Protein AF-0000000065963442 (afdb_homodimer)

Structure (mmCIF, N/CA/C/O backbone):
data_AF-0000000065963442-model_v1
#
loop_
_entity.id
_entity.type
_entity.pdbx_description
1 polymer '4-hydroxy-3-methylbut-2-en-1-yl diphosphate synthase (flavodoxin)'
#
loop_
_atom_site.group_PDB
_atom_site.id
_atom_site.type_symbol
_atom_site.label_atom_id
_atom_site.label_alt_id
_atom_site.label_comp_id
_atom_site.label_asym_id
_atom_site.label_entity_id
_atom_site.label_seq_id
_atom_site.pdbx_PDB_ins_code
_atom_site.Cartn_x
_atom_site.Cartn_y
_atom_site.Cartn_z
_atom_site.occupancy
_atom_site.B_iso_or_equiv
_atom_site.auth_seq_id
_atom_site.auth_comp_id
_atom_site.auth_asym_id
_atom_site.auth_atom_id
_atom_site.pdbx_PDB_model_num
ATOM 1 N N . MET A 1 1 ? 14.234 -20.25 10.766 1 87.38 1 MET A N 1
ATOM 2 C CA . MET A 1 1 ? 14.727 -20.047 9.406 1 87.38 1 MET A CA 1
ATOM 3 C C . MET A 1 1 ? 14.188 -21.125 8.469 1 87.38 1 MET A C 1
ATOM 5 O O . MET A 1 1 ? 14.086 -22.281 8.844 1 87.38 1 MET A O 1
ATOM 9 N N . THR A 1 2 ? 13.711 -20.719 7.297 1 96.38 2 THR A N 1
ATOM 10 C CA . THR A 1 2 ? 13.133 -21.672 6.344 1 96.38 2 THR A CA 1
ATOM 11 C C . THR A 1 2 ? 14.227 -22.453 5.621 1 96.38 2 THR A C 1
ATOM 13 O O . THR A 1 2 ? 15.398 -22.062 5.656 1 96.38 2 THR A O 1
ATOM 16 N N . LYS A 1 3 ? 13.891 -23.516 5.055 1 98.06 3 LYS A N 1
ATOM 17 C CA . LYS A 1 3 ? 14.805 -24.328 4.254 1 98.06 3 LYS A CA 1
ATOM 18 C C . LYS A 1 3 ? 15.273 -23.562 3.018 1 98.06 3 LYS A C 1
ATOM 20 O O . LYS A 1 3 ? 14.477 -22.906 2.352 1 98.06 3 LYS A O 1
ATOM 25 N N . LYS A 1 4 ? 16.594 -23.625 2.785 1 97.88 4 LYS A N 1
ATOM 26 C CA . LYS A 1 4 ? 17.125 -23.031 1.562 1 97.88 4 LYS A CA 1
ATOM 27 C C . LYS A 1 4 ? 16.844 -23.922 0.354 1 97.88 4 LYS A C 1
ATOM 29 O O . LYS A 1 4 ? 17.125 -25.125 0.383 1 97.88 4 LYS A O 1
ATOM 34 N N . ILE A 1 5 ? 16.266 -23.391 -0.713 1 98.06 5 ILE A N 1
ATOM 35 C CA . ILE A 1 5 ? 15.914 -24.125 -1.921 1 98.06 5 ILE A CA 1
ATOM 36 C C . ILE A 1 5 ? 16.438 -23.391 -3.148 1 98.06 5 ILE A C 1
ATOM 38 O O . ILE A 1 5 ? 16.484 -22.156 -3.172 1 98.06 5 ILE A O 1
ATOM 42 N N . LYS A 1 6 ? 16.812 -24.188 -4.098 1 98.31 6 LYS A N 1
ATOM 43 C CA . LYS A 1 6 ? 17.359 -23.625 -5.328 1 98.31 6 LYS A CA 1
ATOM 44 C C . LYS A 1 6 ? 16.297 -23.547 -6.418 1 98.31 6 LYS A C 1
ATOM 46 O O . LYS A 1 6 ? 15.539 -24.5 -6.625 1 98.31 6 LYS A O 1
ATOM 51 N N . ILE A 1 7 ? 16.188 -22.422 -7.078 1 98.56 7 ILE A N 1
ATOM 52 C CA . ILE A 1 7 ? 15.359 -22.219 -8.258 1 98.56 7 ILE A CA 1
ATOM 53 C C . ILE A 1 7 ? 16.203 -21.703 -9.406 1 98.56 7 ILE A C 1
ATOM 55 O O . ILE A 1 7 ? 16.531 -20.516 -9.469 1 98.56 7 ILE A O 1
ATOM 59 N N . GLY A 1 8 ? 16.516 -22.547 -10.312 1 97.81 8 GLY A N 1
ATOM 60 C CA . GLY A 1 8 ? 17.469 -22.141 -11.344 1 97.81 8 GLY A CA 1
ATOM 61 C C . GLY A 1 8 ? 18.812 -21.734 -10.781 1 97.81 8 GLY A C 1
ATOM 62 O O . GLY A 1 8 ? 19.484 -22.531 -10.109 1 97.81 8 GLY A O 1
ATOM 63 N N . ASN A 1 9 ? 19.203 -20.531 -10.922 1 97 9 ASN A N 1
ATOM 64 C CA . ASN A 1 9 ? 20.484 -20.031 -10.445 1 97 9 ASN A CA 1
ATOM 65 C C . ASN A 1 9 ? 20.328 -19.188 -9.188 1 97 9 ASN A C 1
ATOM 67 O O . ASN A 1 9 ? 21.25 -18.469 -8.797 1 97 9 ASN A O 1
ATOM 71 N N . LEU A 1 10 ? 19.172 -19.25 -8.609 1 98.06 10 LEU A N 1
ATOM 72 C CA . LEU A 1 10 ? 18.891 -18.453 -7.414 1 98.06 10 LEU A CA 1
ATOM 73 C C . LEU A 1 10 ? 18.531 -19.359 -6.242 1 98.06 10 LEU A C 1
ATOM 75 O O . LEU A 1 10 ? 18.219 -20.547 -6.43 1 98.06 10 LEU A O 1
ATOM 79 N N . TYR A 1 11 ? 18.609 -18.797 -5.102 1 98.44 11 TYR A N 1
ATOM 80 C CA . TYR A 1 11 ? 18.172 -19.469 -3.885 1 98.44 11 TYR A CA 1
ATOM 81 C C . TYR A 1 11 ? 17.109 -18.656 -3.15 1 98.44 11 TYR A C 1
ATOM 83 O O . TYR A 1 11 ? 17.109 -17.422 -3.221 1 98.44 11 TYR A O 1
ATOM 91 N N . ILE A 1 12 ? 16.234 -19.297 -2.525 1 98.44 12 ILE A N 1
ATOM 92 C CA . ILE A 1 12 ? 15.281 -18.688 -1.604 1 98.44 12 ILE A CA 1
ATOM 93 C C . ILE A 1 12 ? 15.305 -19.438 -0.267 1 98.44 12 ILE A C 1
ATOM 95 O O . ILE A 1 12 ? 15.781 -20.562 -0.189 1 98.44 12 ILE A O 1
ATOM 99 N N . GLY A 1 13 ? 14.836 -18.797 0.777 1 97.94 13 GLY A N 1
ATOM 100 C CA . GLY A 1 13 ? 14.875 -19.422 2.088 1 97.94 13 GLY A CA 1
ATOM 101 C C . GLY A 1 13 ? 16.266 -19.484 2.684 1 97.94 13 GLY A C 1
ATOM 102 O O . GLY A 1 13 ? 17.25 -19.156 2.01 1 97.94 13 GLY A O 1
ATOM 103 N N . GLY A 1 14 ? 16.406 -19.766 3.93 1 96.75 14 GLY A N 1
ATOM 104 C CA . GLY A 1 14 ? 17.688 -19.922 4.582 1 96.75 14 GLY A CA 1
ATOM 105 C C . GLY A 1 14 ? 18.438 -18.594 4.738 1 96.75 14 GLY A C 1
ATOM 106 O O . GLY A 1 14 ? 19.656 -18.547 4.633 1 96.75 14 GLY A O 1
ATOM 107 N N . GLY A 1 15 ? 17.766 -17.578 4.75 1 95.19 15 GLY A N 1
ATOM 108 C CA . GLY A 1 15 ? 18.391 -16.281 4.953 1 95.19 15 GLY A CA 1
ATOM 109 C C . GLY A 1 15 ? 18.719 -15.562 3.654 1 95.19 15 GLY A C 1
ATOM 110 O O . GLY A 1 15 ? 19.25 -14.453 3.668 1 95.19 15 GLY A O 1
ATOM 111 N N . GLU A 1 16 ? 18.359 -16.156 2.59 1 97.62 16 GLU A N 1
ATOM 112 C CA . GLU A 1 16 ? 18.578 -15.547 1.282 1 97.62 16 GLU A CA 1
ATOM 113 C C . GLU A 1 16 ? 17.703 -14.312 1.099 1 97.62 16 GLU A C 1
ATOM 115 O O . GLU A 1 16 ? 16.703 -14.133 1.81 1 97.62 16 GLU A O 1
ATOM 120 N N . PRO A 1 17 ? 18.047 -13.414 0.163 1 97.31 17 PRO A N 1
ATOM 121 C CA . PRO A 1 17 ? 17.203 -12.258 -0.135 1 97.31 17 PRO A CA 1
ATOM 122 C C . PRO A 1 17 ? 15.797 -12.664 -0.588 1 97.31 17 PRO A C 1
ATOM 124 O O . PRO A 1 17 ? 15.633 -13.711 -1.223 1 97.31 17 PRO A O 1
ATOM 127 N N . ILE A 1 18 ? 14.875 -11.875 -0.234 1 98.5 18 ILE A N 1
ATOM 128 C CA . ILE A 1 18 ? 13.508 -12.109 -0.698 1 98.5 18 ILE A CA 1
ATOM 129 C C . ILE A 1 18 ? 13.422 -11.828 -2.197 1 98.5 18 ILE A C 1
ATOM 131 O O . ILE A 1 18 ? 13.711 -10.719 -2.646 1 98.5 18 ILE A O 1
ATOM 135 N N . ARG A 1 19 ? 12.992 -12.805 -2.994 1 98.62 19 ARG A N 1
ATOM 136 C CA . ARG A 1 19 ? 12.984 -12.695 -4.449 1 98.62 19 ARG A CA 1
ATOM 137 C C . ARG A 1 19 ? 11.625 -12.219 -4.953 1 98.62 19 ARG A C 1
ATOM 139 O O . ARG A 1 19 ? 10.586 -12.641 -4.441 1 98.62 19 ARG A O 1
ATOM 146 N N . ILE A 1 20 ? 11.664 -11.359 -5.934 1 98.69 20 ILE A N 1
ATOM 147 C CA . ILE A 1 20 ? 10.445 -10.867 -6.559 1 98.69 20 ILE A CA 1
ATOM 148 C C . ILE A 1 20 ? 10.031 -11.797 -7.699 1 98.69 20 ILE A C 1
ATOM 150 O O . ILE A 1 20 ? 10.812 -12.055 -8.609 1 98.69 20 ILE A O 1
ATOM 154 N N . GLN A 1 21 ? 8.836 -12.305 -7.574 1 98.75 21 GLN A N 1
ATOM 155 C CA . GLN A 1 21 ? 8.25 -13.109 -8.641 1 98.75 21 GLN A CA 1
ATOM 156 C C . GLN A 1 21 ? 7.066 -12.406 -9.281 1 98.75 21 GLN A C 1
ATOM 158 O O . GLN A 1 21 ? 6.371 -11.625 -8.625 1 98.75 21 GLN A O 1
ATOM 163 N N . SER A 1 22 ? 6.875 -12.586 -10.523 1 98.12 22 SER A N 1
ATOM 164 C CA . SER A 1 22 ? 5.668 -12.18 -11.234 1 98.12 22 SER A CA 1
ATOM 165 C C . SER A 1 22 ? 5.219 -13.258 -12.219 1 98.12 22 SER A C 1
ATOM 167 O O . SER A 1 22 ? 5.707 -14.391 -12.172 1 98.12 22 SER A O 1
ATOM 169 N N . MET A 1 23 ? 4.148 -13.008 -12.969 1 97.44 23 MET A N 1
ATOM 170 C CA . MET A 1 23 ? 3.586 -13.945 -13.938 1 97.44 23 MET A CA 1
ATOM 171 C C . MET A 1 23 ? 3.229 -13.234 -15.234 1 97.44 23 MET A C 1
ATOM 173 O O . MET A 1 23 ? 2.709 -12.117 -15.219 1 97.44 23 MET A O 1
ATOM 177 N N . THR A 1 24 ? 3.549 -13.844 -16.281 1 97 24 THR A N 1
ATOM 178 C CA . THR A 1 24 ? 3.172 -13.281 -17.578 1 97 24 THR A CA 1
ATOM 179 C C . THR A 1 24 ? 1.666 -13.391 -17.797 1 97 24 THR A C 1
ATOM 181 O O . THR A 1 24 ? 1.014 -14.266 -17.219 1 97 24 THR A O 1
ATOM 184 N N . ASN A 1 25 ? 1.189 -12.477 -18.578 1 93.44 25 ASN A N 1
ATOM 185 C CA . ASN A 1 25 ? -0.204 -12.594 -19 1 93.44 25 ASN A CA 1
ATOM 186 C C . ASN A 1 25 ? -0.32 -12.82 -20.5 1 93.44 25 ASN A C 1
ATOM 188 O O . ASN A 1 25 ? -1.405 -12.695 -21.062 1 93.44 25 ASN A O 1
ATOM 192 N N . THR A 1 26 ? 0.795 -13.039 -21.156 1 94.5 26 THR A N 1
ATOM 193 C CA . THR A 1 26 ? 0.818 -13.469 -22.547 1 94.5 26 THR A CA 1
ATOM 194 C C . THR A 1 26 ? 0.506 -14.961 -22.656 1 94.5 26 THR A C 1
ATOM 196 O O . THR A 1 26 ? 0.618 -15.695 -21.672 1 94.5 26 THR A O 1
ATOM 199 N N . LYS A 1 27 ? 0.092 -15.32 -23.828 1 94.56 27 LYS A N 1
ATOM 200 C CA . LYS A 1 27 ? 0.002 -16.75 -24.094 1 94.56 27 LYS A CA 1
ATOM 201 C C . LYS A 1 27 ? 1.39 -17.375 -24.188 1 94.56 27 LYS A C 1
ATOM 203 O O . LYS A 1 27 ? 2.178 -17.031 -25.062 1 94.56 27 LYS A O 1
ATOM 208 N N . THR A 1 28 ? 1.68 -18.344 -23.359 1 96.88 28 THR A N 1
ATOM 209 C CA . THR A 1 28 ? 3.021 -18.906 -23.25 1 96.88 28 THR A CA 1
ATOM 210 C C . THR A 1 28 ? 3.488 -19.469 -24.578 1 96.88 28 THR A C 1
ATOM 212 O O . THR A 1 28 ? 4.672 -19.406 -24.922 1 96.88 28 THR A O 1
ATOM 215 N N . LYS A 1 29 ? 2.547 -19.969 -25.359 1 97.25 29 LYS A N 1
ATOM 216 C CA . LYS A 1 29 ? 2.906 -20.547 -26.656 1 97.25 29 LYS A CA 1
ATOM 217 C C . LYS A 1 29 ? 3.361 -19.484 -27.641 1 97.25 29 LYS A C 1
ATOM 219 O O . LYS A 1 29 ? 3.965 -19.797 -28.656 1 97.25 29 LYS A O 1
ATOM 224 N N . ASP A 1 30 ? 2.994 -18.234 -27.375 1 97.62 30 ASP A N 1
ATOM 225 C CA . ASP A 1 30 ? 3.553 -17.109 -28.141 1 97.62 30 ASP A CA 1
ATOM 226 C C . ASP A 1 30 ? 4.918 -16.703 -27.578 1 97.62 30 ASP A C 1
ATOM 228 O O . ASP A 1 30 ? 5.02 -15.773 -26.797 1 97.62 30 ASP A O 1
ATOM 232 N N . ILE A 1 31 ? 5.926 -17.359 -28.062 1 98.56 31 ILE A N 1
ATOM 233 C CA . ILE A 1 31 ? 7.277 -17.297 -27.5 1 98.56 31 ILE A CA 1
ATOM 234 C C . ILE A 1 31 ? 7.801 -15.867 -27.578 1 98.56 31 ILE A C 1
ATOM 236 O O . ILE A 1 31 ? 8.32 -15.344 -26.594 1 98.56 31 ILE A O 1
ATOM 240 N N . GLU A 1 32 ? 7.633 -15.203 -28.656 1 98.5 32 GLU A N 1
ATOM 241 C CA . GLU A 1 32 ? 8.188 -13.867 -28.859 1 98.5 32 GLU A CA 1
ATOM 242 C C . GLU A 1 32 ? 7.562 -12.859 -27.906 1 98.5 32 GLU A C 1
ATOM 244 O O . GLU A 1 32 ? 8.281 -12.109 -27.234 1 98.5 32 GLU A O 1
ATOM 249 N N . LYS A 1 33 ? 6.277 -12.875 -27.828 1 98.19 33 LYS A N 1
ATOM 250 C CA . LYS A 1 33 ? 5.574 -11.945 -26.969 1 98.19 33 LYS A CA 1
ATOM 251 C C . LYS A 1 33 ? 5.891 -12.211 -25.5 1 98.19 33 LYS A C 1
ATOM 253 O O . LYS A 1 33 ? 6.016 -11.281 -24.703 1 98.19 33 LYS A O 1
ATOM 258 N N . THR A 1 34 ? 5.973 -13.414 -25.203 1 98.5 34 THR A N 1
ATOM 259 C CA . THR A 1 34 ? 6.25 -13.805 -23.812 1 98.5 34 THR A CA 1
ATOM 260 C C . THR A 1 34 ? 7.672 -13.414 -23.422 1 98.5 34 THR A C 1
ATOM 262 O O . THR A 1 34 ? 7.891 -12.844 -22.359 1 98.5 34 THR A O 1
ATOM 265 N N . VAL A 1 35 ? 8.609 -13.648 -24.297 1 98.88 35 VAL A N 1
ATOM 266 C CA . VAL A 1 35 ? 10 -13.281 -24.047 1 98.88 35 VAL A CA 1
ATOM 267 C C . VAL A 1 35 ? 10.109 -11.766 -23.859 1 98.88 35 VAL A C 1
ATOM 269 O O . VAL A 1 35 ? 10.758 -11.289 -22.938 1 98.88 35 VAL A O 1
ATOM 272 N N . GLU A 1 36 ? 9.461 -11.062 -24.75 1 98.69 36 GLU A N 1
ATOM 273 C CA . GLU A 1 36 ? 9.5 -9.609 -24.688 1 98.69 36 GLU A CA 1
ATOM 274 C C . GLU A 1 36 ? 8.969 -9.109 -23.344 1 98.69 36 GLU A C 1
ATOM 276 O O . GLU A 1 36 ? 9.57 -8.227 -22.719 1 98.69 36 GLU A O 1
ATOM 281 N N . GLN A 1 37 ? 7.895 -9.625 -22.891 1 98.44 37 GLN A N 1
ATOM 282 C CA . GLN A 1 37 ? 7.32 -9.211 -21.625 1 98.44 37 GLN A CA 1
ATOM 283 C C . GLN A 1 37 ? 8.25 -9.57 -20.469 1 98.44 37 GLN A C 1
ATOM 285 O O . GLN A 1 37 ? 8.453 -8.758 -19.547 1 98.44 37 GLN A O 1
ATOM 290 N N . ILE A 1 38 ? 8.797 -10.766 -20.516 1 98.81 38 ILE A N 1
ATOM 291 C CA . ILE A 1 38 ? 9.672 -11.219 -19.438 1 98.81 38 ILE A CA 1
ATOM 292 C C . ILE A 1 38 ? 10.891 -10.297 -19.359 1 98.81 38 ILE A C 1
ATOM 294 O O . ILE A 1 38 ? 11.289 -9.898 -18.266 1 98.81 38 ILE A O 1
ATOM 298 N N . LEU A 1 39 ? 11.43 -9.953 -20.484 1 98.75 39 LEU A N 1
ATOM 299 C CA . LEU A 1 39 ? 12.602 -9.078 -20.484 1 98.75 39 LEU A CA 1
ATOM 300 C C . LEU A 1 39 ? 12.258 -7.711 -19.891 1 98.75 39 LEU A C 1
ATOM 302 O O . LEU A 1 39 ? 13.078 -7.117 -19.188 1 98.75 39 LEU A O 1
ATOM 306 N N . ARG A 1 40 ? 11.094 -7.203 -20.156 1 97.88 40 ARG A N 1
ATOM 307 C CA . ARG A 1 40 ? 10.641 -5.957 -19.547 1 97.88 40 ARG A CA 1
ATOM 308 C C . ARG A 1 40 ? 10.531 -6.102 -18.031 1 97.88 40 ARG A C 1
ATOM 310 O O . ARG A 1 40 ? 10.961 -5.215 -17.281 1 97.88 40 ARG A O 1
ATOM 317 N N . LEU A 1 41 ? 10 -7.203 -17.609 1 98.25 41 LEU A N 1
ATOM 318 C CA . LEU A 1 41 ? 9.836 -7.441 -16.188 1 98.25 41 LEU A CA 1
ATOM 319 C C . LEU A 1 41 ? 11.195 -7.586 -15.5 1 98.25 41 LEU A C 1
ATOM 321 O O . LEU A 1 41 ? 11.391 -7.094 -14.383 1 98.25 41 LEU A O 1
ATOM 325 N N . GLU A 1 42 ? 12.141 -8.242 -16.172 1 97.75 42 GLU A N 1
ATOM 326 C CA . GLU A 1 42 ? 13.5 -8.352 -15.672 1 97.75 42 GLU A CA 1
ATOM 327 C C . GLU A 1 42 ? 14.117 -6.977 -15.445 1 97.75 42 GLU A C 1
ATOM 329 O O . GLU A 1 42 ? 14.758 -6.738 -14.414 1 97.75 42 GLU A O 1
ATOM 334 N N . SER A 1 43 ? 13.906 -6.184 -16.406 1 96.06 43 SER A N 1
ATOM 335 C CA . SER A 1 43 ? 14.516 -4.855 -16.359 1 96.06 43 SER A CA 1
ATOM 336 C C . SER A 1 43 ? 13.969 -4.039 -15.188 1 96.06 43 SER A C 1
ATOM 338 O O . SER A 1 43 ? 14.617 -3.102 -14.719 1 96.06 43 SER A O 1
ATOM 340 N N . LEU A 1 44 ? 12.82 -4.445 -14.711 1 95.06 44 LEU A N 1
ATOM 341 C CA . LEU A 1 44 ? 12.188 -3.729 -13.609 1 95.06 44 LEU A CA 1
ATOM 342 C C . LEU A 1 44 ? 12.523 -4.383 -12.273 1 95.06 44 LEU A C 1
ATOM 344 O O . LEU A 1 44 ? 12.117 -3.889 -11.219 1 95.06 44 LEU A O 1
ATOM 348 N N . GLY A 1 45 ? 13.195 -5.516 -12.305 1 96.06 45 GLY A N 1
ATOM 349 C CA . GLY A 1 45 ? 13.672 -6.102 -11.062 1 96.06 45 GLY A CA 1
ATOM 350 C C . GLY A 1 45 ? 13.031 -7.441 -10.758 1 96.06 45 GLY A C 1
ATOM 351 O O . GLY A 1 45 ? 13.234 -7.996 -9.672 1 96.06 45 GLY A O 1
ATOM 352 N N . CYS A 1 46 ? 12.266 -7.984 -11.703 1 98.06 46 CYS A N 1
ATOM 353 C CA . CYS A 1 46 ? 11.742 -9.336 -11.531 1 98.06 46 CYS A CA 1
ATOM 354 C C . CYS A 1 46 ? 12.867 -10.359 -11.5 1 98.06 46 CYS A C 1
ATOM 356 O O . CYS A 1 46 ? 13.758 -10.336 -12.359 1 98.06 46 CYS A O 1
ATOM 358 N N . GLU A 1 47 ? 12.789 -11.289 -10.57 1 98.5 47 GLU A N 1
ATOM 359 C CA . GLU A 1 47 ? 13.906 -12.219 -10.391 1 98.5 47 GLU A CA 1
ATOM 360 C C . GLU A 1 47 ? 13.492 -13.648 -10.742 1 98.5 47 GLU A C 1
ATOM 362 O O . GLU A 1 47 ? 14.344 -14.492 -11.023 1 98.5 47 GLU A O 1
ATOM 367 N N . ILE A 1 48 ? 12.219 -13.992 -10.609 1 98.81 48 ILE A N 1
ATOM 368 C CA . ILE A 1 48 ? 11.633 -15.281 -10.969 1 98.81 48 ILE A CA 1
ATOM 369 C C . ILE A 1 48 ? 10.352 -15.062 -11.773 1 98.81 48 ILE A C 1
ATOM 371 O O . ILE A 1 48 ? 9.523 -14.227 -11.406 1 98.81 48 ILE A O 1
ATOM 375 N N . ILE A 1 49 ? 10.195 -15.773 -12.859 1 98.81 49 ILE A N 1
ATOM 376 C CA . ILE A 1 49 ? 9.031 -15.539 -13.711 1 98.81 49 ILE A CA 1
ATOM 377 C C . ILE A 1 49 ? 8.172 -16.797 -13.773 1 98.81 49 ILE A C 1
ATOM 379 O O . ILE A 1 49 ? 8.695 -17.906 -13.867 1 98.81 49 ILE A O 1
ATOM 383 N N . ARG A 1 50 ? 6.871 -16.625 -13.633 1 98.5 50 ARG A N 1
ATOM 384 C CA . ARG A 1 50 ? 5.914 -17.719 -13.781 1 98.5 50 ARG A CA 1
ATOM 385 C C . ARG A 1 50 ? 5.145 -17.594 -15.094 1 98.5 50 ARG A C 1
ATOM 387 O O . ARG A 1 50 ? 4.766 -16.5 -15.5 1 98.5 50 ARG A O 1
ATOM 394 N N . VAL A 1 51 ? 4.945 -18.719 -15.734 1 97.81 51 VAL A N 1
ATOM 395 C CA . VAL A 1 51 ? 4.156 -18.75 -16.953 1 97.81 51 VAL A CA 1
ATOM 396 C C . VAL A 1 51 ? 3.066 -19.828 -16.828 1 97.81 51 VAL A C 1
ATOM 398 O O . VAL A 1 51 ? 3.27 -20.859 -16.188 1 97.81 51 VAL A O 1
ATOM 401 N N . ALA A 1 52 ? 1.956 -19.578 -17.453 1 94.69 52 ALA A N 1
ATOM 402 C CA . ALA A 1 52 ? 0.887 -20.562 -17.5 1 94.69 52 ALA A CA 1
ATOM 403 C C . ALA A 1 52 ? 1.184 -21.641 -18.531 1 94.69 52 ALA A C 1
ATOM 405 O O . ALA A 1 52 ? 1.689 -21.344 -19.625 1 94.69 52 ALA A O 1
ATOM 406 N N . VAL A 1 53 ? 0.857 -22.844 -18.188 1 96.31 53 VAL A N 1
ATOM 407 C CA . VAL A 1 53 ? 1.045 -23.969 -19.109 1 96.31 53 VAL A CA 1
ATOM 408 C C . VAL A 1 53 ? -0.264 -24.734 -19.266 1 96.31 53 VAL A C 1
ATOM 410 O O . VAL A 1 53 ? -0.396 -25.844 -18.766 1 96.31 53 VAL A O 1
ATOM 413 N N . PRO A 1 54 ? -1.147 -24.188 -20.047 1 92.38 54 PRO A N 1
ATOM 414 C CA . PRO A 1 54 ? -2.465 -24.812 -20.172 1 92.38 54 PRO A CA 1
ATOM 415 C C . PRO A 1 54 ? -2.479 -25.953 -21.188 1 92.38 54 PRO A C 1
ATOM 417 O O . PRO A 1 54 ? -3.439 -26.734 -21.234 1 92.38 54 PRO A O 1
ATOM 420 N N . ASP A 1 55 ? -1.396 -26.078 -22.047 1 94.69 55 ASP A N 1
ATOM 421 C CA . ASP A 1 55 ? -1.366 -27.094 -23.078 1 94.69 55 ASP A CA 1
ATOM 422 C C . ASP A 1 55 ? 0.069 -27.5 -23.422 1 94.69 55 ASP A C 1
ATOM 424 O O . ASP A 1 55 ? 1.02 -26.953 -22.859 1 94.69 55 ASP A O 1
ATOM 428 N N . MET A 1 56 ? 0.137 -28.516 -24.312 1 97.88 56 MET A N 1
ATOM 429 C CA . MET A 1 56 ? 1.433 -29.109 -24.656 1 97.88 56 MET A CA 1
ATOM 430 C C . MET A 1 56 ? 2.312 -28.094 -25.375 1 97.88 56 MET A C 1
ATOM 432 O O . MET A 1 56 ? 3.527 -28.062 -25.172 1 97.88 56 MET A O 1
ATOM 436 N N . GLU A 1 57 ? 1.766 -27.25 -26.172 1 97.94 57 GLU A N 1
ATOM 437 C CA . GLU A 1 57 ? 2.525 -26.219 -26.875 1 97.94 57 GLU A CA 1
ATOM 438 C C . GLU A 1 57 ? 3.182 -25.25 -25.906 1 97.94 57 GLU A C 1
ATOM 440 O O . GLU A 1 57 ? 4.328 -24.844 -26.094 1 97.94 57 GLU A O 1
ATOM 445 N N . SER A 1 58 ? 2.453 -24.891 -24.906 1 97.69 58 SER A N 1
ATOM 446 C CA . SER A 1 58 ? 2.986 -24.016 -23.875 1 97.69 58 SER A CA 1
ATOM 447 C C . SER A 1 58 ? 4.141 -24.688 -23.125 1 97.69 58 SER A C 1
ATOM 449 O O . SER A 1 58 ? 5.145 -24.047 -22.812 1 97.69 58 SER A O 1
ATOM 451 N N . ALA A 1 59 ? 3.967 -25.938 -22.812 1 98.38 59 ALA A N 1
ATOM 452 C CA . ALA A 1 59 ? 5.016 -26.672 -22.125 1 98.38 59 ALA A CA 1
ATOM 453 C C . ALA A 1 59 ? 6.297 -26.719 -22.953 1 98.38 59 ALA A C 1
ATOM 455 O O . ALA A 1 59 ? 7.391 -26.5 -22.422 1 98.38 59 ALA A O 1
ATOM 456 N N . LYS A 1 60 ? 6.133 -26.984 -24.188 1 98.5 60 LYS A N 1
ATOM 457 C CA . LYS A 1 60 ? 7.273 -27.078 -25.094 1 98.5 60 LYS A CA 1
ATOM 458 C C . LYS A 1 60 ? 7.93 -25.719 -25.297 1 98.5 60 LYS A C 1
ATOM 460 O O 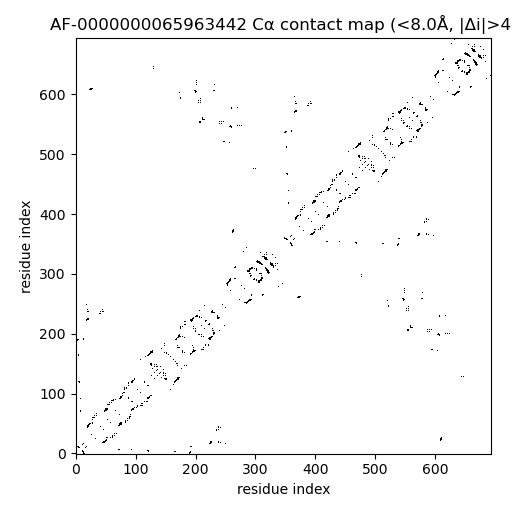. LYS A 1 60 ? 9.141 -25.625 -25.516 1 98.5 60 LYS A O 1
ATOM 465 N N . ALA A 1 61 ? 7.156 -24.672 -25.219 1 98.56 61 ALA A N 1
ATOM 466 C CA . ALA A 1 61 ? 7.641 -23.312 -25.438 1 98.56 61 ALA A CA 1
ATOM 467 C C . ALA A 1 61 ? 8.648 -22.906 -24.359 1 98.56 61 ALA A C 1
ATOM 469 O O . ALA A 1 61 ? 9.453 -21.984 -24.578 1 98.56 61 ALA A O 1
ATOM 470 N N . ILE A 1 62 ? 8.656 -23.547 -23.25 1 98.75 62 ILE A N 1
ATOM 471 C CA . ILE A 1 62 ? 9.492 -23.188 -22.109 1 98.75 62 ILE A CA 1
ATOM 472 C C . ILE A 1 62 ? 10.961 -23.234 -22.516 1 98.75 62 ILE A C 1
ATOM 474 O O . ILE A 1 62 ? 11.742 -22.344 -22.141 1 98.75 62 ILE A O 1
ATOM 478 N N . GLU A 1 63 ? 11.344 -24.266 -23.266 1 98.69 63 GLU A N 1
ATOM 479 C CA . GLU A 1 63 ? 12.734 -24.406 -23.688 1 98.69 63 GLU A CA 1
ATOM 480 C C . GLU A 1 63 ? 13.195 -23.172 -24.469 1 98.69 63 GLU A C 1
ATOM 482 O O . GLU A 1 63 ? 14.258 -22.609 -24.172 1 98.69 63 GLU A O 1
ATOM 487 N N . LYS A 1 64 ? 12.352 -22.781 -25.375 1 98.69 64 LYS A N 1
ATOM 488 C CA . LYS A 1 64 ? 12.695 -21.641 -26.234 1 98.69 64 LYS A CA 1
ATOM 489 C C . LYS A 1 64 ? 12.672 -20.344 -25.438 1 98.69 64 LYS A C 1
ATOM 491 O O . LYS A 1 64 ? 13.5 -19.453 -25.672 1 98.69 64 LYS A O 1
ATOM 496 N N . ILE A 1 65 ? 11.75 -20.156 -24.562 1 98.81 65 ILE A N 1
ATOM 497 C CA . ILE A 1 65 ? 11.656 -18.953 -23.734 1 98.81 65 ILE A CA 1
ATOM 498 C C . ILE A 1 65 ? 12.883 -18.875 -22.828 1 98.81 65 ILE A C 1
ATOM 500 O O . ILE A 1 65 ? 13.539 -17.828 -22.766 1 98.81 65 ILE A O 1
ATOM 504 N N . LYS A 1 66 ? 13.164 -19.969 -22.172 1 98.5 66 LYS A N 1
ATOM 505 C CA . LYS A 1 66 ? 14.273 -20.016 -21.219 1 98.5 66 LYS A CA 1
ATOM 506 C C . LYS A 1 66 ? 15.586 -19.625 -21.891 1 98.5 66 LYS A C 1
ATOM 508 O O . LYS A 1 66 ? 16.438 -18.984 -21.281 1 98.5 66 LYS A O 1
ATOM 513 N N . ALA A 1 67 ? 15.773 -19.938 -23.125 1 98.38 67 ALA A N 1
ATOM 514 C CA . ALA A 1 67 ? 17 -19.656 -23.875 1 98.38 67 ALA A CA 1
ATOM 515 C C . ALA A 1 67 ? 17.172 -18.156 -24.109 1 98.38 67 ALA A C 1
ATOM 517 O O . ALA A 1 67 ? 18.266 -17.688 -24.422 1 98.38 67 ALA A O 1
ATOM 518 N N . LYS A 1 68 ? 16.109 -17.422 -23.922 1 98.69 68 LYS A N 1
ATOM 519 C CA . LYS A 1 68 ? 16.141 -16.016 -24.328 1 98.69 68 LYS A CA 1
ATOM 520 C C . LYS A 1 68 ? 15.977 -15.094 -23.125 1 98.69 68 LYS A C 1
ATOM 522 O O . LYS A 1 68 ? 15.922 -13.867 -23.266 1 98.69 68 LYS A O 1
ATOM 527 N N . ILE A 1 69 ? 15.852 -15.648 -21.953 1 98.62 69 ILE A N 1
ATOM 528 C CA . ILE A 1 69 ? 15.664 -14.836 -20.75 1 98.62 69 ILE A CA 1
ATOM 529 C C . ILE A 1 69 ? 16.797 -15.109 -19.766 1 98.62 69 ILE A C 1
ATOM 531 O O . ILE A 1 69 ? 17.641 -15.961 -20 1 98.62 69 ILE A O 1
ATOM 535 N N . HIS A 1 70 ? 16.844 -14.406 -18.578 1 98.56 70 HIS A N 1
ATOM 536 C CA . HIS A 1 70 ? 18 -14.469 -17.703 1 98.56 70 HIS A CA 1
ATOM 537 C C . HIS A 1 70 ? 17.625 -14.953 -16.297 1 98.56 70 HIS A C 1
ATOM 539 O O . HIS A 1 70 ? 18.5 -15.203 -15.469 1 98.56 70 HIS A O 1
ATOM 545 N N . ILE A 1 71 ? 16.297 -15.086 -16.078 1 98.69 71 ILE A N 1
ATOM 546 C CA . ILE A 1 71 ? 15.859 -15.445 -14.734 1 98.69 71 ILE A CA 1
ATOM 547 C C . ILE A 1 71 ? 15.164 -16.812 -14.766 1 98.69 71 ILE A C 1
ATOM 549 O O . ILE A 1 71 ? 14.727 -17.266 -15.828 1 98.69 71 ILE A O 1
ATOM 553 N N . PRO A 1 72 ? 15.039 -17.5 -13.633 1 98.81 72 PRO A N 1
ATOM 554 C CA . PRO A 1 72 ? 14.375 -18.797 -13.586 1 98.81 72 PRO A CA 1
ATOM 555 C C . PRO A 1 72 ? 12.906 -18.734 -13.977 1 98.81 72 PRO A C 1
ATOM 557 O O . PRO A 1 72 ? 12.242 -17.719 -13.727 1 98.81 72 PRO A O 1
ATOM 560 N N . ILE A 1 73 ? 12.445 -19.859 -14.508 1 98.81 73 ILE A N 1
ATOM 561 C CA . ILE A 1 73 ? 11.078 -19.922 -15.016 1 98.81 73 ILE A CA 1
ATOM 562 C C . ILE A 1 73 ? 10.281 -20.969 -14.242 1 98.81 73 ILE A C 1
ATOM 564 O O . ILE A 1 73 ? 10.766 -22.078 -14.023 1 98.81 73 ILE A O 1
ATOM 568 N N . VAL A 1 74 ? 9.148 -20.562 -13.711 1 98.81 74 VAL A N 1
ATOM 569 C CA . VAL A 1 74 ? 8.211 -21.422 -13.008 1 98.81 74 VAL A CA 1
ATOM 570 C C . VAL A 1 74 ? 7.059 -21.812 -13.938 1 98.81 74 VAL A C 1
ATOM 572 O O . VAL A 1 74 ? 6.43 -20.938 -14.547 1 98.81 74 VAL A O 1
ATOM 575 N N . ALA A 1 75 ? 6.77 -23.078 -14.078 1 98.5 75 ALA A N 1
ATOM 576 C CA . ALA A 1 75 ? 5.637 -23.547 -14.875 1 98.5 75 ALA A CA 1
ATOM 577 C C . ALA A 1 75 ? 4.398 -23.734 -14 1 98.5 75 ALA A C 1
ATOM 579 O O . ALA A 1 75 ? 4.418 -24.516 -13.047 1 98.5 75 ALA A O 1
ATOM 580 N N . ASP A 1 76 ? 3.383 -23.094 -14.32 1 96.75 76 ASP A N 1
ATOM 581 C CA . ASP A 1 76 ? 2.117 -23.188 -13.602 1 96.75 76 ASP A CA 1
ATOM 582 C C . ASP A 1 76 ? 1.182 -24.203 -14.258 1 96.75 76 ASP A C 1
ATOM 584 O O . ASP A 1 76 ? 0.645 -23.938 -15.336 1 96.75 76 ASP A O 1
ATOM 588 N N . ILE A 1 77 ? 0.946 -25.266 -13.57 1 94.75 77 ILE A N 1
ATOM 589 C CA . ILE A 1 77 ? 0.153 -26.375 -14.102 1 94.75 77 ILE A CA 1
ATOM 590 C C . ILE A 1 77 ? -1.102 -26.562 -13.25 1 94.75 77 ILE A C 1
ATOM 592 O O . ILE A 1 77 ? -1.021 -26.641 -12.023 1 94.75 77 ILE A O 1
ATOM 596 N N . HIS A 1 78 ? -2.232 -26.766 -13.844 1 86.44 78 HIS A N 1
ATOM 597 C CA . HIS A 1 78 ? -3.463 -26.828 -13.062 1 86.44 78 HIS A CA 1
ATOM 598 C C . HIS A 1 78 ? -3.998 -28.25 -12.984 1 86.44 78 HIS A C 1
ATOM 600 O O . HIS A 1 78 ? -4.414 -28.719 -11.922 1 86.44 78 HIS A O 1
ATOM 606 N N . PHE A 1 79 ? -3.941 -29.031 -14.156 1 85.62 79 PHE A N 1
ATOM 607 C CA . PHE A 1 79 ? -4.73 -30.25 -14.109 1 85.62 79 PHE A CA 1
ATOM 608 C C . PHE A 1 79 ? -3.938 -31.422 -14.656 1 85.62 79 PHE A C 1
ATOM 610 O O . PHE A 1 79 ? -4.086 -32.562 -14.188 1 85.62 79 PHE A O 1
ATOM 617 N N . ASP A 1 80 ? -3.08 -31.297 -15.617 1 92.25 80 ASP A N 1
ATOM 618 C CA . ASP A 1 80 ? -2.502 -32.406 -16.391 1 92.25 80 ASP A CA 1
ATOM 619 C C . ASP A 1 80 ? -1.049 -32.625 -15.984 1 92.25 80 ASP A C 1
ATOM 621 O O . ASP A 1 80 ? -0.169 -31.828 -16.297 1 92.25 80 ASP A O 1
ATOM 625 N N . TYR A 1 81 ? -0.841 -33.844 -15.391 1 96.5 81 TYR A N 1
ATOM 626 C CA . TYR A 1 81 ? 0.506 -34.188 -14.945 1 96.5 81 TYR A CA 1
ATOM 627 C C . TYR A 1 81 ? 1.469 -34.25 -16.125 1 96.5 81 TYR A C 1
ATOM 629 O O . TYR A 1 81 ? 2.672 -34.031 -15.961 1 96.5 81 TYR A O 1
ATOM 637 N N . LYS A 1 82 ? 0.949 -34.594 -17.312 1 97.81 82 LYS A N 1
ATOM 638 C CA . LYS A 1 82 ? 1.804 -34.688 -18.5 1 97.81 82 LYS A CA 1
ATOM 639 C C . LYS A 1 82 ? 2.422 -33.344 -18.844 1 97.81 82 LYS A C 1
ATOM 641 O O . LYS A 1 82 ? 3.551 -33.281 -19.328 1 97.81 82 LYS A O 1
ATOM 646 N N . LEU A 1 83 ? 1.657 -32.344 -18.609 1 97.81 83 LEU A N 1
ATOM 647 C CA . LEU A 1 83 ? 2.162 -31 -18.875 1 97.81 83 LEU A CA 1
ATOM 648 C C . LEU A 1 83 ? 3.279 -30.641 -17.891 1 97.81 83 LEU A C 1
ATOM 650 O O . LEU A 1 83 ? 4.238 -29.969 -18.266 1 97.81 83 LEU A O 1
ATOM 654 N N . ALA A 1 84 ? 3.139 -31.078 -16.641 1 98.12 84 ALA A N 1
ATOM 655 C CA . ALA A 1 84 ? 4.184 -30.859 -15.648 1 98.12 84 ALA A CA 1
ATOM 656 C C . ALA A 1 84 ? 5.48 -31.547 -16.047 1 98.12 84 ALA A C 1
ATOM 658 O O . ALA A 1 84 ? 6.559 -30.953 -16 1 98.12 84 ALA A O 1
ATOM 659 N N . LEU A 1 85 ? 5.328 -32.812 -16.484 1 98.56 85 LEU A N 1
ATOM 660 C CA . LEU A 1 85 ? 6.492 -33.562 -16.906 1 98.56 85 LEU A CA 1
ATOM 661 C C . LEU A 1 85 ? 7.168 -32.906 -18.109 1 98.56 85 LEU A C 1
ATOM 663 O O . LEU A 1 85 ? 8.391 -32.719 -18.125 1 98.56 85 LEU A O 1
ATOM 667 N N . GLU A 1 86 ? 6.32 -32.562 -19.078 1 98.5 86 GLU A N 1
ATOM 668 C CA . GLU A 1 86 ? 6.863 -31.906 -20.281 1 98.5 86 GLU A CA 1
ATOM 669 C C . GLU A 1 86 ? 7.57 -30.609 -19.938 1 98.5 86 GLU A C 1
ATOM 671 O O . GLU A 1 86 ? 8.609 -30.281 -20.516 1 98.5 86 GLU A O 1
ATOM 676 N N . ALA A 1 87 ? 7 -29.828 -19.016 1 98.62 87 ALA A N 1
ATOM 677 C CA . ALA A 1 87 ? 7.617 -28.578 -18.578 1 98.62 87 ALA A CA 1
ATOM 678 C C . ALA A 1 87 ? 8.984 -28.828 -17.953 1 98.62 87 ALA A C 1
ATOM 680 O O . ALA A 1 87 ? 9.945 -28.094 -18.234 1 98.62 87 ALA A O 1
ATOM 681 N N . ILE A 1 88 ? 9.109 -29.859 -17.109 1 98.62 88 ILE A N 1
ATOM 682 C CA . ILE A 1 88 ? 10.375 -30.219 -16.484 1 98.62 88 ILE A CA 1
ATOM 683 C C . ILE A 1 88 ? 11.398 -30.578 -17.562 1 98.62 88 ILE A C 1
ATOM 685 O O . ILE A 1 88 ? 12.523 -30.062 -17.547 1 98.62 88 ILE A O 1
ATOM 689 N N . TYR A 1 89 ? 10.938 -31.375 -18.531 1 98.62 89 TYR A N 1
ATOM 690 C CA . TYR A 1 89 ? 11.836 -31.828 -19.594 1 98.62 89 TYR A CA 1
ATOM 691 C C . TYR A 1 89 ? 12.305 -30.656 -20.438 1 98.62 89 TYR A C 1
ATOM 693 O O . TYR A 1 89 ? 13.398 -30.688 -21.016 1 98.62 89 TYR A O 1
ATOM 701 N N . ASN A 1 90 ? 11.516 -29.641 -20.469 1 98.56 90 ASN A N 1
ATOM 702 C CA . ASN A 1 90 ? 11.836 -28.484 -21.312 1 98.56 90 ASN A CA 1
ATOM 703 C C . ASN A 1 90 ? 12.516 -27.375 -20.516 1 98.56 90 ASN A C 1
ATOM 705 O O . ASN A 1 90 ? 12.672 -26.266 -21.016 1 98.56 90 ASN A O 1
ATOM 709 N N . GLY A 1 91 ? 12.828 -27.641 -19.281 1 98.44 91 GLY A N 1
ATOM 710 C CA . GLY A 1 91 ? 13.789 -26.781 -18.609 1 98.44 91 GLY A CA 1
ATOM 711 C C . GLY A 1 91 ? 13.156 -25.891 -17.547 1 98.44 91 GLY A C 1
ATOM 712 O O . GLY A 1 91 ? 13.789 -24.953 -17.062 1 98.44 91 GLY A O 1
ATOM 713 N N . ALA A 1 92 ? 11.922 -26.109 -17.156 1 98.75 92 ALA A N 1
ATOM 714 C CA . ALA A 1 92 ? 11.344 -25.359 -16.047 1 98.75 92 ALA A CA 1
ATOM 715 C C . ALA A 1 92 ? 12.211 -25.469 -14.797 1 98.75 92 ALA A C 1
ATOM 717 O O . ALA A 1 92 ? 12.742 -26.531 -14.492 1 98.75 92 ALA A O 1
ATOM 718 N N . ASP A 1 93 ? 12.336 -24.359 -14.07 1 98.81 93 ASP A N 1
ATOM 719 C CA . ASP A 1 93 ? 13.188 -24.328 -12.891 1 98.81 93 ASP A CA 1
ATOM 720 C C . ASP A 1 93 ? 12.391 -24.641 -11.625 1 98.81 93 ASP A C 1
ATOM 722 O O . ASP A 1 93 ? 12.969 -24.938 -10.578 1 98.81 93 ASP A O 1
ATOM 726 N N . LYS A 1 94 ? 11.141 -24.594 -11.688 1 98.81 94 LYS A N 1
ATOM 727 C CA . LYS A 1 94 ? 10.188 -24.844 -10.617 1 98.81 94 LYS A CA 1
ATOM 728 C C . LYS A 1 94 ? 8.797 -25.141 -11.172 1 98.81 94 LYS A C 1
ATOM 730 O O . LYS A 1 94 ? 8.43 -24.625 -12.234 1 98.81 94 LYS A O 1
ATOM 735 N N . ILE A 1 95 ? 8.078 -25.953 -10.508 1 98.38 95 ILE A N 1
ATOM 736 C CA . ILE A 1 95 ? 6.711 -26.266 -10.914 1 98.38 95 ILE A CA 1
ATOM 737 C C . ILE A 1 95 ? 5.734 -25.812 -9.836 1 98.38 95 ILE A C 1
ATOM 739 O O . ILE A 1 95 ? 6.004 -25.969 -8.641 1 98.38 95 ILE A O 1
ATOM 743 N N . ARG A 1 96 ? 4.699 -25.172 -10.234 1 98.12 96 ARG A N 1
ATOM 744 C CA . ARG A 1 96 ? 3.572 -24.906 -9.352 1 98.12 96 ARG A CA 1
ATOM 745 C C . ARG A 1 96 ? 2.379 -25.797 -9.695 1 98.12 96 ARG A C 1
ATOM 747 O O . ARG A 1 96 ? 1.903 -25.781 -10.828 1 98.12 96 ARG A O 1
ATOM 754 N N . ILE A 1 97 ? 1.909 -26.562 -8.758 1 96.12 97 ILE A N 1
ATOM 755 C CA . ILE A 1 97 ? 0.745 -27.422 -8.953 1 96.12 97 ILE A CA 1
ATOM 756 C C . ILE A 1 97 ? -0.089 -27.453 -7.676 1 96.12 97 ILE A C 1
ATOM 758 O O . ILE A 1 97 ? 0.399 -27.094 -6.598 1 96.12 97 ILE A O 1
ATOM 762 N N . ASN A 1 98 ? -1.31 -27.844 -7.844 1 91.75 98 ASN A N 1
ATOM 763 C CA . ASN A 1 98 ? -2.133 -28.344 -6.754 1 91.75 98 ASN A CA 1
ATOM 764 C C . ASN A 1 98 ? -2.332 -29.859 -6.859 1 91.75 98 ASN A C 1
ATOM 766 O O . ASN A 1 98 ? -3.145 -30.328 -7.66 1 91.75 98 ASN A O 1
ATOM 770 N N . PRO A 1 99 ? -1.62 -30.562 -6.098 1 92.06 99 PRO A N 1
ATOM 771 C CA . PRO A 1 99 ? -1.643 -32.031 -6.215 1 92.06 99 PRO A CA 1
ATOM 772 C C . PRO A 1 99 ? -3.061 -32.594 -6.23 1 92.06 99 PRO A C 1
ATOM 774 O O . PRO A 1 99 ? -3.324 -33.562 -6.914 1 92.06 99 PRO A O 1
ATOM 777 N N . GLY A 1 100 ? -3.943 -31.953 -5.562 1 86.38 100 GLY A N 1
ATOM 778 C CA . GLY A 1 100 ? -5.32 -32.406 -5.512 1 86.38 100 GLY A CA 1
ATOM 779 C C . GLY A 1 100 ? -6.023 -32.344 -6.855 1 86.38 100 GLY A C 1
ATOM 780 O O . GLY A 1 100 ? -7.039 -33 -7.066 1 86.38 100 GLY A O 1
ATOM 781 N N . ASN A 1 101 ? -5.477 -31.609 -7.773 1 86.88 101 ASN A N 1
ATOM 782 C CA . ASN A 1 101 ? -6.137 -31.375 -9.055 1 86.88 101 ASN A CA 1
ATOM 783 C C . ASN A 1 101 ? -5.48 -32.188 -10.172 1 86.88 101 ASN A C 1
ATOM 785 O O . ASN A 1 101 ? -5.945 -32.156 -11.312 1 86.88 101 ASN A O 1
ATOM 789 N N . ILE A 1 102 ? -4.445 -32.938 -9.906 1 91.44 102 ILE A N 1
ATOM 790 C CA . ILE A 1 102 ? -3.602 -33.562 -10.93 1 91.44 102 ILE A CA 1
ATOM 791 C C . ILE A 1 102 ? -4.188 -34.906 -11.352 1 91.44 102 ILE A C 1
ATOM 793 O O . ILE A 1 102 ? -3.871 -35.406 -12.43 1 91.44 102 ILE A O 1
ATOM 797 N N . GLY A 1 103 ? -5.035 -35.531 -10.586 1 87.56 103 GLY A N 1
ATOM 798 C CA . GLY A 1 103 ? -5.688 -36.781 -11.008 1 87.56 103 GLY A CA 1
ATOM 799 C C . GLY A 1 103 ? -5.285 -37.969 -10.172 1 87.56 103 GLY A C 1
ATOM 800 O O . GLY A 1 103 ? -5.281 -39.094 -10.672 1 87.56 103 GLY A O 1
ATOM 801 N N . GLY A 1 104 ? -4.73 -37.75 -8.992 1 90.75 104 GLY A N 1
ATOM 802 C CA . GLY A 1 104 ? -4.453 -38.844 -8.078 1 90.75 104 GLY A CA 1
ATOM 803 C C . GLY A 1 104 ? -2.99 -38.938 -7.68 1 90.75 104 GLY A C 1
ATOM 804 O O . GLY A 1 104 ? -2.127 -38.344 -8.328 1 90.75 104 GLY A O 1
ATOM 805 N N . PRO A 1 105 ? -2.715 -39.656 -6.633 1 94.69 105 PRO A N 1
ATOM 806 C CA . PRO A 1 105 ? -1.372 -39.719 -6.051 1 94.69 105 PRO A CA 1
ATOM 807 C C . PRO A 1 105 ? -0.343 -40.344 -7.008 1 94.69 105 PRO A C 1
ATOM 809 O O . PRO A 1 105 ? 0.829 -39.938 -6.98 1 94.69 105 PRO A O 1
ATOM 812 N N . GLU A 1 106 ? -0.817 -41.25 -7.871 1 96.38 106 GLU A N 1
ATOM 813 C CA . GLU A 1 106 ? 0.117 -41.906 -8.789 1 96.38 106 GLU A CA 1
ATOM 814 C C . GLU A 1 106 ? 0.688 -40.906 -9.789 1 96.38 106 GLU A C 1
ATOM 816 O O . GLU A 1 106 ? 1.874 -40.938 -10.117 1 96.38 106 GLU A O 1
ATOM 821 N N . LYS A 1 107 ? -0.132 -40.125 -10.258 1 97.12 107 LYS A N 1
ATOM 822 C CA . LYS A 1 107 ? 0.299 -39.094 -11.203 1 97.12 107 LYS A CA 1
ATOM 823 C C . LYS A 1 107 ? 1.174 -38.031 -10.516 1 97.12 107 LYS A C 1
ATOM 825 O O . LYS A 1 107 ? 2.148 -37.562 -11.102 1 97.12 107 LYS A O 1
ATOM 830 N N . VAL A 1 108 ? 0.858 -37.719 -9.266 1 97.5 108 VAL A N 1
ATOM 831 C CA . VAL A 1 108 ? 1.667 -36.812 -8.484 1 97.5 108 VAL A CA 1
ATOM 832 C C . VAL A 1 108 ? 3.059 -37.406 -8.266 1 97.5 108 VAL A C 1
ATOM 834 O O . VAL A 1 108 ? 4.062 -36.688 -8.359 1 97.5 108 VAL A O 1
ATOM 837 N N . LYS A 1 109 ? 3.084 -38.656 -7.996 1 98.12 109 LYS A N 1
ATOM 838 C CA . LYS A 1 109 ? 4.363 -39.344 -7.773 1 98.12 109 LYS A CA 1
ATOM 839 C C . LYS A 1 109 ? 5.258 -39.219 -9.008 1 98.12 109 LYS A C 1
ATOM 841 O O . LYS A 1 109 ? 6.477 -39.062 -8.883 1 98.12 109 LYS A O 1
ATOM 846 N N . LYS A 1 110 ? 4.668 -39.344 -10.195 1 98.19 110 LYS A N 1
ATOM 847 C CA . LYS A 1 110 ? 5.445 -39.219 -11.422 1 98.19 110 LYS A CA 1
ATOM 848 C C . LYS A 1 110 ? 6.113 -37.844 -11.508 1 98.19 110 LYS A C 1
ATOM 850 O O . LYS A 1 110 ? 7.273 -37.75 -11.906 1 98.19 110 LYS A O 1
ATOM 855 N N . ILE A 1 111 ? 5.375 -36.844 -11.141 1 98.25 111 ILE A N 1
ATOM 856 C CA . ILE A 1 111 ? 5.918 -35.5 -11.148 1 98.25 111 ILE A CA 1
ATOM 857 C C . ILE A 1 111 ? 7.043 -35.406 -10.125 1 98.25 111 ILE A C 1
ATOM 859 O O . ILE A 1 111 ? 8.109 -34.844 -10.422 1 98.25 111 ILE A O 1
ATOM 863 N N . VAL A 1 112 ? 6.836 -35.938 -8.922 1 98.38 112 VAL A N 1
ATOM 864 C CA . VAL A 1 112 ? 7.789 -35.875 -7.82 1 98.38 112 VAL A CA 1
ATOM 865 C C . VAL A 1 112 ? 9.086 -36.562 -8.219 1 98.38 112 VAL A C 1
ATOM 867 O O . VAL A 1 112 ? 10.18 -36.062 -7.973 1 98.38 112 VAL A O 1
ATOM 870 N N . ASP A 1 113 ? 8.93 -37.719 -8.844 1 98.5 113 ASP A N 1
ATOM 871 C CA . ASP A 1 113 ? 10.094 -38.469 -9.258 1 98.5 113 ASP A CA 1
ATOM 872 C C . ASP A 1 113 ? 10.961 -37.688 -10.234 1 98.5 113 ASP A C 1
ATOM 874 O O . ASP A 1 113 ? 12.188 -37.625 -10.094 1 98.5 113 ASP A O 1
ATOM 878 N N . GLU A 1 114 ? 10.336 -37.094 -11.188 1 98.31 114 GLU A N 1
ATOM 879 C CA . GLU A 1 114 ? 11.086 -36.281 -12.164 1 98.31 114 GLU A CA 1
ATOM 880 C C . GLU A 1 114 ? 11.641 -35.031 -11.547 1 98.31 114 GLU A C 1
ATOM 882 O O . GLU A 1 114 ? 12.75 -34.594 -11.875 1 98.31 114 GLU A O 1
ATOM 887 N N . ALA A 1 115 ? 10.859 -34.375 -10.68 1 98.56 115 ALA A N 1
ATOM 888 C CA . ALA A 1 115 ? 11.344 -33.219 -9.977 1 98.56 115 ALA A CA 1
ATOM 889 C C . ALA A 1 115 ? 12.586 -33.531 -9.156 1 98.56 115 ALA A C 1
ATOM 891 O O . ALA A 1 115 ? 13.523 -32.719 -9.102 1 98.56 115 ALA A O 1
ATOM 892 N N . LYS A 1 116 ? 12.586 -34.688 -8.508 1 97.94 116 LYS A N 1
ATOM 893 C CA . LYS A 1 116 ? 13.758 -35.156 -7.762 1 97.94 116 LYS A CA 1
ATOM 894 C C . LYS A 1 116 ? 14.953 -35.344 -8.688 1 97.94 116 LYS A C 1
ATOM 896 O O . LYS A 1 116 ? 16.062 -34.906 -8.383 1 97.94 116 LYS A O 1
ATOM 901 N N . ARG A 1 117 ? 14.656 -36 -9.734 1 98.12 117 ARG A N 1
ATOM 902 C CA . ARG A 1 117 ? 15.711 -36.344 -10.688 1 98.12 117 ARG A CA 1
ATOM 903 C C . ARG A 1 117 ? 16.391 -35.062 -11.211 1 98.12 117 ARG A C 1
ATOM 905 O O . ARG A 1 117 ? 17.609 -35.031 -11.359 1 98.12 117 ARG A O 1
ATOM 912 N N . TYR A 1 118 ? 15.648 -34.031 -11.461 1 98 118 TYR A N 1
ATOM 913 C CA . TYR A 1 118 ? 16.172 -32.812 -12.078 1 98 118 TYR A CA 1
ATOM 914 C C . TYR A 1 118 ? 16.516 -31.766 -11.016 1 98 118 TYR A C 1
ATOM 916 O O . TYR A 1 118 ? 17.078 -30.719 -11.328 1 98 118 TYR A O 1
ATOM 924 N N . GLY A 1 119 ? 16.141 -32.062 -9.742 1 97.44 119 GLY A N 1
ATOM 925 C CA . GLY A 1 119 ? 16.422 -31.156 -8.648 1 97.44 119 GLY A CA 1
ATOM 926 C C . GLY A 1 119 ? 15.562 -29.906 -8.672 1 97.44 119 GLY A C 1
ATOM 927 O O . GLY A 1 119 ? 16.047 -28.812 -8.352 1 97.44 119 GLY A O 1
ATOM 928 N N . ILE A 1 120 ? 14.328 -30 -9.133 1 97.38 120 ILE A N 1
ATOM 929 C CA . ILE A 1 120 ? 13.438 -28.859 -9.297 1 97.38 120 ILE A CA 1
ATOM 930 C C . ILE A 1 120 ? 12.438 -28.812 -8.148 1 97.38 120 ILE A C 1
ATOM 932 O O . ILE A 1 120 ? 11.891 -29.844 -7.754 1 97.38 120 ILE A O 1
ATOM 936 N N . PRO A 1 121 ? 12.211 -27.609 -7.531 1 98.75 121 PRO A N 1
ATOM 937 C CA . PRO A 1 121 ? 11.227 -27.516 -6.449 1 98.75 121 PRO A CA 1
ATOM 938 C C . PRO A 1 121 ? 9.789 -27.484 -6.957 1 98.75 121 PRO A C 1
ATOM 940 O O . PRO A 1 121 ? 9.555 -27.188 -8.133 1 98.75 121 PRO A O 1
ATOM 943 N N . ILE A 1 122 ? 8.891 -27.844 -6.105 1 98.81 122 ILE A N 1
ATOM 944 C CA . ILE A 1 122 ? 7.461 -27.797 -6.367 1 98.81 122 ILE A CA 1
ATOM 945 C C . ILE A 1 122 ? 6.793 -26.828 -5.391 1 98.81 122 ILE A C 1
ATOM 947 O O . ILE A 1 122 ? 7.012 -26.906 -4.18 1 98.81 122 ILE A O 1
ATOM 951 N N . ARG A 1 123 ? 6.07 -25.875 -5.93 1 98.81 123 ARG A N 1
ATOM 952 C CA . ARG A 1 123 ? 5.23 -25.031 -5.082 1 98.81 123 ARG A CA 1
ATOM 953 C C . ARG A 1 123 ? 3.809 -25.594 -5.004 1 98.81 123 ARG A C 1
ATOM 955 O O . ARG A 1 123 ? 3.188 -25.875 -6.031 1 98.81 123 ARG A O 1
ATOM 962 N N . VAL A 1 124 ? 3.398 -25.719 -3.84 1 98 124 VAL A N 1
ATOM 963 C CA . VAL A 1 124 ? 1.994 -26.016 -3.586 1 98 124 VAL A CA 1
ATOM 964 C C . VAL A 1 124 ? 1.338 -24.844 -2.859 1 98 124 VAL A C 1
ATOM 966 O O . VAL A 1 124 ? 2.023 -23.938 -2.391 1 98 124 VAL A O 1
ATOM 969 N N . GLY A 1 125 ? 0.066 -24.891 -2.854 1 93.75 125 GLY A N 1
ATOM 970 C CA . GLY A 1 125 ? -0.601 -23.781 -2.176 1 93.75 125 GLY A CA 1
ATOM 971 C C . GLY A 1 125 ? -2.111 -23.922 -2.162 1 93.75 125 GLY A C 1
ATOM 972 O O . GLY A 1 125 ? -2.658 -24.891 -2.699 1 93.75 125 GLY A O 1
ATOM 973 N N . ALA A 1 126 ? -2.723 -23.031 -1.424 1 94.5 126 ALA A N 1
ATOM 974 C CA . ALA A 1 126 ? -4.176 -22.969 -1.309 1 94.5 126 ALA A CA 1
ATOM 975 C C . ALA A 1 126 ? -4.656 -21.516 -1.379 1 94.5 126 ALA A C 1
ATOM 977 O O . ALA A 1 126 ? -4.027 -20.609 -0.817 1 94.5 126 ALA A O 1
ATOM 978 N N . ASN A 1 127 ? -5.648 -21.328 -2.131 1 91.12 127 ASN A N 1
ATOM 979 C CA . ASN A 1 127 ? -6.332 -20.031 -2.199 1 91.12 127 ASN A CA 1
ATOM 980 C C . ASN A 1 127 ? -7.715 -20.094 -1.564 1 91.12 127 ASN A C 1
ATOM 982 O O . ASN A 1 127 ? -8.422 -21.094 -1.707 1 91.12 127 ASN A O 1
ATOM 986 N N . SER A 1 128 ? -8.086 -19.047 -0.931 1 90.5 128 SER A N 1
ATOM 987 C CA . SER A 1 128 ? -9.359 -19 -0.224 1 90.5 128 SER A CA 1
ATOM 988 C C . SER A 1 128 ? -10.523 -19.297 -1.162 1 90.5 128 SER A C 1
ATOM 990 O O . SER A 1 128 ? -11.516 -19.906 -0.757 1 90.5 128 SER A O 1
ATOM 992 N N . GLY A 1 129 ? -10.414 -18.984 -2.389 1 83.75 129 GLY A N 1
ATOM 993 C CA . GLY A 1 129 ? -11.516 -19.125 -3.32 1 83.75 129 GLY A CA 1
ATOM 994 C C . GLY A 1 129 ? -11.586 -20.5 -3.967 1 83.75 129 GLY A C 1
ATOM 995 O O . GLY A 1 129 ? -12.531 -20.797 -4.699 1 83.75 129 GLY A O 1
ATOM 996 N N . SER A 1 130 ? -10.633 -21.375 -3.725 1 86.44 130 SER A N 1
ATOM 997 C CA . SER A 1 130 ? -10.578 -22.672 -4.398 1 86.44 130 SER A CA 1
ATOM 998 C C . SER A 1 130 ? -10.18 -23.781 -3.432 1 86.44 130 SER A C 1
ATOM 1000 O O . SER A 1 130 ? -9.352 -24.625 -3.762 1 86.44 130 SER A O 1
ATOM 1002 N N . LEU A 1 131 ? -10.805 -23.812 -2.32 1 90.5 131 LEU A N 1
ATOM 1003 C CA . LEU A 1 131 ? -10.508 -24.844 -1.337 1 90.5 131 LEU A CA 1
ATOM 1004 C C . LEU A 1 131 ? -11.219 -26.156 -1.694 1 90.5 131 LEU A C 1
ATOM 1006 O O . LEU A 1 131 ? -12.328 -26.125 -2.229 1 90.5 131 LEU A O 1
ATOM 1010 N N . PRO A 1 132 ? -10.57 -27.234 -1.403 1 90.38 132 PRO A N 1
ATOM 1011 C CA . PRO A 1 132 ? -11.227 -28.531 -1.618 1 90.38 132 PRO A CA 1
ATOM 1012 C C . PRO A 1 132 ? -12.539 -28.656 -0.853 1 90.38 132 PRO A C 1
ATOM 1014 O O . PRO A 1 132 ? -12.68 -28.109 0.241 1 90.38 132 PRO A O 1
ATOM 1017 N N . LYS A 1 133 ? -13.414 -29.438 -1.347 1 89 133 LYS A N 1
ATOM 1018 C CA . LYS A 1 133 ? -14.75 -29.609 -0.786 1 89 133 LYS A CA 1
ATOM 1019 C C . LYS A 1 133 ? -14.68 -30.125 0.647 1 89 133 LYS A C 1
ATOM 1021 O O . LYS A 1 133 ? -15.414 -29.656 1.521 1 89 133 LYS A O 1
ATOM 1026 N N . GLU A 1 134 ? -13.844 -31.031 0.827 1 92.94 134 GLU A N 1
ATOM 1027 C CA . GLU A 1 134 ? -13.742 -31.641 2.145 1 92.94 134 GLU A CA 1
ATOM 1028 C C . GLU A 1 134 ? -13.32 -30.625 3.201 1 92.94 134 GLU A C 1
ATOM 1030 O O . GLU A 1 134 ? -13.781 -30.688 4.344 1 92.94 134 GLU A O 1
ATOM 1035 N N . ILE A 1 135 ? -12.461 -29.766 2.846 1 94.25 135 ILE A N 1
ATOM 1036 C CA . ILE A 1 135 ? -11.984 -28.734 3.762 1 94.25 135 ILE A CA 1
ATOM 1037 C C . ILE A 1 135 ? -13.109 -27.734 4.055 1 94.25 135 ILE A C 1
ATOM 1039 O O . ILE A 1 135 ? -13.312 -27.344 5.207 1 94.25 135 ILE A O 1
ATOM 1043 N N . LEU A 1 136 ? -13.844 -27.359 3.039 1 90.5 136 LEU A N 1
ATOM 1044 C CA . LEU A 1 136 ? -14.938 -26.406 3.199 1 90.5 136 LEU A CA 1
ATOM 1045 C C . LEU A 1 136 ? -16.062 -27 4.039 1 90.5 136 LEU A C 1
ATOM 1047 O O . LEU A 1 136 ? -16.719 -26.266 4.793 1 90.5 136 LEU A O 1
ATOM 1051 N N . GLU A 1 137 ? -16.297 -28.266 3.861 1 93.75 137 GLU A N 1
ATOM 1052 C CA . GLU A 1 137 ? -17.297 -28.938 4.68 1 93.75 137 GLU A CA 1
ATOM 1053 C C . GLU A 1 137 ? -16.891 -28.938 6.152 1 93.75 137 GLU A C 1
ATOM 1055 O O . GLU A 1 137 ? -17.734 -28.75 7.035 1 93.75 137 GLU A O 1
ATOM 1060 N N . LYS A 1 138 ? -15.664 -29.109 6.309 1 95.62 138 LYS A N 1
ATOM 1061 C CA . LYS A 1 138 ? -15.133 -29.172 7.668 1 95.62 138 LYS A CA 1
ATOM 1062 C C . LYS A 1 138 ? -15.18 -27.812 8.344 1 95.62 138 LYS A C 1
ATOM 1064 O O . LYS A 1 138 ? -15.602 -27.688 9.492 1 95.62 138 LYS A O 1
ATOM 1069 N N . TYR A 1 139 ? -14.789 -26.75 7.66 1 95.56 139 TYR A N 1
ATOM 1070 C CA . TYR A 1 139 ? -14.609 -25.438 8.281 1 95.56 139 TYR A CA 1
ATOM 1071 C C . TYR A 1 139 ? -15.781 -24.516 7.961 1 95.56 139 TYR A C 1
ATOM 1073 O O . TYR A 1 139 ? -15.922 -23.453 8.562 1 95.56 139 TYR A O 1
ATOM 1081 N N . LYS A 1 140 ? -16.609 -24.812 6.977 1 90.94 140 LYS A N 1
ATOM 1082 C CA . LYS A 1 140 ? -17.828 -24.125 6.582 1 90.94 140 LYS A CA 1
ATOM 1083 C C . LYS A 1 140 ? -17.516 -22.828 5.832 1 90.94 140 LYS A C 1
ATOM 1085 O O . LYS A 1 140 ? -18.375 -22.281 5.148 1 90.94 140 LYS A O 1
ATOM 1090 N N . SER A 1 141 ? -16.281 -22.328 6.016 1 90.5 141 SER A N 1
ATOM 1091 C CA . SER A 1 141 ? -15.82 -21.125 5.32 1 90.5 141 SER A CA 1
ATOM 1092 C C . SER A 1 141 ? -14.312 -21.156 5.133 1 90.5 141 SER A C 1
ATOM 1094 O O . SER A 1 141 ? -13.609 -21.953 5.762 1 90.5 141 SER A O 1
ATOM 1096 N N . PRO A 1 142 ? -13.852 -20.359 4.207 1 92.81 142 PRO A N 1
ATOM 1097 C CA . PRO A 1 142 ? -12.406 -20.344 3.977 1 92.81 142 PRO A CA 1
ATOM 1098 C C . PRO A 1 142 ? -11.648 -19.562 5.051 1 92.81 142 PRO A C 1
ATOM 1100 O O . PRO A 1 142 ? -11.016 -18.547 4.754 1 92.81 142 PRO A O 1
ATOM 1103 N N . THR A 1 143 ? -11.656 -20.094 6.25 1 96.5 143 THR A N 1
ATOM 1104 C CA . THR A 1 143 ? -10.922 -19.484 7.359 1 96.5 143 THR A CA 1
ATOM 1105 C C . THR A 1 143 ? -9.414 -19.672 7.164 1 96.5 143 THR A C 1
ATOM 1107 O O . THR A 1 143 ? -8.984 -20.484 6.355 1 96.5 143 THR A O 1
ATOM 1110 N N . PRO A 1 144 ? -8.617 -18.859 7.879 1 98.12 144 PRO A N 1
ATOM 1111 C CA . PRO A 1 144 ? -7.16 -19.047 7.812 1 98.12 144 PRO A CA 1
ATOM 1112 C C . PRO A 1 144 ? -6.738 -20.5 8.086 1 98.12 144 PRO A C 1
ATOM 1114 O O . PRO A 1 144 ? -5.883 -21.031 7.383 1 98.12 144 PRO A O 1
ATOM 1117 N N . GLU A 1 145 ? -7.387 -21.109 9.031 1 98.25 145 GLU A N 1
ATOM 1118 C CA . GLU A 1 145 ? -7.074 -22.484 9.383 1 98.25 145 GLU A CA 1
ATOM 1119 C C . GLU A 1 145 ? -7.395 -23.438 8.227 1 98.25 145 GLU A C 1
ATOM 1121 O O . GLU A 1 145 ? -6.641 -24.375 7.953 1 98.25 145 GLU A O 1
ATOM 1126 N N . ALA A 1 146 ? -8.547 -23.203 7.578 1 97.88 146 ALA A N 1
ATOM 1127 C CA . ALA A 1 146 ? -8.953 -24.016 6.438 1 97.88 146 ALA A CA 1
ATOM 1128 C C . ALA A 1 146 ? -7.941 -23.922 5.301 1 97.88 146 ALA A C 1
ATOM 1130 O O . ALA A 1 146 ? -7.551 -24.938 4.723 1 97.88 146 ALA A O 1
ATOM 1131 N N . ILE A 1 147 ? -7.504 -22.75 5.059 1 97.88 147 ILE A N 1
ATOM 1132 C CA . ILE A 1 147 ? -6.57 -22.484 3.969 1 97.88 147 ILE A CA 1
ATOM 1133 C C . ILE A 1 147 ? -5.242 -23.188 4.25 1 97.88 147 ILE A C 1
ATOM 1135 O O . ILE A 1 147 ? -4.699 -23.875 3.377 1 97.88 147 ILE A O 1
ATOM 1139 N N . VAL A 1 148 ? -4.742 -23.062 5.473 1 98.62 148 VAL A N 1
ATOM 1140 C CA . VAL A 1 148 ? -3.457 -23.625 5.863 1 98.62 148 VAL A CA 1
ATOM 1141 C C . VAL A 1 148 ? -3.527 -25.156 5.812 1 98.62 148 VAL A C 1
ATOM 1143 O O . VAL A 1 148 ? -2.611 -25.812 5.309 1 98.62 148 VAL A O 1
ATOM 1146 N N . GLU A 1 149 ? -4.621 -25.703 6.301 1 98.25 149 GLU A N 1
ATOM 1147 C CA . GLU A 1 149 ? -4.758 -27.156 6.281 1 98.25 149 GLU A CA 1
ATOM 1148 C C . GLU A 1 149 ? -4.77 -27.703 4.852 1 98.25 149 GLU A C 1
ATOM 1150 O O . GLU A 1 149 ? -4.164 -28.734 4.562 1 98.25 149 GLU A O 1
ATOM 1155 N N . ALA A 1 150 ? -5.453 -27.016 3.99 1 97.69 150 ALA A N 1
ATOM 1156 C CA . ALA A 1 150 ? -5.5 -27.422 2.588 1 97.69 150 ALA A CA 1
ATOM 1157 C C . ALA A 1 150 ? -4.102 -27.484 1.986 1 97.69 150 ALA A C 1
ATOM 1159 O O . ALA A 1 150 ? -3.76 -28.438 1.281 1 97.69 150 ALA A O 1
ATOM 1160 N N . ALA A 1 151 ? -3.324 -26.516 2.264 1 98.12 151 ALA A N 1
ATOM 1161 C CA . ALA A 1 151 ? -1.962 -26.453 1.738 1 98.12 151 ALA A CA 1
ATOM 1162 C C . ALA A 1 151 ? -1.091 -27.547 2.35 1 98.12 151 ALA A C 1
ATOM 1164 O O . ALA A 1 151 ? -0.338 -28.219 1.64 1 98.12 151 ALA A O 1
ATOM 1165 N N . LEU A 1 152 ? -1.193 -27.734 3.648 1 98.25 152 LEU A N 1
ATOM 1166 C CA . LEU A 1 152 ? -0.349 -28.703 4.344 1 98.25 152 LEU A CA 1
ATOM 1167 C C . LEU A 1 152 ? -0.71 -30.125 3.943 1 98.25 152 LEU A C 1
ATOM 1169 O O . LEU A 1 152 ? 0.149 -31.016 3.938 1 98.25 152 LEU A O 1
ATOM 1173 N N . ASN A 1 153 ? -2.002 -30.359 3.605 1 97.5 153 ASN A N 1
ATOM 1174 C CA . ASN A 1 153 ? -2.377 -31.656 3.062 1 97.5 153 ASN A CA 1
ATOM 1175 C C . ASN A 1 153 ? -1.608 -31.969 1.784 1 97.5 153 ASN A C 1
ATOM 1177 O O . ASN A 1 153 ? -1.212 -33.125 1.562 1 97.5 153 ASN A O 1
ATOM 1181 N N . GLN A 1 154 ? -1.452 -30.969 0.981 1 97.38 154 GLN A N 1
ATOM 1182 C CA . GLN A 1 154 ? -0.686 -31.141 -0.248 1 97.38 154 GLN A CA 1
ATOM 1183 C C . GLN A 1 154 ? 0.785 -31.406 0.054 1 97.38 154 GLN A C 1
ATOM 1185 O O . GLN A 1 154 ? 1.416 -32.25 -0.605 1 97.38 154 GLN A O 1
ATOM 1190 N N . VAL A 1 155 ? 1.322 -30.719 1.044 1 98.25 155 VAL A N 1
ATOM 1191 C CA . VAL A 1 155 ? 2.705 -30.906 1.471 1 98.25 155 VAL A CA 1
ATOM 1192 C C . VAL A 1 155 ? 2.904 -32.344 1.939 1 98.25 155 VAL A C 1
ATOM 1194 O O . VAL A 1 155 ? 3.877 -33 1.556 1 98.25 155 VAL A O 1
ATOM 1197 N N . ARG A 1 156 ? 1.995 -32.844 2.74 1 97.75 156 ARG A N 1
ATOM 1198 C CA . ARG A 1 156 ? 2.088 -34.188 3.287 1 97.75 156 ARG A CA 1
ATOM 1199 C C . ARG A 1 156 ? 2.1 -35.219 2.174 1 97.75 156 ARG A C 1
ATOM 1201 O O . ARG A 1 156 ? 2.803 -36.25 2.268 1 97.75 156 ARG A O 1
ATOM 1208 N N . LEU A 1 157 ? 1.328 -34.969 1.179 1 97.56 157 LEU A N 1
ATOM 1209 C CA . LEU A 1 157 ? 1.32 -35.906 0.041 1 97.56 157 LEU A CA 1
ATOM 1210 C C . LEU A 1 157 ? 2.693 -35.938 -0.62 1 97.56 157 LEU A C 1
ATOM 1212 O O . LEU A 1 157 ? 3.199 -37.031 -0.92 1 97.56 157 LEU A O 1
ATOM 1216 N N . LEU A 1 158 ? 3.309 -34.812 -0.832 1 98.25 158 LEU A N 1
ATOM 1217 C CA . LEU A 1 158 ? 4.641 -34.781 -1.428 1 98.25 158 LEU A CA 1
ATOM 1218 C C . LEU A 1 158 ? 5.66 -35.438 -0.517 1 98.25 158 LEU A C 1
ATOM 1220 O O . LEU A 1 158 ? 6.516 -36.188 -0.986 1 98.25 158 LEU A O 1
ATOM 1224 N N . GLU A 1 159 ? 5.539 -35.156 0.776 1 98.12 159 GLU A N 1
ATOM 1225 C CA . GLU A 1 159 ? 6.441 -35.75 1.757 1 98.12 159 GLU A CA 1
ATOM 1226 C C . GLU A 1 159 ? 6.316 -37.281 1.771 1 98.12 159 GLU A C 1
ATOM 1228 O O . GLU A 1 159 ? 7.297 -37.969 2.016 1 98.12 159 GLU A O 1
ATOM 1233 N N . SER A 1 160 ? 5.121 -37.75 1.52 1 97.88 160 SER A N 1
ATOM 1234 C CA . SER A 1 160 ? 4.895 -39.188 1.509 1 97.88 160 SER A CA 1
ATOM 1235 C C . SER A 1 160 ? 5.664 -39.875 0.377 1 97.88 160 SER A C 1
ATOM 1237 O O . SER A 1 160 ? 5.875 -41.062 0.401 1 97.88 160 SER A O 1
ATOM 1239 N N . PHE A 1 161 ? 6.074 -39.156 -0.586 1 98.06 161 PHE A N 1
ATOM 1240 C CA . PHE A 1 161 ? 6.906 -39.656 -1.673 1 98.06 161 PHE A CA 1
ATOM 1241 C C . PHE A 1 161 ? 8.367 -39.281 -1.448 1 98.06 161 PHE A C 1
ATOM 1243 O O . PHE A 1 161 ? 9.148 -39.219 -2.398 1 98.06 161 PHE A O 1
ATOM 1250 N N . ASP A 1 162 ? 8.695 -38.844 -0.232 1 97.69 162 ASP A N 1
ATOM 1251 C CA . ASP A 1 162 ? 10.047 -38.5 0.193 1 97.69 162 ASP A CA 1
ATOM 1252 C C . ASP A 1 162 ? 10.555 -37.281 -0.557 1 97.69 162 ASP A C 1
ATOM 1254 O O . ASP A 1 162 ? 11.688 -37.25 -1.036 1 97.69 162 ASP A O 1
ATOM 1258 N N . PHE A 1 163 ? 9.734 -36.375 -0.781 1 98.31 163 PHE A N 1
ATOM 1259 C CA . PHE A 1 163 ? 10.062 -35.125 -1.447 1 98.31 163 PHE A CA 1
ATOM 1260 C C . PHE A 1 163 ? 10.023 -33.969 -0.463 1 98.31 163 PHE A C 1
ATOM 1262 O O . PHE A 1 163 ? 9.047 -33.781 0.268 1 98.31 163 PHE A O 1
ATOM 1269 N N . ASP A 1 164 ? 11.133 -33.094 -0.425 1 97.88 164 ASP A N 1
ATOM 1270 C CA . ASP A 1 164 ? 11.172 -32 0.551 1 97.88 164 ASP A CA 1
ATOM 1271 C C . ASP A 1 164 ? 11.633 -30.688 -0.095 1 97.88 164 ASP A C 1
ATOM 1273 O O . ASP A 1 164 ? 11.992 -29.734 0.603 1 97.88 164 ASP A O 1
ATOM 1277 N N . ASN A 1 165 ? 11.719 -30.703 -1.408 1 98.5 165 ASN A N 1
ATOM 1278 C CA . ASN A 1 165 ? 12.008 -29.484 -2.15 1 98.5 165 ASN A CA 1
ATOM 1279 C C . ASN A 1 165 ? 10.742 -28.703 -2.479 1 98.5 165 ASN A C 1
ATOM 1281 O O . ASN A 1 165 ? 10.359 -28.594 -3.646 1 98.5 165 ASN A O 1
ATOM 1285 N N . ILE A 1 166 ? 10.125 -28.109 -1.412 1 98.81 166 ILE A N 1
ATOM 1286 C CA . ILE A 1 166 ? 8.75 -27.625 -1.494 1 98.81 166 ILE A CA 1
ATOM 1287 C C . ILE A 1 166 ? 8.711 -26.141 -1.146 1 98.81 166 ILE A C 1
ATOM 1289 O O . ILE A 1 166 ? 9.414 -25.688 -0.236 1 98.81 166 ILE A O 1
ATOM 1293 N N . VAL A 1 167 ? 7.992 -25.344 -1.869 1 98.88 167 VAL A N 1
ATOM 1294 C CA . VAL A 1 167 ? 7.586 -23.969 -1.551 1 98.88 167 VAL A CA 1
ATOM 1295 C C . VAL A 1 167 ? 6.082 -23.922 -1.304 1 98.88 167 VAL A C 1
ATOM 1297 O O . VAL A 1 167 ? 5.312 -24.625 -1.974 1 98.88 167 VAL A O 1
ATOM 1300 N N . ILE A 1 168 ? 5.629 -23.141 -0.341 1 98.81 168 ILE A N 1
ATOM 1301 C CA . ILE A 1 168 ? 4.211 -23.141 0.002 1 98.81 168 ILE A CA 1
ATOM 1302 C C . ILE A 1 168 ? 3.65 -21.734 -0.116 1 98.81 168 ILE A C 1
ATOM 1304 O O . ILE A 1 168 ? 4.32 -20.766 0.24 1 98.81 168 ILE A O 1
ATOM 1308 N N . SER A 1 169 ? 2.484 -21.609 -0.62 1 98.62 169 SER A N 1
ATOM 1309 C CA . SER A 1 169 ? 1.743 -20.359 -0.577 1 98.62 169 SER A CA 1
ATOM 1310 C C . SER A 1 169 ? 0.314 -20.578 -0.089 1 98.62 169 SER A C 1
ATOM 1312 O O . SER A 1 169 ? -0.304 -21.594 -0.399 1 98.62 169 SER A O 1
ATOM 1314 N N . VAL A 1 170 ? -0.269 -19.656 0.71 1 98.38 170 VAL A N 1
ATOM 1315 C CA . VAL A 1 170 ? -1.66 -19.625 1.148 1 98.38 170 VAL A CA 1
ATOM 1316 C C . VAL A 1 170 ? -2.234 -18.219 0.941 1 98.38 170 VAL A C 1
ATOM 1318 O O . VAL A 1 170 ? -1.899 -17.297 1.677 1 98.38 170 VAL A O 1
ATOM 1321 N N . LYS A 1 171 ? -3.133 -18.094 0.023 1 95.88 171 LYS A N 1
ATOM 1322 C CA . LYS A 1 171 ? -3.523 -16.734 -0.385 1 95.88 171 LYS A CA 1
ATOM 1323 C C . LYS A 1 171 ? -5.02 -16.516 -0.187 1 95.88 171 LYS A C 1
ATOM 1325 O O . LYS A 1 171 ? -5.809 -17.469 -0.267 1 95.88 171 LYS A O 1
ATOM 1330 N N . SER A 1 172 ? -5.324 -15.328 0.109 1 94.69 172 SER A N 1
ATOM 1331 C CA . SER A 1 172 ? -6.684 -14.812 0.205 1 94.69 172 SER A CA 1
ATOM 1332 C C . SER A 1 172 ? -6.773 -13.398 -0.361 1 94.69 172 SER A C 1
ATOM 1334 O O . SER A 1 172 ? -5.766 -12.695 -0.456 1 94.69 172 SER A O 1
ATOM 1336 N N . SER A 1 173 ? -7.984 -13.031 -0.802 1 92.56 173 SER A N 1
ATOM 1337 C CA . SER A 1 173 ? -8.195 -11.664 -1.256 1 92.56 173 SER A CA 1
ATOM 1338 C C . SER A 1 173 ? -8.336 -10.703 -0.077 1 92.56 173 SER A C 1
ATOM 1340 O O . SER A 1 173 ? -8.258 -9.484 -0.247 1 92.56 173 SER A O 1
ATOM 1342 N N . ASP A 1 174 ? -8.516 -11.25 1.082 1 94.44 174 ASP A N 1
ATOM 1343 C CA . ASP A 1 174 ? -8.703 -10.477 2.305 1 94.44 174 ASP A CA 1
ATOM 1344 C C . ASP A 1 174 ? -7.387 -10.312 3.062 1 94.44 174 ASP A C 1
ATOM 1346 O O . ASP A 1 174 ? -6.668 -11.289 3.287 1 94.44 174 ASP A O 1
ATOM 1350 N N . ILE A 1 175 ? -7.129 -9.125 3.527 1 97.81 175 ILE A N 1
ATOM 1351 C CA . ILE A 1 175 ? -5.863 -8.789 4.168 1 97.81 175 ILE A CA 1
ATOM 1352 C C . ILE A 1 175 ? -5.691 -9.609 5.441 1 97.81 175 ILE A C 1
ATOM 1354 O O . ILE A 1 175 ? -4.676 -10.281 5.621 1 97.81 175 ILE A O 1
ATOM 1358 N N . LEU A 1 176 ? -6.664 -9.602 6.301 1 97.81 176 LEU A N 1
ATOM 1359 C CA . LEU A 1 176 ? -6.566 -10.234 7.609 1 97.81 176 LEU A CA 1
ATOM 1360 C C . LEU A 1 176 ? -6.445 -11.75 7.473 1 97.81 176 LEU A C 1
ATOM 1362 O O . LEU A 1 176 ? -5.633 -12.375 8.156 1 97.81 176 LEU A O 1
ATOM 1366 N N . THR A 1 177 ? -7.219 -12.305 6.57 1 97.5 177 THR A N 1
ATOM 1367 C CA . THR A 1 177 ? -7.156 -13.742 6.32 1 97.5 177 THR A CA 1
ATOM 1368 C C . THR A 1 177 ? -5.781 -14.141 5.793 1 97.5 177 THR A C 1
ATOM 1370 O O . THR A 1 177 ? -5.227 -15.164 6.199 1 97.5 177 THR A O 1
ATOM 1373 N N . THR A 1 178 ? -5.242 -13.32 4.934 1 98.44 178 THR A N 1
ATOM 1374 C CA . THR A 1 178 ? -3.916 -13.586 4.387 1 98.44 178 THR A CA 1
ATOM 1375 C C . THR A 1 178 ? -2.863 -13.57 5.488 1 98.44 178 THR A C 1
ATOM 1377 O O . THR A 1 178 ? -2.092 -14.516 5.633 1 98.44 178 THR A O 1
ATOM 1380 N N . ILE A 1 179 ? -2.883 -12.508 6.266 1 98.69 179 ILE A N 1
ATOM 1381 C CA . ILE A 1 179 ? -1.896 -12.344 7.324 1 98.69 179 ILE A CA 1
ATOM 1382 C C . ILE A 1 179 ? -1.973 -13.523 8.297 1 98.69 179 ILE A C 1
ATOM 1384 O O . ILE A 1 179 ? -0.964 -14.18 8.562 1 98.69 179 ILE A O 1
ATOM 1388 N N . LYS A 1 180 ? -3.137 -13.844 8.727 1 98.69 180 LYS A N 1
ATOM 1389 C CA . LYS A 1 180 ? -3.32 -14.906 9.711 1 98.69 180 LYS A CA 1
ATOM 1390 C C . LYS A 1 180 ? -2.938 -16.266 9.125 1 98.69 180 LYS A C 1
ATOM 1392 O O . LYS A 1 180 ? -2.365 -17.109 9.828 1 98.69 180 LYS A O 1
ATOM 1397 N N . SER A 1 181 ? -3.271 -16.484 7.875 1 98.81 181 SER A N 1
ATOM 1398 C CA . SER A 1 181 ? -2.924 -17.75 7.223 1 98.81 181 SER A CA 1
ATOM 1399 C C . SER A 1 181 ? -1.415 -17.953 7.207 1 98.81 181 SER A C 1
ATOM 1401 O O . SER A 1 181 ? -0.931 -19.031 7.582 1 98.81 181 SER A O 1
ATOM 1403 N N . TYR A 1 182 ? -0.694 -16.969 6.836 1 98.81 182 TYR A N 1
ATOM 1404 C CA . TYR A 1 182 ? 0.755 -17.109 6.746 1 98.81 182 TYR A CA 1
ATOM 1405 C C . TYR A 1 182 ? 1.381 -17.203 8.133 1 98.81 182 TYR A C 1
ATOM 1407 O O . TYR A 1 182 ? 2.385 -17.906 8.32 1 98.81 182 TYR A O 1
ATOM 1415 N N . GLU A 1 183 ? 0.83 -16.5 9.102 1 98.69 183 GLU A N 1
ATOM 1416 C CA . GLU A 1 183 ? 1.323 -16.625 10.477 1 98.69 183 GLU A CA 1
ATOM 1417 C C . GLU A 1 183 ? 1.174 -18.047 11 1 98.69 183 GLU A C 1
ATOM 1419 O O . GLU A 1 183 ? 2.1 -18.578 11.609 1 98.69 183 GLU A O 1
ATOM 1424 N N . ILE A 1 184 ? -0.012 -18.609 10.75 1 98.75 184 ILE A N 1
ATOM 1425 C CA . ILE A 1 184 ? -0.251 -20 11.156 1 98.75 184 ILE A CA 1
ATOM 1426 C C . ILE A 1 184 ? 0.707 -20.922 10.422 1 98.75 184 ILE A C 1
ATOM 1428 O O . ILE A 1 184 ? 1.359 -21.766 11.031 1 98.75 184 ILE A O 1
ATOM 1432 N N . LEU A 1 185 ? 0.837 -20.734 9.125 1 98.69 185 LEU A N 1
ATOM 1433 C CA . LEU A 1 185 ? 1.659 -21.594 8.289 1 98.69 185 LEU A CA 1
ATOM 1434 C C . LEU A 1 185 ? 3.123 -21.531 8.711 1 98.69 185 LEU A C 1
ATOM 1436 O O . LEU A 1 185 ? 3.793 -22.562 8.797 1 98.69 185 LEU A O 1
ATOM 1440 N N . SER A 1 186 ? 3.59 -20.328 8.984 1 98.5 186 SER A N 1
ATOM 1441 C CA . SER A 1 186 ? 4.996 -20.125 9.312 1 98.5 186 SER A CA 1
ATOM 1442 C C . SER A 1 186 ? 5.375 -20.844 10.602 1 98.5 186 SER A C 1
ATOM 1444 O O . SER A 1 186 ? 6.535 -21.203 10.797 1 98.5 186 SER A O 1
ATOM 1446 N N . ARG A 1 187 ? 4.402 -21.125 11.438 1 97.88 187 ARG A N 1
ATOM 1447 C CA . ARG A 1 187 ? 4.648 -21.812 12.703 1 97.88 187 ARG A CA 1
ATOM 1448 C C . ARG A 1 187 ? 4.602 -23.328 12.516 1 97.88 187 ARG A C 1
ATOM 1450 O O . ARG A 1 187 ? 5.059 -24.078 13.383 1 97.88 187 ARG A O 1
ATOM 1457 N N . ARG A 1 188 ? 4.172 -23.75 11.336 1 97.88 188 ARG A N 1
ATOM 1458 C CA . ARG A 1 188 ? 3.889 -25.188 11.188 1 97.88 188 ARG A CA 1
ATOM 1459 C C . ARG A 1 188 ? 4.832 -25.828 10.172 1 97.88 188 ARG A C 1
ATOM 1461 O O . ARG A 1 188 ? 4.77 -27.031 9.938 1 97.88 188 ARG A O 1
ATOM 1468 N N . THR A 1 189 ? 5.629 -25.062 9.547 1 97.69 189 THR A N 1
ATOM 1469 C CA . THR A 1 189 ? 6.492 -25.625 8.508 1 97.69 189 THR A CA 1
ATOM 1470 C C . THR A 1 189 ? 7.828 -24.875 8.461 1 97.69 189 THR A C 1
ATOM 1472 O O . THR A 1 189 ? 7.953 -23.781 8.992 1 97.69 189 THR A O 1
ATOM 1475 N N . SER A 1 190 ? 8.773 -25.5 7.855 1 97.75 190 SER A N 1
ATOM 1476 C CA . SER A 1 190 ? 10.078 -24.875 7.645 1 97.75 190 SER A CA 1
ATOM 1477 C C . SER A 1 190 ? 10.344 -24.641 6.164 1 97.75 190 SER A C 1
ATOM 1479 O O . SER A 1 190 ? 11.438 -24.203 5.785 1 97.75 190 SER A O 1
ATOM 1481 N N . TYR A 1 191 ? 9.391 -24.922 5.348 1 98.81 191 TYR A N 1
ATOM 1482 C CA . TYR A 1 191 ? 9.555 -24.688 3.92 1 98.81 191 TYR A CA 1
ATOM 1483 C C . TYR A 1 191 ? 9.469 -23.203 3.598 1 98.81 191 TYR A C 1
ATOM 1485 O O . TYR A 1 191 ? 8.797 -22.453 4.301 1 98.81 191 TYR A O 1
ATOM 1493 N N . PRO A 1 192 ? 10.141 -22.75 2.521 1 98.81 192 PRO A N 1
ATOM 1494 C CA . PRO A 1 192 ? 10.023 -21.359 2.107 1 98.81 192 PRO A CA 1
ATOM 1495 C C . PRO A 1 192 ? 8.594 -20.969 1.718 1 98.81 192 PRO A C 1
ATOM 1497 O O . PRO A 1 192 ? 7.855 -21.797 1.186 1 98.81 192 PRO A O 1
ATOM 1500 N N . LEU A 1 193 ? 8.312 -19.734 1.967 1 98.88 193 LEU A N 1
ATOM 1501 C CA . LEU A 1 193 ? 6.957 -19.25 1.732 1 98.88 193 LEU A CA 1
ATOM 1502 C C . LEU A 1 193 ? 6.93 -18.25 0.587 1 98.88 193 LEU A C 1
ATOM 1504 O O . LEU A 1 193 ? 7.75 -17.328 0.547 1 98.88 193 LEU A O 1
ATOM 1508 N N . HIS A 1 194 ? 6.09 -18.453 -0.415 1 98.81 194 HIS A N 1
ATOM 1509 C CA . HIS A 1 194 ? 5.738 -17.5 -1.461 1 98.81 194 HIS A CA 1
ATOM 1510 C C . HIS A 1 194 ? 4.555 -16.641 -1.044 1 98.81 194 HIS A C 1
ATOM 1512 O O . HIS A 1 194 ? 3.408 -17.094 -1.067 1 98.81 194 HIS A O 1
ATOM 1518 N N . VAL A 1 195 ? 4.832 -15.375 -0.733 1 98.69 195 VAL A N 1
ATOM 1519 C CA . VAL A 1 195 ? 3.852 -14.523 -0.067 1 98.69 195 VAL A CA 1
ATOM 1520 C C . VAL A 1 195 ? 3.156 -13.633 -1.095 1 98.69 195 VAL A C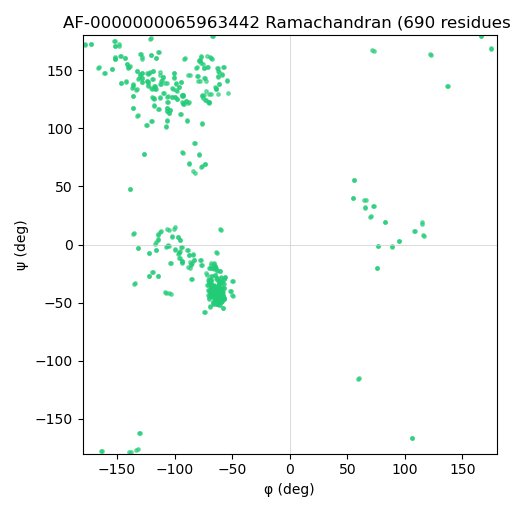 1
ATOM 1522 O O . VAL A 1 195 ? 3.803 -13.094 -1.996 1 98.69 195 VAL A O 1
ATOM 1525 N N . GLY A 1 196 ? 1.881 -13.477 -0.951 1 97.56 196 GLY A N 1
ATOM 1526 C CA . GLY A 1 196 ? 1.075 -12.594 -1.778 1 97.56 196 GLY A CA 1
ATOM 1527 C C . GLY A 1 196 ? -0.41 -12.695 -1.49 1 97.56 196 GLY A C 1
ATOM 1528 O O . GLY A 1 196 ? -0.844 -13.578 -0.747 1 97.56 196 GLY A O 1
ATOM 1529 N N . LEU A 1 197 ? -1.14 -11.781 -2.01 1 95.69 197 LEU A N 1
ATOM 1530 C CA . LEU A 1 197 ? -2.598 -11.828 -2.039 1 95.69 197 LEU A CA 1
ATOM 1531 C C . LEU A 1 197 ? -3.102 -12.289 -3.402 1 95.69 197 LEU A C 1
ATOM 1533 O O . LEU A 1 197 ? -2.445 -12.062 -4.422 1 95.69 197 LEU A O 1
ATOM 1537 N N . THR A 1 198 ? -4.207 -12.969 -3.33 1 91.31 198 THR A N 1
ATOM 1538 C CA . THR A 1 198 ? -4.859 -13.289 -4.594 1 91.31 198 THR A CA 1
ATOM 1539 C C . THR A 1 198 ? -6.023 -12.344 -4.859 1 91.31 198 THR A C 1
ATOM 1541 O O . THR A 1 198 ? -6.633 -11.828 -3.92 1 91.31 198 THR A O 1
ATOM 1544 N N . GLU A 1 199 ? -6.207 -12.016 -6.051 1 89.5 199 GLU A N 1
ATOM 1545 C CA . GLU A 1 199 ? -7.34 -11.195 -6.477 1 89.5 199 GLU A CA 1
ATOM 1546 C C . GLU A 1 199 ? -7.387 -9.875 -5.715 1 89.5 199 GLU A C 1
ATOM 1548 O O . GLU A 1 199 ? -8.422 -9.508 -5.16 1 89.5 199 GLU A O 1
ATOM 1553 N N . ALA A 1 200 ? -6.324 -9.125 -5.746 1 89.25 200 ALA A N 1
ATOM 1554 C CA . ALA A 1 200 ? -6.141 -7.938 -4.918 1 89.25 200 ALA A CA 1
ATOM 1555 C C . ALA A 1 200 ? -6.941 -6.762 -5.465 1 89.25 200 ALA A C 1
ATOM 1557 O O . ALA A 1 200 ? -7.176 -5.781 -4.754 1 89.25 200 ALA A O 1
ATOM 1558 N N . GLY A 1 201 ? -7.34 -6.879 -6.742 1 91.19 201 GLY A N 1
ATOM 1559 C CA . GLY A 1 201 ? -8.18 -5.82 -7.277 1 91.19 201 GLY A CA 1
ATOM 1560 C C . GLY A 1 201 ? -7.449 -4.906 -8.242 1 91.19 201 GLY A C 1
ATOM 1561 O O . GLY A 1 201 ? -6.383 -5.254 -8.75 1 91.19 201 GLY A O 1
ATOM 1562 N N . THR A 1 202 ? -8.07 -3.766 -8.539 1 93.19 202 THR A N 1
ATOM 1563 C CA . THR A 1 202 ? -7.496 -2.77 -9.438 1 93.19 202 THR A CA 1
ATOM 1564 C C . THR A 1 202 ? -6.262 -2.129 -8.812 1 93.19 202 THR A C 1
ATOM 1566 O O . THR A 1 202 ? -5.852 -2.498 -7.711 1 93.19 202 THR A O 1
ATOM 1569 N N . PHE A 1 203 ? -5.684 -1.272 -9.508 1 94.69 203 PHE A N 1
ATOM 1570 C CA . PHE A 1 203 ? -4.32 -0.85 -9.211 1 94.69 203 PHE A CA 1
ATOM 1571 C C . PHE A 1 203 ? -4.227 -0.295 -7.793 1 94.69 203 PHE A C 1
ATOM 1573 O O . PHE A 1 203 ? -3.445 -0.791 -6.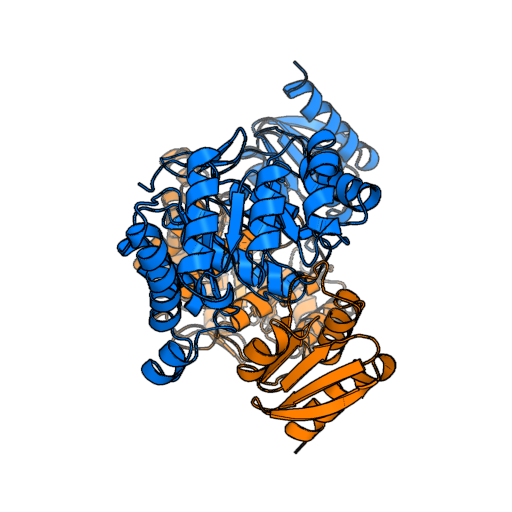977 1 94.69 203 PHE A O 1
ATOM 1580 N N . ILE A 1 204 ? -5.031 0.696 -7.402 1 95.44 204 ILE A N 1
ATOM 1581 C CA . ILE A 1 204 ? -4.887 1.342 -6.102 1 95.44 204 ILE A CA 1
ATOM 1582 C C . ILE A 1 204 ? -5.301 0.372 -4.996 1 95.44 204 ILE A C 1
ATOM 1584 O O . ILE A 1 204 ? -4.559 0.171 -4.031 1 95.44 204 ILE A O 1
ATOM 1588 N N . ALA A 1 205 ? -6.418 -0.277 -5.195 1 95.38 205 ALA A N 1
ATOM 1589 C CA . ALA A 1 205 ? -6.898 -1.222 -4.188 1 95.38 205 ALA A CA 1
ATOM 1590 C C . ALA A 1 205 ? -5.914 -2.373 -4.004 1 95.38 205 ALA A C 1
ATOM 1592 O O . ALA A 1 205 ? -5.59 -2.744 -2.873 1 95.38 205 ALA A O 1
ATOM 1593 N N . GLY A 1 206 ? -5.473 -2.885 -5.113 1 96.75 206 GLY A N 1
ATOM 1594 C CA . GLY A 1 206 ? -4.523 -3.984 -5.059 1 96.75 206 GLY A CA 1
ATOM 1595 C C . GLY A 1 206 ? -3.199 -3.598 -4.426 1 96.75 206 GLY A C 1
ATOM 1596 O O . GLY A 1 206 ? -2.621 -4.371 -3.662 1 96.75 206 GLY A O 1
ATOM 1597 N N . CYS A 1 207 ? -2.703 -2.445 -4.812 1 97.5 207 CYS A N 1
ATOM 1598 C CA . CYS A 1 207 ? -1.459 -1.931 -4.254 1 97.5 207 CYS A CA 1
ATOM 1599 C C . CYS A 1 207 ? -1.562 -1.788 -2.74 1 97.5 207 CYS A C 1
ATOM 1601 O O . CYS A 1 207 ? -0.671 -2.225 -2.008 1 97.5 207 CYS A O 1
ATOM 1603 N N . VAL A 1 208 ? -2.658 -1.258 -2.314 1 98.38 208 VAL A N 1
ATOM 1604 C CA . VAL A 1 208 ? -2.875 -1.008 -0.894 1 98.38 208 VAL A CA 1
ATOM 1605 C C . VAL A 1 208 ? -2.963 -2.336 -0.144 1 98.38 208 VAL A C 1
ATOM 1607 O O . VAL A 1 208 ? -2.219 -2.566 0.811 1 98.38 208 VAL A O 1
ATOM 1610 N N . LYS A 1 209 ? -3.799 -3.229 -0.614 1 98.12 209 LYS A N 1
ATOM 1611 C CA . LYS A 1 209 ? -4.008 -4.504 0.065 1 98.12 209 LYS A CA 1
ATOM 1612 C C . LYS A 1 209 ? -2.719 -5.316 0.121 1 98.12 209 LYS A C 1
ATOM 1614 O O . LYS A 1 209 ? -2.369 -5.867 1.168 1 98.12 209 LYS A O 1
ATOM 1619 N N . SER A 1 210 ? -2.07 -5.352 -1.003 1 98.62 210 SER A N 1
ATOM 1620 C CA . SER A 1 210 ? -0.831 -6.117 -1.087 1 98.62 210 SER A CA 1
ATOM 1621 C C . SER A 1 210 ? 0.243 -5.535 -0.175 1 98.62 210 SER A C 1
ATOM 1623 O O . SER A 1 210 ? 0.94 -6.277 0.523 1 98.62 210 SER A O 1
ATOM 1625 N N . SER A 1 211 ? 0.353 -4.203 -0.193 1 98.75 211 SER A N 1
ATOM 1626 C CA . SER A 1 211 ? 1.363 -3.543 0.628 1 98.75 211 SER A CA 1
ATOM 1627 C C . SER A 1 211 ? 1.134 -3.814 2.111 1 98.75 211 SER A C 1
ATOM 1629 O O . SER A 1 211 ? 2.078 -4.102 2.85 1 98.75 211 SER A O 1
ATOM 1631 N N . ILE A 1 212 ? -0.12 -3.754 2.527 1 98.81 212 ILE A N 1
ATOM 1632 C CA . ILE A 1 212 ? -0.431 -3.961 3.938 1 98.81 212 ILE A CA 1
ATOM 1633 C C . ILE A 1 212 ? -0.13 -5.406 4.324 1 98.81 212 ILE A C 1
ATOM 1635 O O . ILE A 1 212 ? 0.583 -5.66 5.301 1 98.81 212 ILE A O 1
ATOM 1639 N N . ALA A 1 213 ? -0.613 -6.367 3.551 1 98.81 213 ALA A N 1
ATOM 1640 C CA . ALA A 1 213 ? -0.491 -7.777 3.908 1 98.81 213 ALA A CA 1
ATOM 1641 C C . ALA A 1 213 ? 0.961 -8.242 3.826 1 98.81 213 ALA A C 1
ATOM 1643 O O . ALA A 1 213 ? 1.503 -8.781 4.793 1 98.81 213 ALA A O 1
ATOM 1644 N N . ILE A 1 214 ? 1.582 -8 2.678 1 98.88 214 ILE A N 1
ATOM 1645 C CA . ILE A 1 214 ? 2.959 -8.43 2.467 1 98.88 214 ILE A CA 1
ATOM 1646 C C . ILE A 1 214 ? 3.887 -7.684 3.42 1 98.88 214 ILE A C 1
ATOM 1648 O O . ILE A 1 214 ? 4.766 -8.289 4.043 1 98.88 214 ILE A O 1
ATOM 1652 N N . GLY A 1 215 ? 3.652 -6.355 3.508 1 98.75 215 GLY A N 1
ATOM 1653 C CA . GLY A 1 215 ? 4.465 -5.562 4.418 1 98.75 215 GLY A CA 1
ATOM 1654 C C . GLY A 1 215 ? 4.414 -6.055 5.852 1 98.75 215 GLY A C 1
ATOM 1655 O O . GLY A 1 215 ? 5.449 -6.195 6.5 1 98.75 215 GLY A O 1
ATOM 1656 N N . HIS A 1 216 ? 3.211 -6.316 6.316 1 98.69 216 HIS A N 1
ATOM 1657 C CA . HIS A 1 216 ? 3.029 -6.805 7.676 1 98.69 216 HIS A CA 1
ATOM 1658 C C . HIS A 1 216 ? 3.76 -8.125 7.891 1 98.69 216 HIS A C 1
ATOM 1660 O O . HIS A 1 216 ? 4.438 -8.312 8.906 1 98.69 216 HIS A O 1
ATOM 1666 N N . LEU A 1 217 ? 3.66 -9.031 6.98 1 98.75 217 LEU A N 1
ATOM 1667 C CA . LEU A 1 217 ? 4.285 -10.344 7.086 1 98.75 217 LEU A CA 1
ATOM 1668 C C . LEU A 1 217 ? 5.805 -10.227 7.059 1 98.75 217 LEU A C 1
ATOM 1670 O O . LEU A 1 217 ? 6.496 -10.844 7.875 1 98.75 217 LEU A O 1
ATOM 1674 N N . LEU A 1 218 ? 6.301 -9.398 6.18 1 98.62 218 LEU A N 1
ATOM 1675 C CA . LEU A 1 218 ? 7.746 -9.242 6.066 1 98.62 218 LEU A CA 1
ATOM 1676 C C . LEU A 1 218 ? 8.32 -8.602 7.32 1 98.62 218 LEU A C 1
ATOM 1678 O O . LEU A 1 218 ? 9.445 -8.922 7.734 1 98.62 218 LEU A O 1
ATOM 1682 N N . LEU A 1 219 ? 7.578 -7.684 7.902 1 98 219 LEU A N 1
ATOM 1683 C CA . LEU A 1 219 ? 8 -7.062 9.156 1 98 219 LEU A CA 1
ATOM 1684 C C . LEU A 1 219 ? 8.141 -8.102 10.258 1 98 219 LEU A C 1
ATOM 1686 O O . LEU A 1 219 ? 8.914 -7.918 11.195 1 98 219 LEU A O 1
ATOM 1690 N N . GLN A 1 220 ? 7.449 -9.258 10.102 1 97.38 220 GLN A N 1
ATOM 1691 C CA . GLN A 1 220 ? 7.516 -10.352 11.062 1 97.38 220 GLN A CA 1
ATOM 1692 C C . GLN A 1 220 ? 8.57 -11.375 10.656 1 97.38 220 GLN A C 1
ATOM 1694 O O . GLN A 1 220 ? 8.742 -12.398 11.328 1 97.38 220 GLN A O 1
ATOM 1699 N N . GLY A 1 221 ? 9.172 -11.133 9.555 1 97.38 221 GLY A N 1
ATOM 1700 C CA . GLY A 1 221 ? 10.172 -12.07 9.07 1 97.38 221 GLY A CA 1
ATOM 1701 C C . GLY A 1 221 ? 9.578 -13.242 8.32 1 97.38 221 GLY A C 1
ATOM 1702 O O . GLY A 1 221 ? 10.234 -14.281 8.156 1 97.38 221 GLY A O 1
ATOM 1703 N N . ILE A 1 222 ? 8.336 -13.094 7.852 1 98.44 222 ILE A N 1
ATOM 1704 C CA . ILE A 1 222 ? 7.648 -14.18 7.156 1 98.44 222 ILE A CA 1
ATOM 1705 C C . ILE A 1 222 ? 7.637 -13.898 5.652 1 98.44 222 ILE A C 1
ATOM 1707 O O . ILE A 1 222 ? 7.031 -12.922 5.203 1 98.44 222 ILE A O 1
ATOM 1711 N N . GLY A 1 223 ? 8.281 -14.719 4.867 1 98.44 223 GLY A N 1
ATOM 1712 C CA . GLY A 1 223 ? 8.281 -14.602 3.418 1 98.44 223 GLY A CA 1
ATOM 1713 C C . GLY A 1 223 ? 9.656 -14.828 2.803 1 98.44 223 GLY A C 1
ATOM 1714 O O . GLY A 1 223 ? 10.656 -14.32 3.316 1 98.44 223 GLY A O 1
ATOM 1715 N N . ASP A 1 224 ? 9.703 -15.57 1.733 1 98.69 224 ASP A N 1
ATOM 1716 C CA . ASP A 1 224 ? 10.953 -15.891 1.063 1 98.69 224 ASP A CA 1
ATOM 1717 C C . ASP A 1 224 ? 10.93 -15.445 -0.396 1 98.69 224 ASP A C 1
ATOM 1719 O O . ASP A 1 224 ? 11.984 -15.188 -0.991 1 98.69 224 ASP A O 1
ATOM 1723 N N . THR A 1 225 ? 9.781 -15.391 -0.958 1 98.69 225 THR A N 1
ATOM 1724 C CA . THR A 1 225 ? 9.477 -14.766 -2.238 1 98.69 225 THR A CA 1
ATOM 1725 C C . THR A 1 225 ? 8.133 -14.047 -2.182 1 98.69 225 THR A C 1
ATOM 1727 O O . THR A 1 225 ? 7.277 -14.383 -1.358 1 98.69 225 THR A O 1
ATOM 1730 N N . ILE A 1 226 ? 8.008 -13.008 -3.014 1 98.81 226 ILE A N 1
ATOM 1731 C CA . ILE A 1 226 ? 6.734 -12.289 -3.002 1 98.81 226 ILE A CA 1
ATOM 1732 C C . ILE A 1 226 ? 6.25 -12.086 -4.434 1 98.81 226 ILE A C 1
ATOM 1734 O O . ILE A 1 226 ? 7.055 -11.945 -5.355 1 98.81 226 ILE A O 1
ATOM 1738 N N . ARG A 1 227 ? 5.016 -12.062 -4.586 1 98.44 227 ARG A N 1
ATOM 1739 C CA . ARG A 1 227 ? 4.363 -11.594 -5.805 1 98.44 227 ARG A CA 1
ATOM 1740 C C . ARG A 1 227 ? 3.17 -10.703 -5.477 1 98.44 227 ARG A C 1
ATOM 1742 O O . ARG A 1 227 ? 2.309 -11.078 -4.676 1 98.44 227 ARG A O 1
ATOM 1749 N N . VAL A 1 228 ? 3.148 -9.547 -6.066 1 98.12 228 VAL A N 1
ATOM 1750 C CA . VAL A 1 228 ? 1.99 -8.664 -6.043 1 98.12 228 VAL A CA 1
ATOM 1751 C C . VAL A 1 228 ? 1.087 -8.961 -7.234 1 98.12 228 VAL A C 1
ATOM 1753 O O . VAL A 1 228 ? 1.546 -8.984 -8.383 1 98.12 228 VAL A O 1
ATOM 1756 N N . SER A 1 229 ? -0.153 -9.266 -6.961 1 95 229 SER A N 1
ATOM 1757 C CA . SER A 1 229 ? -1.114 -9.562 -8.016 1 95 229 SER A CA 1
ATOM 1758 C C . SER A 1 229 ? -2.084 -8.406 -8.227 1 95 229 SER A C 1
ATOM 1760 O O . SER A 1 229 ? -2.904 -8.109 -7.359 1 95 229 SER A O 1
ATOM 1762 N N . LEU A 1 230 ? -2.016 -7.789 -9.336 1 94.88 230 LEU A N 1
ATOM 1763 C CA . LEU A 1 230 ? -2.859 -6.645 -9.664 1 94.88 230 LEU A CA 1
ATOM 1764 C C . LEU A 1 230 ? -3.639 -6.895 -10.953 1 94.88 230 LEU A C 1
ATOM 1766 O O . LEU A 1 230 ? -3.115 -7.492 -11.891 1 94.88 230 LEU A O 1
ATOM 1770 N N . THR A 1 231 ? -4.91 -6.457 -10.961 1 93.19 231 THR A N 1
ATOM 1771 C CA . THR A 1 231 ? -5.617 -6.363 -12.234 1 93.19 231 THR A CA 1
ATOM 1772 C C . THR A 1 231 ? -5.105 -5.18 -13.055 1 93.19 231 THR A C 1
ATOM 1774 O O . THR A 1 231 ? -5.809 -4.184 -13.219 1 93.19 231 THR A O 1
ATOM 1777 N N . ASP A 1 232 ? -3.908 -5.309 -13.516 1 94.12 232 ASP A N 1
ATOM 1778 C CA . ASP A 1 232 ? -3.145 -4.32 -14.266 1 94.12 232 ASP A CA 1
ATOM 1779 C C . ASP A 1 232 ? -1.946 -4.965 -14.961 1 94.12 232 ASP A C 1
ATOM 1781 O O . ASP A 1 232 ? -1.775 -6.184 -14.914 1 94.12 232 ASP A O 1
ATOM 1785 N N . ASP A 1 233 ? -1.158 -4.188 -15.633 1 93.31 233 ASP A N 1
ATOM 1786 C CA . ASP A 1 233 ? 0.038 -4.691 -16.297 1 93.31 233 ASP A CA 1
ATOM 1787 C C . ASP A 1 233 ? 1.013 -5.297 -15.297 1 93.31 233 ASP A C 1
ATOM 1789 O O . ASP A 1 233 ? 1.268 -4.715 -14.234 1 93.31 233 ASP A O 1
ATOM 1793 N N . PRO A 1 234 ? 1.61 -6.469 -15.672 1 96.19 234 PRO A N 1
ATOM 1794 C CA . PRO A 1 234 ? 2.557 -7.133 -14.773 1 96.19 234 PRO A CA 1
ATOM 1795 C C . PRO A 1 234 ? 3.717 -6.23 -14.359 1 96.19 234 PRO A C 1
ATOM 1797 O O . PRO A 1 234 ? 4.293 -6.41 -13.289 1 96.19 234 PRO A O 1
ATOM 1800 N N . GLU A 1 235 ? 4.098 -5.266 -15.172 1 96.25 235 GLU A N 1
ATOM 1801 C CA . GLU A 1 235 ? 5.168 -4.324 -14.844 1 96.25 235 GLU A CA 1
ATOM 1802 C C . GLU A 1 235 ? 4.867 -3.582 -13.547 1 96.25 235 GLU A C 1
ATOM 1804 O O . GLU A 1 235 ? 5.77 -3.338 -12.742 1 96.25 235 GLU A O 1
ATOM 1809 N N . LYS A 1 236 ? 3.598 -3.277 -13.375 1 96.19 236 LYS A N 1
ATOM 1810 C CA . LYS A 1 236 ? 3.199 -2.564 -12.164 1 96.19 236 LYS A CA 1
ATOM 1811 C C . LYS A 1 236 ? 3.312 -3.461 -10.938 1 96.19 236 LYS A C 1
ATOM 1813 O O . LYS A 1 236 ? 3.609 -2.982 -9.836 1 96.19 236 LYS A O 1
ATOM 1818 N N . GLU A 1 237 ? 3.076 -4.77 -11.148 1 97.5 237 GLU A N 1
ATOM 1819 C CA . GLU A 1 237 ? 3.244 -5.727 -10.055 1 97.5 237 GLU A CA 1
ATOM 1820 C C . GLU A 1 237 ? 4.68 -5.719 -9.531 1 97.5 237 GLU A C 1
ATOM 1822 O O . GLU A 1 237 ? 4.902 -5.652 -8.32 1 97.5 237 GLU A O 1
ATOM 1827 N N . VAL A 1 238 ? 5.594 -5.734 -10.445 1 97.88 238 VAL A N 1
ATOM 1828 C CA . VAL A 1 238 ? 7.008 -5.789 -10.094 1 97.88 238 VAL A CA 1
ATOM 1829 C C . VAL A 1 238 ? 7.422 -4.484 -9.414 1 97.88 238 VAL A C 1
ATOM 1831 O O . VAL A 1 238 ? 8.156 -4.496 -8.422 1 97.88 238 VAL A O 1
ATOM 1834 N N . THR A 1 239 ? 6.914 -3.387 -9.922 1 96.44 239 THR A N 1
ATOM 1835 C CA . THR A 1 239 ? 7.25 -2.078 -9.375 1 96.44 239 THR A CA 1
ATOM 1836 C C . THR A 1 239 ? 6.77 -1.961 -7.93 1 96.44 239 THR A C 1
ATOM 1838 O O . THR A 1 239 ? 7.512 -1.504 -7.059 1 96.44 239 THR A O 1
ATOM 1841 N N . VAL A 1 240 ? 5.555 -2.391 -7.672 1 98 240 VAL A N 1
ATOM 1842 C CA . VAL A 1 240 ? 5 -2.336 -6.32 1 98 240 VAL A CA 1
ATOM 1843 C C . VAL A 1 240 ? 5.793 -3.262 -5.398 1 98 240 VAL A C 1
ATOM 1845 O O . VAL A 1 240 ? 6.129 -2.889 -4.273 1 98 240 VAL A O 1
ATOM 1848 N N . ALA A 1 241 ? 6.098 -4.453 -5.883 1 98.56 241 ALA A N 1
ATOM 1849 C CA . ALA A 1 241 ? 6.875 -5.402 -5.094 1 98.56 241 ALA A CA 1
ATOM 1850 C C . ALA A 1 241 ? 8.234 -4.824 -4.715 1 98.56 241 ALA A C 1
ATOM 1852 O O . ALA A 1 241 ? 8.68 -4.957 -3.572 1 98.56 241 ALA A O 1
ATOM 1853 N N . LYS A 1 242 ? 8.852 -4.227 -5.656 1 97.06 242 LYS A N 1
ATOM 1854 C CA . LYS A 1 242 ? 10.156 -3.613 -5.434 1 97.06 242 LYS A CA 1
ATOM 1855 C C . LYS A 1 242 ? 10.078 -2.514 -4.379 1 97.06 242 LYS A C 1
ATOM 1857 O O . LYS A 1 242 ? 10.938 -2.416 -3.504 1 97.06 242 LYS A O 1
ATOM 1862 N N . GLU A 1 243 ? 9.055 -1.709 -4.465 1 96.88 243 GLU A N 1
ATOM 1863 C CA . GLU A 1 243 ? 8.867 -0.624 -3.506 1 96.88 243 GLU A CA 1
ATOM 1864 C C . GLU A 1 243 ? 8.609 -1.164 -2.102 1 96.88 243 GLU A C 1
ATOM 1866 O O . GLU A 1 243 ? 9.031 -0.562 -1.112 1 96.88 243 GLU A O 1
ATOM 1871 N N . ILE A 1 244 ? 7.871 -2.26 -2.033 1 98.56 244 ILE A N 1
ATOM 1872 C CA . ILE A 1 244 ? 7.625 -2.885 -0.738 1 98.56 244 ILE A CA 1
ATOM 1873 C C . ILE A 1 244 ? 8.953 -3.289 -0.1 1 98.56 244 ILE A C 1
ATOM 1875 O O . ILE A 1 244 ? 9.227 -2.945 1.054 1 98.56 244 ILE A O 1
ATOM 1879 N N . LEU A 1 245 ? 9.789 -3.967 -0.864 1 98.25 245 LEU A N 1
ATOM 1880 C CA . LEU A 1 245 ? 11.062 -4.453 -0.336 1 98.25 245 LEU A CA 1
ATOM 1881 C C . LEU A 1 245 ? 12 -3.291 -0.014 1 98.25 245 LEU A C 1
ATOM 1883 O O . LEU A 1 245 ? 12.656 -3.291 1.026 1 98.25 245 LEU A O 1
ATOM 1887 N N . LYS A 1 246 ? 12.039 -2.297 -0.885 1 95.81 246 LYS A N 1
ATOM 1888 C CA . LYS A 1 246 ? 12.875 -1.12 -0.644 1 95.81 246 LYS A CA 1
ATOM 1889 C C . LYS A 1 246 ? 12.406 -0.364 0.597 1 95.81 246 LYS A C 1
ATOM 1891 O O . LYS A 1 246 ? 13.227 0.05 1.421 1 95.81 246 LYS A O 1
ATOM 1896 N N . GLY A 1 247 ? 11.109 -0.228 0.684 1 95.81 247 GLY A N 1
ATOM 1897 C CA . GLY A 1 247 ? 10.547 0.483 1.819 1 95.81 247 GLY A CA 1
ATOM 1898 C C . GLY A 1 247 ? 10.867 -0.167 3.15 1 95.81 247 GLY A C 1
ATOM 1899 O O . GLY A 1 247 ? 11.008 0.52 4.168 1 95.81 247 GLY A O 1
ATOM 1900 N N . LEU A 1 248 ? 10.992 -1.434 3.146 1 97.88 248 LEU A N 1
ATOM 1901 C CA . LEU A 1 248 ? 11.273 -2.188 4.363 1 97.88 248 LEU A CA 1
ATOM 1902 C C . LEU A 1 248 ? 12.766 -2.449 4.516 1 97.88 248 LEU A C 1
ATOM 1904 O O . LEU A 1 248 ? 13.18 -3.225 5.383 1 97.88 248 LEU A O 1
ATOM 1908 N N . LYS A 1 249 ? 13.57 -1.889 3.564 1 95.25 249 LYS A N 1
ATOM 1909 C CA . LYS A 1 249 ? 15.023 -1.989 3.572 1 95.25 249 LYS A CA 1
ATOM 1910 C C . LYS A 1 249 ? 15.477 -3.434 3.375 1 95.25 249 LYS A C 1
ATOM 1912 O O . LYS A 1 249 ? 16.469 -3.863 3.961 1 95.25 249 LYS A O 1
ATOM 1917 N N . LEU A 1 250 ? 14.711 -4.199 2.637 1 96.94 250 LEU A N 1
ATOM 1918 C CA . LEU A 1 250 ? 15.031 -5.586 2.316 1 96.94 250 LEU A CA 1
ATOM 1919 C C . LEU A 1 250 ? 15.633 -5.695 0.919 1 96.94 250 LEU A C 1
ATOM 1921 O O . LEU A 1 250 ? 16.062 -6.777 0.502 1 96.94 250 LEU A O 1
ATOM 1925 N N . LYS A 1 251 ? 15.664 -4.562 0.258 1 94.88 251 LYS A N 1
ATOM 1926 C CA . LYS A 1 251 ? 16.281 -4.414 -1.052 1 94.88 251 LYS A CA 1
ATOM 1927 C C . LYS A 1 251 ? 16.891 -3.02 -1.222 1 94.88 251 LYS A C 1
ATOM 1929 O O . LYS A 1 251 ? 16.281 -2.027 -0.803 1 94.88 251 LYS A O 1
ATOM 1934 N N . LYS A 1 252 ? 17.953 -2.951 -1.763 1 91.81 252 LYS A N 1
ATOM 1935 C CA . LYS A 1 252 ? 18.594 -1.667 -2.029 1 91.81 252 LYS A CA 1
ATOM 1936 C C . LYS A 1 252 ? 18.031 -1.014 -3.283 1 91.81 252 LYS A C 1
ATOM 1938 O O . LYS A 1 252 ? 17.484 -1.699 -4.156 1 91.81 252 LYS A O 1
ATOM 1943 N N . GLY A 1 253 ? 18.094 0.318 -3.297 1 91.25 253 GLY A N 1
ATOM 1944 C CA . GLY A 1 253 ? 17.656 1.099 -4.438 1 91.25 253 GLY A CA 1
ATOM 1945 C C . GLY A 1 253 ? 17.5 2.576 -4.133 1 91.25 253 GLY A C 1
ATOM 1946 O O . GLY A 1 253 ? 17.703 3.002 -2.992 1 91.25 253 GLY A O 1
ATOM 1947 N N . VAL A 1 254 ? 17.125 3.301 -5.141 1 91.69 254 VAL A N 1
ATOM 1948 C CA . VAL A 1 254 ? 16.953 4.738 -4.98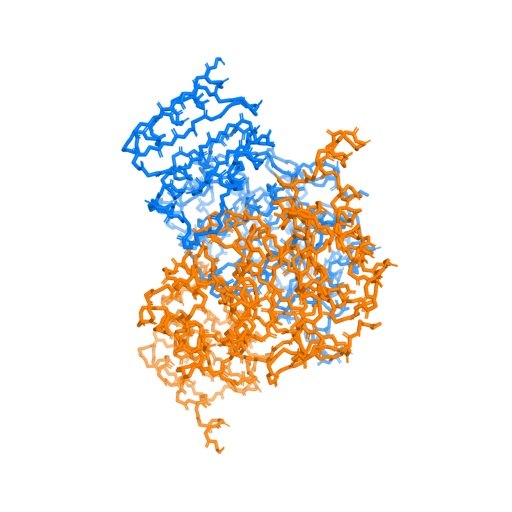8 1 91.69 254 VAL A CA 1
ATOM 1949 C C . VAL A 1 254 ? 15.68 5.02 -4.18 1 91.69 254 VAL A C 1
ATOM 1951 O O . VAL A 1 254 ? 14.602 4.52 -4.504 1 91.69 254 VAL A O 1
ATOM 1954 N N . ASN A 1 255 ? 15.852 5.715 -3.172 1 92.31 255 ASN A N 1
ATOM 1955 C CA . ASN A 1 255 ? 14.734 6.133 -2.328 1 92.31 255 ASN A CA 1
ATOM 1956 C C . ASN A 1 255 ? 14.422 7.613 -2.516 1 92.31 255 ASN A C 1
ATOM 1958 O O . ASN A 1 255 ? 15.164 8.477 -2.045 1 92.31 255 ASN A O 1
ATOM 1962 N N . ILE A 1 256 ? 13.383 7.863 -3.156 1 90.62 256 ILE A N 1
ATOM 1963 C CA . ILE A 1 256 ? 13 9.25 -3.412 1 90.62 256 ILE A CA 1
ATOM 1964 C C . ILE A 1 256 ? 12.062 9.734 -2.309 1 90.62 256 ILE A C 1
ATOM 1966 O O . ILE A 1 256 ? 11.016 9.141 -2.064 1 90.62 256 ILE A O 1
ATOM 1970 N N . ILE A 1 257 ? 12.484 10.766 -1.651 1 90.69 257 ILE A N 1
ATOM 1971 C CA . ILE A 1 257 ? 11.727 11.438 -0.602 1 90.69 257 ILE A CA 1
ATOM 1972 C C . ILE A 1 257 ? 11.195 12.773 -1.121 1 90.69 257 ILE A C 1
ATOM 1974 O O . ILE A 1 257 ? 11.977 13.656 -1.496 1 90.69 257 ILE A O 1
ATOM 1978 N N . SER A 1 258 ? 9.938 12.898 -1.158 1 90.12 258 SER A N 1
ATOM 1979 C CA . SER A 1 258 ? 9.375 14.125 -1.701 1 90.12 258 SER A CA 1
ATOM 1980 C C . SER A 1 258 ? 8.133 14.562 -0.922 1 90.12 258 SER A C 1
ATOM 1982 O O . SER A 1 258 ? 7.344 13.719 -0.484 1 90.12 258 SER A O 1
ATOM 1984 N N . CYS A 1 259 ? 8.031 15.789 -0.714 1 86.44 259 CYS A N 1
ATOM 1985 C CA . CYS A 1 259 ? 6.914 16.312 0.057 1 86.44 259 CYS A CA 1
ATOM 1986 C C . CYS A 1 259 ? 5.637 16.312 -0.774 1 86.44 259 CYS A C 1
ATOM 1988 O O . CYS A 1 259 ? 5.691 16.297 -2.006 1 86.44 259 CYS A O 1
ATOM 1990 N N . PRO A 1 260 ? 4.562 16.266 0.141 1 84.06 260 PRO A N 1
ATOM 1991 C CA . PRO A 1 260 ? 3.309 16.5 -0.584 1 84.06 260 PRO A CA 1
ATOM 1992 C C . PRO A 1 260 ? 3.141 17.953 -1.024 1 84.06 260 PRO A C 1
ATOM 1994 O O . PRO A 1 260 ? 3.852 18.828 -0.538 1 84.06 260 PRO A O 1
ATOM 1997 N N . THR A 1 261 ? 2.639 18.359 -2.162 1 79.81 261 THR A N 1
ATOM 1998 C CA . THR A 1 261 ? 2.447 19.734 -2.602 1 79.81 261 THR A CA 1
ATOM 1999 C C . THR A 1 261 ? 1.471 20.469 -1.685 1 79.81 261 THR A C 1
ATOM 2001 O O . THR A 1 261 ? 0.557 19.844 -1.127 1 79.81 261 THR A O 1
ATOM 2004 N N . CYS A 1 262 ? 1.913 21.625 -1.255 1 77.31 262 CYS A N 1
ATOM 2005 C CA . CYS A 1 262 ? 1 22.484 -0.517 1 77.31 262 CYS A CA 1
ATOM 2006 C C . CYS A 1 262 ? 1.049 23.906 -1.055 1 77.31 262 CYS A C 1
ATOM 2008 O O . CYS A 1 262 ? 1.66 24.172 -2.094 1 77.31 262 CYS A O 1
ATOM 2010 N N . ALA A 1 263 ? 0.331 24.688 -0.375 1 77.62 263 ALA A N 1
ATOM 2011 C CA . ALA A 1 263 ? 0.171 26.062 -0.844 1 77.62 263 ALA A CA 1
ATOM 2012 C C . ALA A 1 263 ? 1.504 26.812 -0.831 1 77.62 263 ALA A C 1
ATOM 2014 O O . ALA A 1 263 ? 1.627 27.875 -1.419 1 77.62 263 ALA A O 1
ATOM 2015 N N . ARG A 1 264 ? 2.496 26.234 -0.322 1 74.38 264 ARG A N 1
ATOM 2016 C CA . ARG A 1 264 ? 3.797 26.891 -0.243 1 74.38 264 ARG A CA 1
ATOM 2017 C C . ARG A 1 264 ? 4.664 26.547 -1.445 1 74.38 264 ARG A C 1
ATOM 2019 O O . ARG A 1 264 ? 5.727 27.141 -1.648 1 74.38 264 ARG A O 1
ATOM 2026 N N . CYS A 1 265 ? 4.238 25.578 -2.102 1 77.12 265 CYS A N 1
ATOM 2027 C CA . CYS A 1 265 ? 4.98 25.109 -3.268 1 77.12 265 CYS A CA 1
ATOM 2028 C C . CYS A 1 265 ? 4.789 26.047 -4.445 1 77.12 265 CYS A C 1
ATOM 2030 O O . CYS A 1 265 ? 3.66 26.391 -4.801 1 77.12 265 CYS A O 1
ATOM 2032 N N . ASN A 1 266 ? 5.906 26.484 -4.988 1 79.56 266 ASN A N 1
ATOM 2033 C CA . ASN A 1 266 ? 5.836 27.422 -6.098 1 79.56 266 ASN A CA 1
ATOM 2034 C C . ASN A 1 266 ? 6.312 26.797 -7.402 1 79.56 266 ASN A C 1
ATOM 2036 O O . ASN A 1 266 ? 6.633 27.516 -8.359 1 79.56 266 ASN A O 1
ATOM 2040 N N . VAL A 1 267 ? 6.48 25.516 -7.387 1 84.19 267 VAL A N 1
ATOM 2041 C CA . VAL A 1 267 ? 6.902 24.781 -8.578 1 84.19 267 VAL A CA 1
ATOM 2042 C C . VAL A 1 267 ? 5.969 23.594 -8.812 1 84.19 267 VAL A C 1
ATOM 2044 O O . VAL A 1 267 ? 5.172 23.25 -7.941 1 84.19 267 VAL A O 1
ATOM 2047 N N . ASP A 1 268 ? 6.07 23.094 -10.008 1 88.69 268 ASP A N 1
ATOM 2048 C CA . ASP A 1 268 ? 5.363 21.844 -10.273 1 88.69 268 ASP A CA 1
ATOM 2049 C C . ASP A 1 268 ? 6.129 20.641 -9.719 1 88.69 268 ASP A C 1
ATOM 2051 O O . ASP A 1 268 ? 6.758 19.891 -10.477 1 88.69 268 ASP A O 1
ATOM 2055 N N . LEU A 1 269 ? 5.996 20.547 -8.508 1 88.88 269 LEU A N 1
ATOM 2056 C CA . LEU A 1 269 ? 6.777 19.547 -7.793 1 88.88 269 LEU A CA 1
ATOM 2057 C C . LEU A 1 269 ? 6.438 18.141 -8.281 1 88.88 269 LEU A C 1
ATOM 2059 O O . LEU A 1 269 ? 7.312 17.266 -8.328 1 88.88 269 LEU A O 1
ATOM 2063 N N . ILE A 1 270 ? 5.207 17.844 -8.641 1 90.88 270 ILE A N 1
ATOM 2064 C CA . ILE A 1 270 ? 4.758 16.531 -9.094 1 90.88 270 ILE A CA 1
ATOM 2065 C C . ILE A 1 270 ? 5.504 16.156 -10.375 1 90.88 270 ILE A C 1
ATOM 2067 O O . ILE A 1 270 ? 6.031 15.047 -10.484 1 90.88 270 ILE A O 1
ATOM 2071 N N . LYS A 1 271 ? 5.551 17.109 -11.242 1 91.44 271 LYS A N 1
ATOM 2072 C CA . LYS A 1 271 ? 6.266 16.891 -12.492 1 91.44 271 LYS A CA 1
ATOM 2073 C C . LYS A 1 271 ? 7.746 16.625 -12.234 1 91.44 271 LYS A C 1
ATOM 2075 O O . LYS A 1 271 ? 8.336 15.719 -12.82 1 91.44 271 LYS A O 1
ATOM 2080 N N . ILE A 1 272 ? 8.32 17.391 -11.359 1 91.56 272 ILE A N 1
ATOM 2081 C CA . ILE A 1 272 ? 9.742 17.297 -11.039 1 91.56 272 ILE A CA 1
ATOM 2082 C C . ILE A 1 272 ? 10.031 15.93 -10.406 1 91.56 272 ILE A C 1
ATOM 2084 O O . ILE A 1 272 ? 10.938 15.219 -10.844 1 91.56 272 ILE A O 1
ATOM 2088 N N . ALA A 1 273 ? 9.25 15.578 -9.461 1 92.56 273 ALA A N 1
ATOM 2089 C CA . ALA A 1 273 ? 9.445 14.312 -8.75 1 92.56 273 ALA A CA 1
ATOM 2090 C C . ALA A 1 273 ? 9.281 13.125 -9.695 1 92.56 273 ALA A C 1
ATOM 2092 O O . ALA A 1 273 ? 10.07 12.18 -9.656 1 92.56 273 ALA A O 1
ATOM 2093 N N . ASN A 1 274 ? 8.312 13.156 -10.516 1 93.62 274 ASN A N 1
ATOM 2094 C CA . ASN A 1 274 ? 8.062 12.07 -11.461 1 93.62 274 ASN A CA 1
ATOM 2095 C C . ASN A 1 274 ? 9.188 11.945 -12.477 1 93.62 274 ASN A C 1
ATOM 2097 O O . ASN A 1 274 ? 9.555 10.836 -12.875 1 93.62 274 ASN A O 1
ATOM 2101 N N . GLU A 1 275 ? 9.672 13.109 -12.914 1 93.25 275 GLU A N 1
ATOM 2102 C CA . GLU A 1 275 ? 10.781 13.094 -13.867 1 93.25 275 GLU A CA 1
ATOM 2103 C C . GLU A 1 275 ? 12.031 12.477 -13.25 1 93.25 275 GLU A C 1
ATOM 2105 O O . GLU A 1 275 ? 12.727 11.688 -13.891 1 93.25 275 GLU A O 1
ATOM 2110 N N . VAL A 1 276 ? 12.289 12.859 -12.031 1 93.12 276 VAL A N 1
ATOM 2111 C CA . VAL A 1 276 ? 13.445 12.305 -11.328 1 93.12 276 VAL A CA 1
ATOM 2112 C C . VAL A 1 276 ? 13.266 10.797 -11.156 1 93.12 276 VAL A C 1
ATOM 2114 O O . VAL A 1 276 ? 14.195 10.031 -11.414 1 93.12 276 VAL A O 1
ATOM 2117 N N . GLU A 1 277 ? 12.117 10.375 -10.734 1 92.56 277 GLU A N 1
ATOM 2118 C CA . GLU A 1 277 ? 11.82 8.953 -10.555 1 92.56 277 GLU A CA 1
ATOM 2119 C C . GLU A 1 277 ? 12.016 8.188 -11.859 1 92.56 277 GLU A C 1
ATOM 2121 O O . GLU A 1 277 ? 12.586 7.094 -11.859 1 92.56 277 GLU A O 1
ATOM 2126 N N . LYS A 1 278 ? 11.523 8.727 -12.883 1 91.38 278 LYS A N 1
ATOM 2127 C CA . LYS A 1 278 ? 11.641 8.094 -14.195 1 91.38 278 LYS A CA 1
ATOM 2128 C C . LYS A 1 278 ? 13.102 7.898 -14.586 1 91.38 278 LYS A C 1
ATOM 2130 O O . LYS A 1 278 ? 13.461 6.863 -15.148 1 91.38 278 LYS A O 1
ATOM 2135 N N . ARG A 1 279 ? 13.898 8.828 -14.234 1 92.06 279 ARG A N 1
ATOM 2136 C CA . ARG A 1 279 ? 15.273 8.852 -14.727 1 92.06 279 ARG A CA 1
ATOM 2137 C C . ARG A 1 279 ? 16.188 7.988 -13.852 1 92.06 279 ARG A C 1
ATOM 2139 O O . ARG A 1 279 ? 17.156 7.414 -14.344 1 92.06 279 ARG A O 1
ATOM 2146 N N . ILE A 1 280 ? 15.805 7.895 -12.547 1 91.62 280 ILE A N 1
ATOM 2147 C CA . ILE A 1 280 ? 16.812 7.25 -11.711 1 91.62 280 ILE A CA 1
ATOM 2148 C C . ILE A 1 280 ? 16.156 6.176 -10.844 1 91.62 280 ILE A C 1
ATOM 2150 O O . ILE A 1 280 ? 16.844 5.461 -10.109 1 91.62 280 ILE A O 1
ATOM 2154 N N . GLY A 1 281 ? 14.938 6.043 -10.914 1 88.56 281 GLY A N 1
ATOM 2155 C CA . GLY A 1 281 ? 14.203 5.156 -10.031 1 88.56 281 GLY A CA 1
ATOM 2156 C C . GLY A 1 281 ? 14.633 3.709 -10.133 1 88.56 281 GLY A C 1
ATOM 2157 O O . GLY A 1 281 ? 14.531 2.951 -9.172 1 88.56 281 GLY A O 1
ATOM 2158 N N . ASN A 1 282 ? 15.125 3.334 -11.273 1 85.12 282 ASN A N 1
ATOM 2159 C CA . ASN A 1 282 ? 15.438 1.93 -11.516 1 85.12 282 ASN A CA 1
ATOM 2160 C C . ASN A 1 282 ? 16.938 1.663 -11.406 1 85.12 282 ASN A C 1
ATOM 2162 O O . ASN A 1 282 ? 17.391 0.538 -11.625 1 85.12 282 ASN A O 1
ATOM 2166 N N . LEU A 1 283 ? 17.641 2.678 -10.992 1 86.25 283 LEU A N 1
ATOM 2167 C CA . LEU A 1 283 ? 19.078 2.48 -10.836 1 86.25 283 LEU A CA 1
ATOM 2168 C C . LEU A 1 283 ? 19.375 1.645 -9.594 1 86.25 283 LEU A C 1
ATOM 2170 O O . LEU A 1 283 ? 18.688 1.749 -8.586 1 86.25 283 LEU A O 1
ATOM 2174 N N . ASP A 1 284 ? 20.375 0.839 -9.766 1 84.94 284 ASP A N 1
ATOM 2175 C CA . ASP A 1 284 ? 20.812 0.025 -8.633 1 84.94 284 ASP A CA 1
ATOM 2176 C C . ASP A 1 284 ? 21.766 0.812 -7.73 1 84.94 284 ASP A C 1
ATOM 2178 O O . ASP A 1 284 ? 22.938 0.478 -7.617 1 84.94 284 ASP A O 1
ATOM 2182 N N . LEU A 1 285 ? 21.266 1.898 -7.137 1 88.88 285 LEU A N 1
ATOM 2183 C CA . LEU A 1 285 ? 21.984 2.758 -6.207 1 88.88 285 LEU A CA 1
ATOM 2184 C C . LEU A 1 285 ? 21.281 2.809 -4.855 1 88.88 285 LEU A C 1
ATOM 2186 O O . LEU A 1 285 ? 20.047 2.867 -4.793 1 88.88 285 LEU A O 1
ATOM 2190 N N . ASP A 1 286 ? 22.062 2.68 -3.941 1 89.88 286 ASP A N 1
ATOM 2191 C CA . ASP A 1 286 ? 21.516 2.801 -2.59 1 89.88 286 ASP A CA 1
ATOM 2192 C C . ASP A 1 286 ? 21.656 4.23 -2.074 1 89.88 286 ASP A C 1
ATOM 2194 O O . ASP A 1 286 ? 22.547 4.535 -1.285 1 89.88 286 ASP A O 1
ATOM 2198 N N . ILE A 1 287 ? 20.734 5.07 -2.531 1 91.38 287 ILE A N 1
ATOM 2199 C CA . ILE A 1 287 ? 20.828 6.48 -2.174 1 91.38 287 ILE A CA 1
ATOM 2200 C C . ILE A 1 287 ? 19.438 7.023 -1.874 1 91.38 287 ILE A C 1
ATOM 2202 O O . ILE A 1 287 ? 18.438 6.527 -2.408 1 91.38 287 ILE A O 1
ATOM 2206 N N . SER A 1 288 ? 19.422 7.996 -1.069 1 91.81 288 SER A N 1
ATOM 2207 C CA . SER A 1 288 ? 18.203 8.758 -0.799 1 91.81 288 SER A CA 1
ATOM 2208 C C . SER A 1 288 ? 18.25 10.125 -1.471 1 91.81 288 SER A C 1
ATOM 2210 O O . SER A 1 288 ? 19.219 10.859 -1.325 1 91.81 288 SER A O 1
ATOM 2212 N N . VAL A 1 289 ? 17.203 10.398 -2.221 1 91.75 289 VAL A N 1
ATOM 2213 C CA . VAL A 1 289 ? 17.109 11.648 -2.961 1 91.75 289 VAL A CA 1
ATOM 2214 C C . VAL A 1 289 ? 15.906 12.453 -2.473 1 91.75 289 VAL A C 1
ATOM 2216 O O . VAL A 1 289 ? 14.766 12.016 -2.613 1 91.75 289 VAL A O 1
ATOM 2219 N N . ALA A 1 290 ? 16.172 13.656 -1.946 1 91.25 290 ALA A N 1
ATOM 2220 C CA . ALA A 1 290 ? 15.094 14.5 -1.424 1 91.25 290 ALA A CA 1
ATOM 2221 C C . ALA A 1 290 ? 14.664 15.539 -2.451 1 91.25 290 ALA A C 1
ATOM 2223 O O . ALA A 1 290 ? 15.5 16.25 -3.006 1 91.25 290 ALA A O 1
ATOM 2224 N N . ILE A 1 291 ? 13.398 15.57 -2.756 1 91.06 291 ILE A N 1
ATOM 2225 C CA . ILE A 1 291 ? 12.805 16.562 -3.648 1 91.06 291 ILE A CA 1
ATOM 2226 C C . ILE A 1 291 ? 11.742 17.359 -2.9 1 91.06 291 ILE A C 1
ATOM 2228 O O . ILE A 1 291 ? 10.617 16.891 -2.717 1 91.06 291 ILE A O 1
ATOM 2232 N N . MET A 1 292 ? 12.102 18.578 -2.605 1 89.5 292 MET A N 1
ATOM 2233 C CA . MET A 1 292 ? 11.234 19.344 -1.72 1 89.5 292 MET A CA 1
ATOM 2234 C C . MET A 1 292 ? 10.727 20.609 -2.416 1 89.5 292 MET A C 1
ATOM 2236 O O . MET A 1 292 ? 11.469 21.25 -3.172 1 89.5 292 MET A O 1
ATOM 2240 N N . GLY A 1 293 ? 9.516 20.891 -2.123 1 85.5 293 GLY A N 1
ATOM 2241 C CA . GLY A 1 293 ? 8.875 22 -2.826 1 85.5 293 GLY A CA 1
ATOM 2242 C C . GLY A 1 293 ? 9.141 23.344 -2.197 1 85.5 293 GLY A C 1
ATOM 2243 O O . GLY A 1 293 ? 8.859 24.391 -2.803 1 85.5 293 GLY A O 1
ATOM 2244 N N . CYS A 1 294 ? 9.578 23.344 -1.023 1 78.5 294 CYS A N 1
ATOM 2245 C CA . CYS A 1 294 ? 9.773 24.641 -0.387 1 78.5 294 CYS A CA 1
ATOM 2246 C C . CYS A 1 294 ? 10.945 24.594 0.587 1 78.5 294 CYS A C 1
ATOM 2248 O O . CYS A 1 294 ? 11.445 23.516 0.918 1 78.5 294 CYS A O 1
ATOM 2250 N N . ALA A 1 295 ? 11.289 25.781 1.058 1 71.19 295 ALA A N 1
ATOM 2251 C CA . ALA A 1 295 ? 12.469 25.953 1.903 1 71.19 295 ALA A CA 1
ATOM 2252 C C . ALA A 1 295 ? 12.148 25.641 3.361 1 71.19 295 ALA A C 1
ATOM 2254 O O . ALA A 1 295 ? 13.055 25.531 4.191 1 71.19 295 ALA A O 1
ATOM 2255 N N . VAL A 1 296 ? 10.906 25.453 3.648 1 68.62 296 VAL A N 1
ATOM 2256 C CA . VAL A 1 296 ? 10.547 25.297 5.051 1 68.62 296 VAL A CA 1
ATOM 2257 C C . VAL A 1 296 ? 10.977 23.922 5.547 1 68.62 296 VAL A C 1
ATOM 2259 O O . VAL A 1 296 ? 11.742 23.812 6.512 1 68.62 296 VAL A O 1
ATOM 2262 N N . ASN A 1 297 ? 10.461 22.891 4.875 1 67.56 297 ASN A N 1
ATOM 2263 C CA . ASN A 1 297 ? 10.797 21.516 5.273 1 67.56 297 ASN A CA 1
ATOM 2264 C C . ASN A 1 297 ? 11.953 20.969 4.449 1 67.56 297 ASN A C 1
ATOM 2266 O O . ASN A 1 297 ? 12.578 19.969 4.836 1 67.56 297 ASN A O 1
ATOM 2270 N N . GLY A 1 298 ? 12.188 21.688 3.496 1 68.88 298 GLY A N 1
ATOM 2271 C CA . GLY A 1 298 ? 13.117 21.188 2.496 1 68.88 298 GLY A CA 1
ATOM 2272 C C . GLY A 1 298 ? 14.508 20.922 3.049 1 68.88 298 GLY A C 1
ATOM 2273 O O . GLY A 1 298 ? 15 19.797 3.018 1 68.88 298 GLY A O 1
ATOM 2274 N N . PRO A 1 299 ? 15.062 21.875 3.701 1 68.56 299 PRO A N 1
ATOM 2275 C CA . PRO A 1 299 ? 16.453 21.719 4.145 1 68.56 299 PRO A CA 1
ATOM 2276 C C . PRO A 1 299 ? 16.609 20.625 5.203 1 68.56 299 PRO A C 1
ATOM 2278 O O . PRO A 1 299 ? 17.578 19.859 5.172 1 68.56 299 PRO A O 1
ATOM 2281 N N . GLY A 1 300 ? 15.641 20.516 6.109 1 72.81 300 GLY A N 1
ATOM 2282 C CA . GLY A 1 300 ? 15.727 19.5 7.145 1 72.81 300 GLY A CA 1
ATOM 2283 C C . GLY A 1 300 ? 15.648 18.094 6.602 1 72.81 300 GLY A C 1
ATOM 2284 O O . GLY A 1 300 ? 16.484 17.25 6.922 1 72.81 300 GLY A O 1
ATOM 2285 N N . GLU A 1 301 ? 14.727 17.906 5.75 1 75.44 301 GLU A N 1
ATOM 2286 C CA . GLU A 1 301 ? 14.562 16.594 5.148 1 75.44 301 GLU A CA 1
ATOM 2287 C C . GLU A 1 301 ? 15.727 16.266 4.219 1 75.44 301 GLU A C 1
ATOM 2289 O O . GLU A 1 301 ? 16.156 15.117 4.129 1 75.44 301 GLU A O 1
ATOM 2294 N N . ALA A 1 302 ? 16.172 17.328 3.664 1 70.44 302 ALA A N 1
ATOM 2295 C CA . ALA A 1 302 ? 17.281 17.141 2.717 1 70.44 302 ALA A CA 1
ATOM 2296 C C . ALA A 1 302 ? 18.578 16.812 3.439 1 70.44 302 ALA A C 1
ATOM 2298 O O . ALA A 1 302 ? 19.438 16.125 2.885 1 70.44 302 ALA A O 1
ATOM 2299 N N . LYS A 1 303 ? 18.656 17.219 4.652 1 75.25 303 LYS A N 1
ATOM 2300 C CA . LYS A 1 303 ? 19.859 16.938 5.434 1 75.25 303 LYS A CA 1
ATOM 2301 C C . LYS A 1 303 ? 19.984 15.438 5.715 1 75.25 303 LYS A C 1
ATOM 2303 O O . LYS A 1 303 ? 21.094 14.914 5.832 1 75.25 303 LYS A O 1
ATOM 2308 N N . GLU A 1 304 ? 18.859 14.859 5.734 1 79.75 304 GLU A N 1
ATOM 2309 C CA . GLU A 1 304 ? 18.844 13.438 6.047 1 79.75 304 GLU A CA 1
ATOM 2310 C C . GLU A 1 304 ? 19.062 12.594 4.797 1 79.75 304 GLU A C 1
ATOM 2312 O O . GLU A 1 304 ? 19.484 11.43 4.887 1 79.75 304 GLU A O 1
ATOM 2317 N N . ALA A 1 305 ? 18.906 13.242 3.65 1 87 305 ALA A N 1
ATOM 2318 C CA . ALA A 1 305 ? 19.078 12.531 2.383 1 87 305 ALA A CA 1
ATOM 2319 C C . ALA A 1 305 ? 20.516 12.609 1.887 1 87 305 ALA A C 1
ATOM 2321 O O . ALA A 1 305 ? 21.297 13.445 2.35 1 87 305 ALA A O 1
ATOM 2322 N N . ASP A 1 306 ? 20.906 11.727 1.011 1 90.19 306 ASP A N 1
ATOM 2323 C CA . ASP A 1 306 ? 22.234 11.758 0.406 1 90.19 306 ASP A CA 1
ATOM 2324 C C . ASP A 1 306 ? 22.391 12.953 -0.527 1 90.19 306 ASP A C 1
ATOM 2326 O O . ASP A 1 306 ? 23.453 13.555 -0.598 1 90.19 306 ASP A O 1
ATOM 2330 N N . ILE A 1 307 ? 21.344 13.258 -1.232 1 90.88 307 ILE A N 1
ATOM 2331 C CA . ILE A 1 307 ? 21.297 14.367 -2.178 1 90.88 307 ILE A CA 1
ATOM 2332 C C . ILE A 1 307 ? 19.859 14.836 -2.34 1 90.88 307 ILE A C 1
ATOM 2334 O O . ILE A 1 307 ? 18.922 14.094 -2.053 1 90.88 307 ILE A O 1
ATOM 2338 N N . GLY A 1 308 ? 19.703 16.109 -2.648 1 90.44 308 GLY A N 1
ATOM 2339 C CA . GLY A 1 308 ? 18.328 16.578 -2.812 1 90.44 308 GLY A CA 1
ATOM 2340 C C . GLY A 1 308 ? 18.25 18 -3.34 1 90.44 308 GLY A C 1
ATOM 2341 O O . GLY A 1 308 ? 19.266 18.625 -3.604 1 90.44 308 GLY A O 1
ATOM 2342 N N . ILE A 1 309 ? 17.047 18.344 -3.623 1 89.94 309 ILE A N 1
ATOM 2343 C CA . ILE A 1 309 ? 16.781 19.703 -4.07 1 89.94 309 ILE A CA 1
ATOM 2344 C C . ILE A 1 309 ? 15.648 20.312 -3.225 1 89.94 309 ILE A C 1
ATOM 2346 O O . ILE A 1 309 ? 14.719 19.594 -2.824 1 89.94 309 ILE A O 1
ATOM 2350 N N . ALA A 1 310 ? 15.727 21.484 -2.867 1 88.12 310 ALA A N 1
ATOM 2351 C CA . ALA A 1 310 ? 14.68 22.312 -2.279 1 88.12 310 ALA A CA 1
ATOM 2352 C C . ALA A 1 310 ? 14.289 23.453 -3.213 1 88.12 310 ALA A C 1
ATOM 2354 O O . ALA A 1 310 ? 15.078 24.375 -3.439 1 88.12 310 ALA A O 1
ATOM 2355 N N . CYS A 1 311 ? 13.055 23.375 -3.607 1 87.5 311 CYS A N 1
ATOM 2356 C CA . CYS A 1 311 ? 12.633 24.312 -4.652 1 87.5 311 CYS A CA 1
ATOM 2357 C C . CYS A 1 311 ? 12.141 25.625 -4.055 1 87.5 311 CYS A C 1
ATOM 2359 O O . CYS A 1 311 ? 11.625 25.641 -2.934 1 87.5 311 CYS A O 1
ATOM 2361 N N . GLY A 1 312 ? 12.414 26.672 -4.781 1 84.25 312 GLY A N 1
ATOM 2362 C CA . GLY A 1 312 ? 11.906 28 -4.492 1 84.25 312 GLY A CA 1
ATOM 2363 C C . GLY A 1 312 ? 11.281 28.672 -5.695 1 84.25 312 GLY A C 1
ATOM 2364 O O . GLY A 1 312 ? 10.766 28 -6.594 1 84.25 312 GLY A O 1
ATOM 2365 N N . ILE A 1 313 ? 11.148 29.922 -5.582 1 85 313 ILE A N 1
ATOM 2366 C CA . ILE A 1 313 ? 10.57 30.672 -6.691 1 85 313 ILE A CA 1
ATOM 2367 C C . ILE A 1 313 ? 11.602 30.844 -7.801 1 85 313 ILE A C 1
ATOM 2369 O O . ILE A 1 313 ? 12.539 31.625 -7.668 1 85 313 ILE A O 1
ATOM 2373 N N . GLY A 1 314 ? 11.477 30.125 -8.805 1 86.81 314 GLY A N 1
ATOM 2374 C CA . GLY A 1 314 ? 12.312 30.234 -9.984 1 86.81 314 GLY A CA 1
ATOM 2375 C C . GLY A 1 314 ? 13.688 29.625 -9.812 1 86.81 314 GLY A C 1
ATOM 2376 O O . GLY A 1 314 ? 14.516 29.672 -10.719 1 86.81 314 GLY A O 1
ATOM 2377 N N . GLU A 1 315 ? 13.875 29.156 -8.672 1 89.69 315 GLU A N 1
ATOM 2378 C CA . GLU A 1 315 ? 15.172 28.562 -8.375 1 89.69 315 GLU A CA 1
ATOM 2379 C C . GLU A 1 315 ? 15.039 27.469 -7.309 1 89.69 315 GLU A C 1
ATOM 2381 O O . GLU A 1 315 ? 13.961 27.266 -6.758 1 89.69 315 GLU A O 1
ATOM 2386 N N . GLY A 1 316 ? 16.172 26.719 -7.113 1 89.5 316 GLY A N 1
ATOM 2387 C CA . GLY A 1 316 ? 16.234 25.719 -6.066 1 89.5 316 GLY A CA 1
ATOM 2388 C C . GLY A 1 316 ? 17.641 25.484 -5.555 1 89.5 316 GLY A C 1
ATOM 2389 O O . GLY A 1 316 ? 18.609 25.969 -6.152 1 89.5 316 GLY A O 1
ATOM 2390 N N . LEU A 1 317 ? 17.656 24.969 -4.449 1 91 317 LEU A N 1
ATOM 2391 C CA . LEU A 1 317 ? 18.922 24.641 -3.814 1 91 317 LEU A CA 1
ATOM 2392 C C . LEU A 1 317 ? 19.219 23.141 -3.922 1 91 317 LEU A C 1
ATOM 2394 O O . LEU A 1 317 ? 18.344 22.312 -3.648 1 91 317 LEU A O 1
ATOM 2398 N N . LEU A 1 318 ? 20.344 22.844 -4.41 1 91.94 318 LEU A N 1
ATOM 2399 C CA . LEU A 1 318 ? 20.828 21.469 -4.418 1 91.94 318 LEU A CA 1
ATOM 2400 C C . LEU A 1 318 ? 21.688 21.172 -3.189 1 91.94 318 LEU A C 1
ATOM 2402 O O . LEU A 1 318 ? 22.578 21.953 -2.857 1 91.94 318 LEU A O 1
ATOM 2406 N N . PHE A 1 319 ? 21.344 20.156 -2.543 1 90.19 319 PHE A N 1
ATOM 2407 C CA . PHE A 1 319 ? 22.078 19.781 -1.334 1 90.19 319 PHE A CA 1
ATOM 2408 C C . PHE A 1 319 ? 22.703 18.406 -1.478 1 90.19 319 PHE A C 1
ATOM 2410 O O . PHE A 1 319 ? 22.172 17.531 -2.166 1 90.19 319 PHE A O 1
ATOM 2417 N N . LYS A 1 320 ? 23.844 18.172 -0.835 1 88.5 320 LYS A N 1
ATOM 2418 C CA . LYS A 1 320 ? 24.547 16.891 -0.741 1 88.5 320 LYS A CA 1
ATOM 2419 C C . LYS A 1 320 ? 25.031 16.641 0.684 1 88.5 320 LYS A C 1
ATOM 2421 O O . LYS A 1 320 ? 25.766 17.438 1.249 1 88.5 320 LYS A O 1
ATOM 2426 N N . LYS A 1 321 ? 24.5 15.609 1.212 1 82.56 321 LYS A N 1
ATOM 2427 C CA . LYS A 1 321 ? 24.875 15.211 2.562 1 82.56 321 LYS A CA 1
ATOM 2428 C C . LYS A 1 321 ? 24.672 16.359 3.553 1 82.56 321 LYS A C 1
ATOM 2430 O O . LYS A 1 321 ? 25.562 16.672 4.344 1 82.56 321 LYS A O 1
ATOM 2435 N N . GLY A 1 322 ? 23.578 17.078 3.369 1 78.69 322 GLY A N 1
ATOM 2436 C CA . GLY A 1 322 ? 23.156 18.094 4.32 1 78.69 322 GLY A CA 1
ATOM 2437 C C . GLY A 1 322 ? 23.75 19.453 4.039 1 78.69 322 GLY A C 1
ATOM 2438 O O . GLY A 1 322 ? 23.422 20.438 4.711 1 78.69 322 GLY A O 1
ATOM 2439 N N . LYS A 1 323 ? 24.594 19.531 3.004 1 86.75 323 LYS A N 1
ATOM 2440 C CA . LYS A 1 323 ? 25.219 20.797 2.666 1 86.75 323 LYS A CA 1
ATOM 2441 C C . LYS A 1 323 ? 24.719 21.328 1.329 1 86.75 323 LYS A C 1
ATOM 2443 O O . LYS A 1 323 ? 24.516 20.562 0.383 1 86.75 323 LYS A O 1
ATOM 2448 N N . ILE A 1 324 ? 24.484 22.625 1.338 1 88.06 324 ILE A N 1
ATOM 2449 C CA . ILE A 1 324 ? 24.078 23.266 0.088 1 88.06 324 ILE A CA 1
ATOM 2450 C C . ILE A 1 324 ? 25.25 23.266 -0.89 1 88.06 324 ILE A C 1
ATOM 2452 O O . ILE A 1 324 ? 26.344 23.703 -0.547 1 88.06 324 ILE A O 1
ATOM 2456 N N . VAL A 1 325 ? 25.047 22.844 -2.029 1 88.25 325 VAL A N 1
ATOM 2457 C CA . VAL A 1 325 ? 26.109 22.719 -3.016 1 88.25 325 VAL A CA 1
ATOM 2458 C C . VAL A 1 325 ? 26 23.828 -4.047 1 88.25 325 VAL A C 1
ATOM 2460 O O . VAL A 1 325 ? 27 24.391 -4.477 1 88.25 325 VAL A O 1
ATOM 2463 N N . LYS A 1 326 ? 24.781 24.094 -4.453 1 89.56 326 LYS A N 1
ATOM 2464 C CA . LYS A 1 326 ? 24.609 25.109 -5.492 1 89.56 326 LYS A CA 1
ATOM 2465 C C . LYS A 1 326 ? 23.141 25.531 -5.598 1 89.56 326 LYS A C 1
ATOM 2467 O O . LYS A 1 326 ? 22.234 24.797 -5.211 1 89.56 326 LYS A O 1
ATOM 2472 N N . LYS A 1 327 ? 22.984 26.719 -6.016 1 92.75 327 LYS A N 1
ATOM 2473 C CA . LYS A 1 327 ? 21.688 27.25 -6.43 1 92.75 327 LYS A CA 1
ATOM 2474 C C . LYS A 1 327 ? 21.484 27.078 -7.93 1 92.75 327 LYS A C 1
ATOM 2476 O O . LYS A 1 327 ? 22.391 27.375 -8.727 1 92.75 327 LYS A O 1
ATOM 2481 N N . VAL A 1 328 ? 20.391 26.531 -8.32 1 92.75 328 VAL A N 1
ATOM 2482 C CA . VAL A 1 328 ? 20.141 26.188 -9.711 1 92.75 328 VAL A CA 1
ATOM 2483 C C . VAL A 1 328 ? 18.812 26.766 -10.172 1 92.75 328 VAL A C 1
ATOM 2485 O O . VAL A 1 328 ? 17.859 26.844 -9.391 1 92.75 328 VAL A O 1
ATOM 2488 N N . LYS A 1 329 ? 18.812 27.203 -11.43 1 93.06 329 LYS A N 1
ATOM 2489 C CA . LYS A 1 329 ? 17.547 27.656 -12.008 1 93.06 329 LYS A CA 1
ATOM 2490 C C . LYS A 1 329 ? 16.531 26.516 -12.07 1 93.06 329 LYS A C 1
ATOM 2492 O O . LYS A 1 329 ? 16.906 25.375 -12.336 1 93.06 329 LYS A O 1
ATOM 2497 N N . GLU A 1 330 ? 15.281 26.812 -11.875 1 89.5 330 GLU A N 1
ATOM 2498 C CA . GLU A 1 330 ? 14.203 25.828 -11.836 1 89.5 330 GLU A CA 1
ATOM 2499 C C . GLU A 1 330 ? 14.25 24.906 -13.047 1 89.5 330 GLU A C 1
ATOM 2501 O O . GLU A 1 330 ? 14.109 23.688 -12.914 1 89.5 330 GLU A O 1
ATOM 2506 N N . ASP A 1 331 ? 14.477 25.453 -14.195 1 90.56 331 ASP A N 1
ATOM 2507 C CA . ASP A 1 331 ? 14.438 24.703 -15.445 1 90.56 331 ASP A CA 1
ATOM 2508 C C . ASP A 1 331 ? 15.578 23.688 -15.523 1 90.56 331 ASP A C 1
ATOM 2510 O O . ASP A 1 331 ? 15.516 22.719 -16.281 1 90.56 331 ASP A O 1
ATOM 2514 N N . ASP A 1 332 ? 16.562 23.922 -14.75 1 93.31 332 ASP A N 1
ATOM 2515 C CA . ASP A 1 332 ? 17.766 23.078 -14.812 1 93.31 332 ASP A CA 1
ATOM 2516 C C . ASP A 1 332 ? 17.844 22.172 -13.602 1 93.31 332 ASP A C 1
ATOM 2518 O O . ASP A 1 332 ? 18.766 21.344 -13.5 1 93.31 332 ASP A O 1
ATOM 2522 N N . LEU A 1 333 ? 16.953 22.312 -12.766 1 91.5 333 LEU A N 1
ATOM 2523 C CA . LEU A 1 333 ? 17.062 21.688 -11.453 1 91.5 333 LEU A CA 1
ATOM 2524 C C . LEU A 1 333 ? 17.156 20.172 -11.57 1 91.5 333 LEU A C 1
ATOM 2526 O O . LEU A 1 333 ? 18.047 19.562 -10.969 1 91.5 333 LEU A O 1
ATOM 2530 N N . VAL A 1 334 ? 16.359 19.531 -12.367 1 93.44 334 VAL A N 1
ATOM 2531 C CA . VAL A 1 334 ? 16.312 18.078 -12.508 1 93.44 334 VAL A CA 1
ATOM 2532 C C . VAL A 1 334 ? 17.594 17.578 -13.164 1 93.44 334 VAL A C 1
ATOM 2534 O O . VAL A 1 334 ? 18.219 16.641 -12.68 1 93.44 334 VAL A O 1
ATOM 2537 N N . ASP A 1 335 ? 17.984 18.266 -14.172 1 94.5 335 ASP A N 1
ATOM 2538 C CA . ASP A 1 335 ? 19.188 17.875 -14.898 1 94.5 335 ASP A CA 1
ATOM 2539 C C . ASP A 1 335 ? 20.422 17.953 -14 1 94.5 335 ASP A C 1
ATOM 2541 O O . ASP A 1 335 ? 21.281 17.078 -14.031 1 94.5 335 ASP A O 1
ATOM 2545 N N . GLU A 1 336 ? 20.453 18.969 -13.273 1 93.56 336 GLU A N 1
ATOM 2546 C CA . GLU A 1 336 ? 21.578 19.156 -12.375 1 93.56 336 GLU A CA 1
ATOM 2547 C C . GLU A 1 336 ? 21.594 18.078 -11.281 1 93.56 336 GLU A C 1
ATOM 2549 O O . GLU A 1 336 ? 22.672 17.578 -10.914 1 93.56 336 GLU A O 1
ATOM 2554 N N . LEU A 1 337 ? 20.453 17.844 -10.773 1 92.94 337 LEU A N 1
ATOM 2555 C CA . LEU A 1 337 ? 20.344 16.797 -9.766 1 92.94 337 LEU A CA 1
ATOM 2556 C C . LEU A 1 337 ? 20.828 15.461 -10.305 1 92.94 337 LEU A C 1
ATOM 2558 O O . LEU A 1 337 ? 21.625 14.781 -9.664 1 92.94 337 LEU A O 1
ATOM 2562 N N . ILE A 1 338 ? 20.406 15.133 -11.508 1 93.88 338 ILE A N 1
ATOM 2563 C CA . ILE A 1 338 ? 20.734 13.859 -12.133 1 93.88 338 ILE A CA 1
ATOM 2564 C C . ILE A 1 338 ? 22.234 13.797 -12.398 1 93.88 338 ILE A C 1
ATOM 2566 O O . ILE A 1 338 ? 22.875 12.766 -12.156 1 93.88 338 ILE A O 1
ATOM 2570 N N . ARG A 1 339 ? 22.75 14.883 -12.828 1 92.38 339 ARG A N 1
ATOM 2571 C CA . ARG A 1 339 ? 24.172 14.953 -13.094 1 92.38 339 ARG A CA 1
ATOM 2572 C C . ARG A 1 339 ? 24.984 14.711 -11.82 1 92.38 339 ARG A C 1
ATOM 2574 O O . ARG A 1 339 ? 25.969 13.977 -11.836 1 92.38 339 ARG A O 1
ATOM 2581 N N . GLU A 1 340 ? 24.547 15.305 -10.789 1 91.69 340 GLU A N 1
ATOM 2582 C CA . GLU A 1 340 ? 25.25 15.156 -9.516 1 91.69 340 GLU A CA 1
ATOM 2583 C C . GLU A 1 340 ? 25.172 13.711 -9.016 1 91.69 340 GLU A C 1
ATOM 2585 O O . GLU A 1 340 ? 26.125 13.203 -8.438 1 91.69 340 GLU A O 1
ATOM 2590 N N . ILE A 1 341 ? 24.047 13.062 -9.211 1 90.94 341 ILE A N 1
ATOM 2591 C CA . ILE A 1 341 ? 23.859 11.68 -8.773 1 90.94 341 ILE A CA 1
ATOM 2592 C C . ILE A 1 341 ? 24.812 10.758 -9.555 1 90.94 341 ILE A C 1
ATOM 2594 O O . ILE A 1 341 ? 25.484 9.914 -8.961 1 90.94 341 ILE A O 1
ATOM 2598 N N . TYR A 1 342 ? 24.891 10.984 -10.797 1 89.62 342 TYR A N 1
ATOM 2599 C CA . TYR A 1 342 ? 25.766 10.156 -11.617 1 89.62 342 TYR A CA 1
ATOM 2600 C C . TYR A 1 342 ? 27.219 10.414 -11.297 1 89.62 342 TYR A C 1
ATOM 2602 O O . TYR A 1 342 ? 28.047 9.508 -11.359 1 89.62 342 TYR A O 1
ATOM 2610 N N . SER A 1 343 ? 27.531 11.617 -10.969 1 87.12 343 SER A N 1
ATOM 2611 C CA . SER A 1 343 ? 28.891 11.961 -10.617 1 87.12 343 SER A CA 1
ATOM 2612 C C . SER A 1 343 ? 29.312 11.281 -9.32 1 87.12 343 SER A C 1
ATOM 2614 O O . SER A 1 343 ? 30.5 10.969 -9.133 1 87.12 343 SER A O 1
ATOM 2616 N N . LEU A 1 344 ? 28.422 11.141 -8.422 1 82.81 344 LEU A N 1
ATOM 2617 C CA . LEU A 1 344 ? 28.703 10.492 -7.145 1 82.81 344 LEU A CA 1
ATOM 2618 C C . LEU A 1 344 ? 28.906 9 -7.328 1 82.81 344 LEU A C 1
ATOM 2620 O O . LEU A 1 344 ? 29.672 8.383 -6.574 1 82.81 344 LEU A O 1
ATOM 2624 N N . TYR A 1 345 ? 28.266 8.398 -8.281 1 74.56 345 TYR A N 1
ATOM 2625 C CA . TYR A 1 345 ? 28.297 6.941 -8.32 1 74.56 345 TYR A CA 1
ATOM 2626 C C . TYR A 1 345 ? 28.922 6.441 -9.617 1 74.56 345 TYR A C 1
ATOM 2628 O O . TYR A 1 345 ? 29.234 5.258 -9.742 1 74.56 345 TYR A O 1
ATOM 2636 N N . LYS A 1 346 ? 29 7.109 -10.797 1 61.53 346 LYS A N 1
ATOM 2637 C CA . LYS A 1 346 ? 29.828 6.703 -11.914 1 61.53 346 LYS A CA 1
ATOM 2638 C C . LYS A 1 346 ? 31.312 6.676 -11.516 1 61.53 346 LYS A C 1
ATOM 2640 O O . LYS A 1 346 ? 32.156 6.305 -12.32 1 61.53 346 LYS A O 1
ATOM 2645 N N . THR A 1 347 ? 31.688 6.742 -10.234 1 41.03 347 THR A N 1
ATOM 2646 C CA . THR A 1 347 ? 33.125 6.469 -10.258 1 41.03 347 THR A CA 1
ATOM 2647 C C . THR A 1 347 ? 33.375 4.98 -10.469 1 41.03 347 THR A C 1
ATOM 2649 O O . THR A 1 347 ? 32.688 4.137 -9.906 1 41.03 347 THR A O 1
ATOM 2652 N N . MET B 1 1 ? -7.754 3.186 25.25 1 87.69 1 MET B N 1
ATOM 2653 C CA . MET B 1 1 ? -8.602 4.016 24.406 1 87.69 1 MET B CA 1
ATOM 2654 C C . MET B 1 1 ? -8.203 5.484 24.5 1 87.69 1 MET B C 1
ATOM 2656 O O . MET B 1 1 ? -7.871 5.973 25.578 1 87.69 1 MET B O 1
ATOM 2660 N N . THR B 1 2 ? -8.109 6.16 23.375 1 96.38 2 THR B N 1
ATOM 2661 C CA . THR B 1 2 ? -7.695 7.559 23.359 1 96.38 2 THR B CA 1
ATOM 2662 C C . THR B 1 2 ? -8.844 8.469 23.797 1 96.38 2 THR B C 1
ATOM 2664 O O . THR B 1 2 ? -10 8.047 23.828 1 96.38 2 THR B O 1
ATOM 2667 N N . LYS B 1 3 ? -8.531 9.641 24.172 1 98.06 3 LYS B N 1
ATOM 2668 C CA . LYS B 1 3 ? -9.523 10.656 24.531 1 98.06 3 LYS B CA 1
ATOM 2669 C C . LYS B 1 3 ? -10.383 11.031 23.328 1 98.06 3 LYS B C 1
ATOM 2671 O O . LYS B 1 3 ? -9.875 11.195 22.219 1 98.06 3 LYS B O 1
ATOM 2676 N N . LYS B 1 4 ? -11.703 11.078 23.562 1 97.88 4 LYS B N 1
ATOM 2677 C CA . LYS B 1 4 ? -12.609 11.555 22.516 1 97.88 4 LYS B CA 1
ATOM 2678 C C . LYS B 1 4 ? -12.547 13.07 22.391 1 97.88 4 LYS B C 1
ATOM 2680 O O . LYS B 1 4 ? -12.664 13.797 23.375 1 97.88 4 LYS B O 1
ATOM 2685 N N . ILE B 1 5 ? -12.328 13.594 21.188 1 98.06 5 ILE B N 1
ATOM 2686 C CA . ILE B 1 5 ? -12.227 15.023 20.922 1 98.06 5 ILE B CA 1
ATOM 2687 C C . ILE B 1 5 ? -13.141 15.398 19.75 1 98.06 5 ILE B C 1
ATOM 2689 O O . ILE B 1 5 ? -13.328 14.602 18.828 1 98.06 5 ILE B O 1
ATOM 2693 N N . LYS B 1 6 ? -1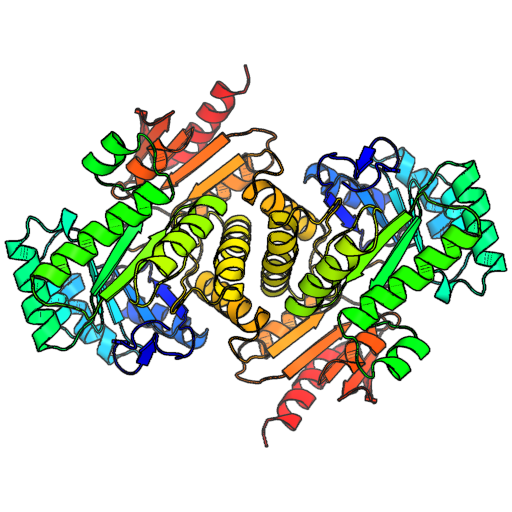3.648 16.578 19.859 1 98.31 6 LYS B N 1
ATOM 2694 C CA . LYS B 1 6 ? -14.555 17.062 18.844 1 98.31 6 LYS B CA 1
ATOM 2695 C C . LYS B 1 6 ? -13.828 17.969 17.844 1 98.31 6 LYS B C 1
ATOM 2697 O O . LYS B 1 6 ? -13.039 18.828 18.234 1 98.31 6 LYS B O 1
ATOM 2702 N N . ILE B 1 7 ? -14.039 17.75 16.578 1 98.56 7 ILE B N 1
ATOM 2703 C CA . ILE B 1 7 ? -13.57 18.594 15.492 1 98.56 7 ILE B CA 1
ATOM 2704 C C . ILE B 1 7 ? -14.742 19.016 14.617 1 98.56 7 ILE B C 1
ATOM 2706 O O . ILE B 1 7 ? -15.203 18.25 13.766 1 98.56 7 ILE B O 1
ATOM 2710 N N . GLY B 1 8 ? -15.172 20.219 14.789 1 97.81 8 GLY B N 1
ATOM 2711 C CA . GLY B 1 8 ? -16.391 20.609 14.109 1 97.81 8 GLY B CA 1
ATOM 2712 C C . GLY B 1 8 ? -17.594 19.766 14.492 1 97.81 8 GLY B C 1
ATOM 2713 O O . GLY B 1 8 ? -17.969 19.703 15.664 1 97.81 8 GLY B O 1
ATOM 2714 N N . ASN B 1 9 ? -18.125 19.031 13.602 1 97 9 ASN B N 1
ATOM 2715 C CA . ASN B 1 9 ? -19.297 18.203 13.852 1 97 9 ASN B CA 1
ATOM 2716 C C . ASN B 1 9 ? -18.922 16.719 13.93 1 97 9 ASN B C 1
ATOM 2718 O O . ASN B 1 9 ? -19.797 15.852 13.875 1 97 9 ASN B O 1
ATOM 2722 N N . LEU B 1 10 ? -17.672 16.469 14.031 1 98.06 10 LEU B N 1
ATOM 2723 C CA . LEU B 1 10 ? -17.188 15.094 14.094 1 98.06 10 LEU B CA 1
ATOM 2724 C C . LEU B 1 10 ? -16.422 14.844 15.391 1 98.06 10 LEU B C 1
ATOM 2726 O O . LEU B 1 10 ? -16.031 15.789 16.078 1 98.06 10 LEU B O 1
ATOM 2730 N N . TYR B 1 11 ? -16.266 13.609 15.672 1 98.44 11 TYR B N 1
ATOM 2731 C CA . TYR B 1 11 ? -15.453 13.195 16.812 1 98.44 11 TYR B CA 1
ATOM 2732 C C . TYR B 1 11 ? -14.352 12.242 16.375 1 98.44 11 TYR B C 1
ATOM 2734 O O . TYR B 1 11 ? -14.516 11.492 15.406 1 98.44 11 TYR B O 1
ATOM 2742 N N . ILE B 1 12 ? -13.273 12.289 17.016 1 98.44 12 ILE B N 1
ATOM 2743 C CA . ILE B 1 12 ? -12.195 11.312 16.875 1 98.44 12 ILE B CA 1
ATOM 2744 C C . ILE B 1 12 ? -11.789 10.789 18.25 1 98.44 12 ILE B C 1
ATOM 2746 O O . ILE B 1 12 ? -12.094 11.406 19.266 1 98.44 12 ILE B O 1
ATOM 2750 N N . GLY B 1 13 ? -11.125 9.664 18.281 1 97.94 13 GLY B N 1
ATOM 2751 C CA . GLY B 1 13 ? -10.75 9.078 19.547 1 97.94 13 GLY B CA 1
ATOM 2752 C C . GLY B 1 13 ? -11.922 8.492 20.312 1 97.94 13 GLY B C 1
ATOM 2753 O O . GLY B 1 13 ? -13.078 8.664 19.906 1 97.94 13 GLY B O 1
ATOM 2754 N N . GLY B 1 14 ? -11.688 7.734 21.328 1 96.75 14 GLY B N 1
ATOM 2755 C CA . GLY B 1 14 ? -12.742 7.176 22.172 1 96.75 14 GLY B CA 1
ATOM 2756 C C . GLY B 1 14 ? -13.562 6.113 21.453 1 96.75 14 GLY B C 1
ATOM 2757 O O . GLY B 1 14 ? -14.773 6.016 21.672 1 96.75 14 GLY B O 1
ATOM 2758 N N . GLY B 1 15 ? -13.047 5.523 20.516 1 95.19 15 GLY B N 1
ATOM 2759 C CA . GLY B 1 15 ? -13.75 4.453 19.828 1 95.19 15 GLY B CA 1
ATOM 2760 C C . GLY B 1 15 ? -14.484 4.926 18.594 1 95.19 15 GLY B C 1
ATOM 2761 O O . GLY B 1 15 ? -15.125 4.129 17.906 1 95.19 15 GLY B O 1
ATOM 2762 N N . GLU B 1 16 ? -14.344 6.16 18.297 1 97.69 16 GLU B N 1
ATOM 2763 C CA . GLU B 1 16 ? -14.961 6.719 17.094 1 97.69 16 GLU B CA 1
ATOM 2764 C C . GLU B 1 16 ? -14.32 6.156 15.836 1 97.69 16 GLU B C 1
ATOM 2766 O O . GLU B 1 16 ? -13.211 5.625 15.875 1 97.69 16 GLU B O 1
ATOM 2771 N N . PRO B 1 17 ? -15.016 6.238 14.68 1 97.31 17 PRO B N 1
ATOM 2772 C CA . PRO B 1 17 ? -14.414 5.816 13.414 1 97.31 17 PRO B CA 1
ATOM 2773 C C . PRO B 1 17 ? -13.141 6.59 13.086 1 97.31 17 PRO B C 1
ATOM 2775 O O . PRO B 1 17 ? -13.016 7.766 13.438 1 97.31 17 PRO B O 1
ATOM 2778 N N . ILE B 1 18 ? -12.258 5.926 12.461 1 98.5 18 ILE B N 1
ATOM 2779 C CA . ILE B 1 18 ? -11.039 6.59 12 1 98.5 18 ILE B CA 1
ATOM 2780 C C . ILE B 1 18 ? -11.375 7.543 10.859 1 98.5 18 ILE B C 1
ATOM 2782 O O . ILE B 1 18 ? -11.898 7.121 9.82 1 98.5 18 ILE B O 1
ATOM 2786 N N . ARG B 1 19 ? -11.062 8.828 11 1 98.62 19 ARG B N 1
ATOM 2787 C CA . ARG B 1 19 ? -11.445 9.844 10.031 1 98.62 19 ARG B CA 1
ATOM 2788 C C . ARG B 1 19 ? -10.328 10.086 9.016 1 98.62 19 ARG B C 1
ATOM 2790 O O . ARG B 1 19 ? -9.148 10.109 9.375 1 98.62 19 ARG B O 1
ATOM 2797 N N . ILE B 1 20 ? -10.727 10.25 7.777 1 98.69 20 ILE B N 1
ATOM 2798 C CA . ILE B 1 20 ? -9.781 10.547 6.707 1 98.69 20 ILE B CA 1
ATOM 2799 C C . ILE B 1 20 ? -9.57 12.055 6.602 1 98.69 20 ILE B C 1
ATOM 2801 O O . ILE B 1 20 ? -10.531 12.812 6.449 1 98.69 20 ILE B O 1
ATOM 2805 N N . GLN B 1 21 ? -8.32 12.445 6.742 1 98.75 21 GLN B N 1
ATOM 2806 C CA . GLN B 1 21 ? -7.953 13.844 6.543 1 98.75 21 GLN B CA 1
ATOM 2807 C C . GLN B 1 21 ? -7.078 14.008 5.301 1 98.75 21 GLN B C 1
ATOM 2809 O O . GLN B 1 21 ? -6.367 13.086 4.906 1 98.75 21 GLN B O 1
ATOM 2814 N N . SER B 1 22 ? -7.176 15.086 4.672 1 98.12 22 SER B N 1
ATOM 2815 C CA . SER B 1 22 ? -6.262 15.516 3.617 1 98.12 22 SER B CA 1
ATOM 2816 C C . SER B 1 22 ? -5.957 17 3.717 1 98.12 22 SER B C 1
ATOM 2818 O O . SER B 1 22 ? -6.273 17.641 4.723 1 98.12 22 SER B O 1
ATOM 2820 N N . MET B 1 23 ? -5.156 17.531 2.799 1 97.31 23 MET B N 1
ATOM 2821 C CA . MET B 1 23 ? -4.758 18.938 2.764 1 97.31 23 MET B CA 1
ATOM 2822 C C . MET B 1 23 ? -4.84 19.484 1.344 1 97.31 23 MET B C 1
ATOM 2824 O O . MET B 1 23 ? -4.469 18.812 0.386 1 97.31 23 MET B O 1
ATOM 2828 N N . THR B 1 24 ? -5.336 20.641 1.256 1 96.88 24 THR B N 1
ATOM 2829 C CA . THR B 1 24 ? -5.375 21.281 -0.053 1 96.88 24 THR B CA 1
ATOM 2830 C C . THR B 1 24 ? -3.977 21.703 -0.494 1 96.88 24 THR B C 1
ATOM 2832 O O . THR B 1 24 ? -3.094 21.906 0.341 1 96.88 24 THR B O 1
ATOM 2835 N N . ASN B 1 25 ? -3.836 21.75 -1.784 1 93.25 25 ASN B N 1
ATOM 2836 C CA . ASN B 1 25 ? -2.598 22.312 -2.312 1 93.25 25 ASN B CA 1
ATOM 2837 C C . ASN B 1 25 ? -2.85 23.609 -3.08 1 93.25 25 ASN B C 1
ATOM 2839 O O . ASN B 1 25 ? -1.977 24.078 -3.807 1 93.25 25 ASN B O 1
ATOM 2843 N N . THR B 1 26 ? -4.055 24.109 -2.998 1 94.31 26 THR B N 1
ATOM 2844 C CA . THR B 1 26 ? -4.391 25.422 -3.512 1 94.31 26 THR B CA 1
ATOM 2845 C C . THR B 1 26 ? -3.941 26.516 -2.539 1 94.31 26 THR B C 1
ATOM 2847 O O . THR B 1 26 ? -3.705 26.25 -1.36 1 94.31 26 THR B O 1
ATOM 2850 N N . LYS B 1 27 ? -3.814 27.672 -3.098 1 94.25 27 LYS B N 1
ATOM 2851 C CA . LYS B 1 27 ? -3.625 28.812 -2.197 1 94.25 27 LYS B CA 1
ATOM 2852 C C . LYS B 1 27 ? -4.906 29.125 -1.429 1 94.25 27 LYS B C 1
ATOM 2854 O O . LYS B 1 27 ? -5.93 29.453 -2.027 1 94.25 27 LYS B O 1
ATOM 2859 N N . THR B 1 28 ? -4.859 29.109 -0.14 1 96.81 28 THR B N 1
ATOM 2860 C CA . THR B 1 28 ? -6.047 29.219 0.698 1 96.81 28 THR B CA 1
ATOM 2861 C C . THR B 1 28 ? -6.766 30.547 0.442 1 96.81 28 THR B C 1
ATOM 2863 O O . THR B 1 28 ? -7.996 30.609 0.493 1 96.81 28 THR B O 1
ATOM 2866 N N . LYS B 1 29 ? -6.004 31.562 0.097 1 97.19 29 LYS B N 1
ATOM 2867 C CA . LYS B 1 29 ? -6.609 32.875 -0.153 1 97.19 29 LYS B CA 1
ATOM 2868 C C . LYS B 1 29 ? -7.434 32.844 -1.438 1 97.19 29 LYS B C 1
ATOM 2870 O O . LYS B 1 29 ? -8.242 33.75 -1.669 1 97.19 29 LYS B O 1
ATOM 2875 N N . ASP B 1 30 ? -7.172 31.891 -2.309 1 97.56 30 ASP B N 1
ATOM 2876 C CA . ASP B 1 30 ? -8.039 31.672 -3.461 1 97.56 30 ASP B CA 1
ATOM 2877 C C . ASP B 1 30 ? -9.25 30.828 -3.076 1 97.56 30 ASP B C 1
ATOM 2879 O O . ASP B 1 30 ? -9.258 29.609 -3.277 1 97.56 30 ASP B O 1
ATOM 2883 N N . ILE B 1 31 ? -10.266 31.469 -2.623 1 98.5 31 ILE B N 1
ATOM 2884 C CA . ILE B 1 31 ? -11.422 30.859 -1.98 1 98.5 31 ILE B CA 1
ATOM 2885 C C . ILE B 1 31 ? -12.109 29.906 -2.961 1 98.5 31 ILE B C 1
ATOM 2887 O O . ILE B 1 31 ? -12.406 28.766 -2.623 1 98.5 31 ILE B O 1
ATOM 2891 N N . GLU B 1 32 ? -12.32 30.312 -4.164 1 98.5 32 GLU B N 1
ATOM 2892 C CA . GLU B 1 32 ? -13.07 29.531 -5.145 1 98.5 32 GLU B CA 1
ATOM 2893 C C . GLU B 1 32 ? -12.344 28.234 -5.484 1 98.5 32 GLU B C 1
ATOM 2895 O O . GLU B 1 32 ? -12.938 27.156 -5.457 1 98.5 32 GLU B O 1
ATOM 2900 N N . LYS B 1 33 ? -11.094 28.359 -5.762 1 98.12 33 LYS B N 1
ATOM 2901 C CA . LYS B 1 33 ? -10.305 27.172 -6.121 1 98.12 33 LYS B CA 1
ATOM 2902 C C . LYS B 1 33 ? -10.195 26.219 -4.941 1 98.12 33 LYS B C 1
ATOM 2904 O O . LYS B 1 33 ? -10.211 25 -5.129 1 98.12 33 LYS B O 1
ATOM 2909 N N . THR B 1 34 ? -10.047 26.766 -3.838 1 98.5 34 THR B N 1
ATOM 2910 C CA . THR B 1 34 ? -9.906 25.938 -2.637 1 98.5 34 THR B CA 1
ATOM 2911 C C . THR B 1 34 ? -11.211 25.219 -2.32 1 98.5 34 THR B C 1
ATOM 2913 O O . THR B 1 34 ? -11.203 24.016 -2.041 1 98.5 34 THR B O 1
ATOM 2916 N N . VAL B 1 35 ? -12.305 25.906 -2.438 1 98.88 35 VAL B N 1
ATOM 2917 C CA . VAL B 1 35 ? -13.609 25.312 -2.199 1 98.88 35 VAL B CA 1
ATOM 2918 C C . VAL B 1 35 ? -13.844 24.172 -3.199 1 98.88 35 VAL B C 1
ATOM 2920 O O . VAL B 1 35 ? -14.289 23.094 -2.824 1 98.88 35 VAL B O 1
ATOM 2923 N N . GLU B 1 36 ? -13.555 24.469 -4.43 1 98.69 36 GLU B N 1
ATOM 2924 C CA . GLU B 1 36 ? -13.742 23.469 -5.473 1 98.69 36 GLU B CA 1
ATOM 2925 C C . GLU B 1 36 ? -12.945 22.203 -5.176 1 98.69 36 GLU B C 1
ATOM 2927 O O . GLU B 1 36 ? -13.469 21.094 -5.305 1 98.69 36 GLU B O 1
ATOM 2932 N N . GLN B 1 37 ? -11.734 22.328 -4.797 1 98.38 37 GLN B N 1
ATOM 2933 C CA . GLN B 1 37 ? -10.906 21.172 -4.48 1 98.38 37 GLN B CA 1
ATOM 2934 C C . GLN B 1 37 ? -11.453 20.422 -3.27 1 98.38 37 GLN B C 1
ATOM 2936 O O . GLN B 1 37 ? -11.508 19.188 -3.273 1 98.38 37 GLN B O 1
ATOM 2941 N N . ILE B 1 38 ? -11.836 21.172 -2.258 1 98.81 38 ILE B N 1
ATOM 2942 C CA . ILE B 1 38 ? -12.352 20.547 -1.043 1 98.81 38 ILE B CA 1
ATOM 2943 C C . ILE B 1 38 ? -13.602 19.734 -1.365 1 98.81 38 ILE B C 1
ATOM 2945 O O . ILE B 1 38 ? -13.75 18.609 -0.895 1 98.81 38 ILE B O 1
ATOM 2949 N N . LEU B 1 39 ? -14.453 20.297 -2.17 1 98.75 39 LEU B N 1
ATOM 2950 C CA . LEU B 1 39 ? -15.68 19.594 -2.525 1 98.75 39 LEU B CA 1
ATOM 2951 C C . LEU B 1 39 ? -15.367 18.312 -3.281 1 98.75 39 LEU B C 1
ATOM 2953 O O . LEU B 1 39 ? -16.047 17.297 -3.088 1 98.75 39 LEU B O 1
ATOM 2957 N N . ARG B 1 40 ? -14.375 18.312 -4.121 1 97.88 40 ARG B N 1
ATOM 2958 C CA . ARG B 1 40 ? -13.938 17.109 -4.801 1 97.88 40 ARG B CA 1
ATOM 2959 C C . ARG B 1 40 ? -13.422 16.078 -3.803 1 97.88 40 ARG B C 1
ATOM 2961 O O . ARG B 1 40 ? -13.742 14.883 -3.906 1 97.88 40 ARG B O 1
ATOM 2968 N N . LEU B 1 41 ? -12.672 16.531 -2.861 1 98.25 41 LEU B N 1
ATOM 2969 C CA . LEU B 1 41 ? -12.117 15.633 -1.854 1 98.25 41 LEU B CA 1
ATOM 2970 C C . LEU B 1 41 ? -13.219 15.047 -0.979 1 98.25 41 LEU B C 1
ATOM 2972 O O . LEU B 1 41 ? -13.172 13.867 -0.626 1 98.25 41 LEU B O 1
ATOM 2976 N N . GLU B 1 42 ? -14.219 15.875 -0.662 1 97.75 42 GLU B N 1
ATOM 2977 C CA . GLU B 1 42 ? -15.383 15.398 0.081 1 97.75 42 GLU B CA 1
ATOM 2978 C C . GLU B 1 42 ? -16.078 14.266 -0.656 1 97.75 42 GLU B C 1
ATOM 2980 O O . GLU B 1 42 ? -16.453 13.258 -0.047 1 97.75 42 GLU B O 1
ATOM 2985 N N . SER B 1 43 ? -16.219 14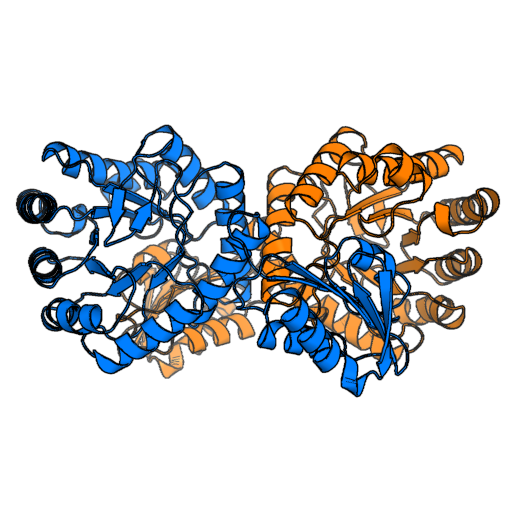.484 -1.882 1 96.06 43 SER B N 1
ATOM 2986 C CA . SER B 1 43 ? -16.953 13.516 -2.691 1 96.06 43 SER B CA 1
ATOM 2987 C C . SER B 1 43 ? -16.219 12.18 -2.742 1 96.06 43 SER B C 1
ATOM 2989 O O . SER B 1 43 ? -16.828 11.141 -2.996 1 96.06 43 SER B O 1
ATOM 2991 N N . LEU B 1 44 ? -14.953 12.219 -2.438 1 95.06 44 LEU B N 1
ATOM 2992 C CA . LEU B 1 44 ? -14.148 11.008 -2.475 1 95.06 44 LEU B CA 1
ATOM 2993 C C . LEU B 1 44 ? -14.039 10.383 -1.086 1 95.06 44 LEU B C 1
ATOM 2995 O O . LEU B 1 44 ? -13.445 9.32 -0.924 1 95.06 44 LEU B O 1
ATOM 2999 N N . GLY B 1 45 ? -14.547 11.078 -0.078 1 96.06 45 GLY B N 1
ATOM 3000 C CA . GLY B 1 45 ? -14.609 10.461 1.239 1 96.06 45 GLY B CA 1
ATOM 3001 C C . GLY B 1 45 ? -13.758 11.18 2.27 1 96.06 45 GLY B C 1
ATOM 3002 O O . GLY B 1 45 ? -13.602 10.703 3.395 1 96.06 45 GLY B O 1
ATOM 3003 N N . CYS B 1 46 ? -13.203 12.328 1.903 1 98.06 46 CYS B N 1
ATOM 3004 C CA . CYS B 1 46 ? -12.5 13.148 2.885 1 98.06 46 CYS B CA 1
ATOM 3005 C C . CYS B 1 46 ? -13.445 13.648 3.965 1 98.06 46 CYS B C 1
ATOM 3007 O O . CYS B 1 46 ? -14.523 14.156 3.66 1 98.06 46 CYS B O 1
ATOM 3009 N N . GLU B 1 47 ? -13.016 13.555 5.207 1 98.56 47 GLU B N 1
ATOM 3010 C CA . GLU B 1 47 ? -13.93 13.891 6.301 1 98.56 47 GLU B CA 1
ATOM 3011 C C . GLU B 1 47 ? -13.453 15.133 7.055 1 98.56 47 GLU B C 1
ATOM 3013 O O . GLU B 1 47 ? -14.234 15.789 7.738 1 98.56 47 GLU B O 1
ATOM 3018 N N . ILE B 1 48 ? -12.164 15.422 7.066 1 98.81 48 ILE B N 1
ATOM 3019 C CA . ILE B 1 48 ? -11.539 16.594 7.668 1 98.81 48 ILE B CA 1
ATOM 3020 C C . ILE B 1 48 ? -10.539 17.203 6.688 1 98.81 48 ILE B C 1
ATOM 3022 O O . ILE B 1 48 ? -9.742 16.5 6.082 1 98.81 48 ILE B O 1
ATOM 3026 N N . ILE B 1 49 ? -10.586 18.5 6.512 1 98.81 49 ILE B N 1
ATOM 3027 C CA . ILE B 1 49 ? -9.719 19.125 5.52 1 98.81 49 ILE B CA 1
ATOM 3028 C C . ILE B 1 49 ? -8.758 20.094 6.211 1 98.81 49 ILE B C 1
ATOM 3030 O O . ILE B 1 49 ? -9.156 20.828 7.125 1 98.81 49 ILE B O 1
ATOM 3034 N N . ARG B 1 50 ? -7.504 20.062 5.816 1 98.44 50 ARG B N 1
ATOM 3035 C CA . ARG B 1 50 ? -6.496 21 6.297 1 98.44 50 ARG B CA 1
ATOM 3036 C C . ARG B 1 50 ? -6.113 22 5.211 1 98.44 50 ARG B C 1
ATOM 3038 O O . ARG B 1 50 ? -5.988 21.625 4.039 1 98.44 50 ARG B O 1
ATOM 3045 N N . VAL B 1 51 ? -5.953 23.219 5.613 1 97.75 51 VAL B N 1
ATOM 3046 C CA . VAL B 1 51 ? -5.512 24.266 4.699 1 97.75 51 VAL B CA 1
ATOM 3047 C C . VAL B 1 51 ? -4.309 25 5.293 1 97.75 51 VAL B C 1
ATOM 3049 O O . VAL B 1 51 ? -4.215 25.172 6.512 1 97.75 51 VAL B O 1
ATOM 3052 N N . ALA B 1 52 ? -3.439 25.453 4.438 1 94.5 52 ALA B N 1
ATOM 3053 C CA . ALA B 1 52 ? -2.309 26.25 4.879 1 94.5 52 ALA B CA 1
ATOM 3054 C C . ALA B 1 52 ? -2.734 27.703 5.137 1 94.5 52 ALA B C 1
ATOM 3056 O O . ALA B 1 52 ? -3.539 28.266 4.383 1 94.5 52 ALA B O 1
ATOM 3057 N N . VAL B 1 53 ? -2.184 28.25 6.172 1 96.25 53 VAL B N 1
ATOM 3058 C CA . VAL B 1 53 ? -2.471 29.641 6.5 1 96.25 53 VAL B CA 1
ATOM 3059 C C . VAL B 1 53 ? -1.165 30.422 6.645 1 96.25 53 VAL B C 1
ATOM 3061 O O . VAL B 1 53 ? -0.773 30.797 7.758 1 96.25 53 VAL B O 1
ATOM 3064 N N . PRO B 1 54 ? -0.59 30.766 5.523 1 92.38 54 PRO B N 1
ATOM 3065 C CA . PRO B 1 54 ? 0.714 31.438 5.578 1 92.38 54 PRO B CA 1
ATOM 3066 C C . PRO B 1 54 ? 0.602 32.938 5.824 1 92.38 54 PRO B C 1
ATOM 3068 O O . PRO B 1 54 ? 1.602 33.594 6.125 1 92.38 54 PRO B O 1
ATOM 3071 N N . ASP B 1 55 ? -0.651 33.531 5.676 1 94.62 55 ASP B N 1
ATOM 3072 C CA . ASP B 1 55 ? -0.829 34.969 5.82 1 94.62 55 ASP B CA 1
ATOM 3073 C C . ASP B 1 55 ? -2.242 35.312 6.293 1 94.62 55 ASP B C 1
ATOM 3075 O O . ASP B 1 55 ? -3.072 34.406 6.465 1 94.62 55 ASP B O 1
ATOM 3079 N N . MET B 1 56 ? -2.406 36.625 6.531 1 97.81 56 MET B N 1
ATOM 3080 C CA . MET B 1 56 ? -3.666 37.094 7.102 1 97.81 56 MET B CA 1
ATOM 3081 C C . MET B 1 56 ? -4.82 36.875 6.133 1 97.81 56 MET B C 1
ATOM 3083 O O . MET B 1 56 ? -5.934 36.562 6.547 1 97.81 56 MET B O 1
ATOM 3087 N N . GLU B 1 57 ? -4.602 37 4.875 1 97.94 57 GLU B N 1
ATOM 3088 C CA . GLU B 1 57 ? -5.637 36.781 3.873 1 97.94 57 GLU B CA 1
ATOM 3089 C C . GLU B 1 57 ? -6.125 35.312 3.908 1 97.94 57 GLU B C 1
ATOM 3091 O O . GLU B 1 57 ? -7.324 35.062 3.775 1 97.94 57 GLU B O 1
ATOM 3096 N N . SER B 1 58 ? -5.219 34.438 4.043 1 97.69 58 SER B N 1
ATOM 3097 C CA . SER B 1 58 ? -5.562 33.031 4.156 1 97.69 58 SER B CA 1
ATOM 3098 C C . SER B 1 58 ? -6.391 32.75 5.406 1 97.69 58 SER B C 1
ATOM 3100 O O . SER B 1 58 ? -7.348 31.984 5.371 1 97.69 58 SER B O 1
ATOM 3102 N N . ALA B 1 59 ? -5.988 33.375 6.488 1 98.38 59 ALA B N 1
ATOM 3103 C CA . ALA B 1 59 ? -6.723 33.188 7.738 1 98.38 59 ALA B CA 1
ATOM 3104 C C . ALA B 1 59 ? -8.164 33.688 7.605 1 98.38 59 ALA B C 1
ATOM 3106 O O . ALA B 1 59 ? -9.094 33 8.047 1 98.38 59 ALA B O 1
ATOM 3107 N N . LYS B 1 60 ? -8.305 34.781 7 1 98.5 60 LYS B N 1
ATOM 3108 C CA . LYS B 1 60 ? -9.625 35.406 6.828 1 98.5 60 LYS B CA 1
ATOM 3109 C C . LYS B 1 60 ? -10.469 34.594 5.852 1 98.5 60 LYS B C 1
ATOM 3111 O O . LYS B 1 60 ? -11.695 34.531 5.973 1 98.5 60 LYS B O 1
ATOM 3116 N N . ALA B 1 61 ? -9.828 33.938 4.914 1 98.56 61 ALA B N 1
ATOM 3117 C CA . ALA B 1 61 ? -10.516 33.156 3.883 1 98.56 61 ALA B CA 1
ATOM 3118 C C . ALA B 1 61 ? -11.25 31.969 4.492 1 98.56 61 ALA B C 1
ATOM 3120 O O . ALA B 1 61 ? -12.18 31.422 3.891 1 98.56 61 ALA B O 1
ATOM 3121 N N . ILE B 1 62 ? -10.891 31.531 5.648 1 98.75 62 ILE B N 1
ATOM 3122 C CA . ILE B 1 62 ? -11.43 30.344 6.293 1 98.75 62 ILE B CA 1
ATOM 3123 C C . ILE B 1 62 ? -12.945 30.5 6.461 1 98.75 62 ILE B C 1
ATOM 3125 O O . ILE B 1 62 ? -13.695 29.547 6.219 1 98.75 62 ILE B O 1
ATOM 3129 N N . GLU B 1 63 ? -13.367 31.688 6.883 1 98.69 63 GLU B N 1
ATOM 3130 C CA . GLU B 1 63 ? -14.797 31.922 7.086 1 98.69 63 GLU B CA 1
ATOM 3131 C C . GLU B 1 63 ? -15.594 31.656 5.812 1 98.69 63 GLU B C 1
ATOM 3133 O O . GLU B 1 63 ? -16.594 30.938 5.84 1 98.69 63 GLU B O 1
ATOM 3138 N N . LYS B 1 64 ? -15.078 32.188 4.73 1 98.69 64 LYS B N 1
ATOM 3139 C CA . LYS B 1 64 ? -15.766 32.031 3.451 1 98.69 64 LYS B CA 1
ATOM 3140 C C . LYS B 1 64 ? -15.688 30.594 2.947 1 98.69 64 LYS B C 1
ATOM 3142 O O . LYS B 1 64 ? -16.641 30.094 2.352 1 98.69 64 LYS B O 1
ATOM 3147 N N . ILE B 1 65 ? -14.594 29.938 3.104 1 98.81 65 ILE B N 1
ATOM 3148 C CA . ILE B 1 65 ? -14.43 28.547 2.691 1 98.81 65 ILE B CA 1
ATOM 3149 C C . ILE B 1 65 ? -15.383 27.656 3.492 1 98.81 65 ILE B C 1
ATOM 3151 O O . ILE B 1 65 ? -16.109 26.859 2.92 1 98.81 65 ILE B O 1
ATOM 3155 N N . LYS B 1 66 ? -15.344 27.859 4.785 1 98.56 66 LYS B N 1
ATOM 3156 C CA . LYS B 1 66 ? -16.156 27.031 5.684 1 98.56 66 LYS B CA 1
ATOM 3157 C C . LYS B 1 66 ? -17.641 27.125 5.324 1 98.56 66 LYS B C 1
ATOM 3159 O O . LYS B 1 66 ? -18.359 26.141 5.445 1 98.56 66 LYS B O 1
ATOM 3164 N N . ALA B 1 67 ? -18.094 28.219 4.859 1 98.38 67 ALA B N 1
ATOM 3165 C CA . ALA B 1 67 ? -19.5 28.453 4.512 1 98.38 67 ALA B CA 1
ATOM 3166 C C . ALA B 1 67 ? -19.906 27.625 3.291 1 98.38 67 ALA B C 1
ATOM 3168 O O . ALA B 1 67 ? -21.094 27.422 3.033 1 98.38 67 ALA B O 1
ATOM 3169 N N . LYS B 1 68 ? -18.938 27.156 2.572 1 98.69 68 LYS B N 1
ATOM 3170 C CA . LYS B 1 68 ? -19.25 26.531 1.284 1 98.69 68 LYS B CA 1
ATOM 3171 C C . LYS B 1 68 ? -18.875 25.047 1.28 1 98.69 68 LYS B C 1
ATOM 3173 O O . LYS B 1 68 ? -19 24.375 0.255 1 98.69 68 LYS B O 1
ATOM 3178 N N . ILE B 1 69 ? -18.391 24.547 2.381 1 98.62 69 ILE B N 1
ATOM 3179 C CA . ILE B 1 69 ? -17.984 23.141 2.451 1 98.62 69 ILE B CA 1
ATOM 3180 C C . ILE B 1 69 ? -18.781 22.438 3.549 1 98.62 69 ILE B C 1
ATOM 3182 O O . ILE B 1 69 ? -19.562 23.062 4.266 1 98.62 69 ILE B O 1
ATOM 3186 N N . HIS B 1 70 ? -18.609 21.078 3.756 1 98.56 70 HIS B N 1
ATOM 3187 C CA . HIS B 1 70 ? -19.484 20.328 4.633 1 98.56 70 HIS B CA 1
ATOM 3188 C C . HIS B 1 70 ? -18.703 19.641 5.742 1 98.56 70 HIS B C 1
ATOM 3190 O O . HIS B 1 70 ? -19.297 19.062 6.656 1 98.56 70 HIS B O 1
ATOM 3196 N N . ILE B 1 71 ? -17.359 19.719 5.633 1 98.69 71 ILE B N 1
ATOM 3197 C CA . ILE B 1 71 ? -16.547 19 6.602 1 98.69 71 ILE B CA 1
ATOM 3198 C C . ILE B 1 71 ? -15.727 20 7.426 1 98.69 71 ILE B C 1
ATOM 3200 O O . ILE B 1 71 ? -15.523 21.141 7.008 1 98.69 71 ILE B O 1
ATOM 3204 N N . PRO B 1 72 ? -15.227 19.609 8.602 1 98.81 72 PRO B N 1
ATOM 3205 C CA . PRO B 1 72 ? -14.422 20.5 9.438 1 98.81 72 PRO B CA 1
ATOM 3206 C C . PRO B 1 72 ? -13.125 20.922 8.766 1 98.81 72 PRO B C 1
ATOM 3208 O O . PRO B 1 72 ? -12.547 20.172 7.984 1 98.81 72 PRO B O 1
ATOM 3211 N N . ILE B 1 73 ? -12.68 22.109 9.172 1 98.81 73 ILE B N 1
ATOM 3212 C CA . ILE B 1 73 ? -11.5 22.703 8.547 1 98.81 73 ILE B CA 1
ATOM 3213 C C . ILE B 1 73 ? -10.406 22.906 9.602 1 98.81 73 ILE B C 1
ATOM 3215 O O . ILE B 1 73 ? -10.672 23.406 10.695 1 98.81 73 ILE B O 1
ATOM 3219 N N . VAL B 1 74 ? -9.234 22.391 9.32 1 98.81 74 VAL B N 1
ATOM 3220 C CA . VAL B 1 74 ? -8.039 22.531 10.148 1 98.81 74 VAL B CA 1
ATOM 3221 C C . VAL B 1 74 ? -7.141 23.625 9.57 1 98.81 74 VAL B C 1
ATOM 3223 O O . VAL B 1 74 ? -6.801 23.594 8.383 1 98.81 74 VAL B O 1
ATOM 3226 N N . ALA B 1 75 ? -6.75 24.594 10.359 1 98.5 75 ALA B N 1
ATOM 3227 C CA . ALA B 1 75 ? -5.816 25.625 9.945 1 98.5 75 ALA B CA 1
ATOM 3228 C C . ALA B 1 75 ? -4.379 25.25 10.297 1 98.5 75 ALA B C 1
ATOM 3230 O O . ALA B 1 75 ? -4.055 25.047 11.469 1 98.5 75 ALA B O 1
ATOM 3231 N N . ASP B 1 76 ? -3.566 25.188 9.352 1 96.62 76 ASP B N 1
ATOM 3232 C CA . ASP B 1 76 ? -2.154 24.859 9.531 1 96.62 76 ASP B CA 1
ATOM 3233 C C . ASP B 1 76 ? -1.311 26.125 9.648 1 96.62 76 ASP B C 1
ATOM 3235 O O . ASP B 1 76 ? -1.109 26.844 8.664 1 96.62 76 ASP B O 1
ATOM 3239 N N . ILE B 1 77 ? -0.772 26.344 10.82 1 94.69 77 ILE B N 1
ATOM 3240 C CA . ILE B 1 77 ? -0.022 27.562 11.133 1 94.69 77 ILE B CA 1
ATOM 3241 C C . ILE B 1 77 ? 1.425 27.203 11.461 1 94.69 77 ILE B C 1
ATOM 3243 O O . ILE B 1 77 ? 1.68 26.312 12.289 1 94.69 77 ILE B O 1
ATOM 3247 N N . HIS B 1 78 ? 2.383 27.906 10.961 1 86.38 78 HIS B N 1
ATOM 3248 C CA . HIS B 1 78 ? 3.771 27.516 11.156 1 86.38 78 HIS B CA 1
ATOM 3249 C C . HIS B 1 78 ? 4.473 28.453 12.141 1 86.38 78 HIS B C 1
ATOM 3251 O O . HIS B 1 78 ? 5.195 27.984 13.031 1 86.38 78 HIS B O 1
ATOM 3257 N N . PHE B 1 79 ? 4.199 29.812 12.016 1 85.62 79 PHE B N 1
ATOM 3258 C CA . PHE B 1 79 ? 5.121 30.672 12.758 1 85.62 79 PHE B CA 1
ATOM 3259 C C . PHE B 1 79 ? 4.367 31.75 13.523 1 85.62 79 PHE B C 1
ATOM 3261 O O . PHE B 1 79 ? 4.773 32.156 14.609 1 85.62 79 PHE B O 1
ATOM 3268 N N . ASP B 1 80 ? 3.273 32.281 13.07 1 92.25 80 ASP B N 1
ATOM 3269 C CA . ASP B 1 80 ? 2.654 33.5 13.578 1 92.25 80 ASP B CA 1
ATOM 3270 C C . ASP B 1 80 ? 1.396 33.188 14.383 1 92.25 80 ASP B C 1
ATOM 3272 O O . ASP B 1 80 ? 0.377 32.781 13.82 1 92.25 80 ASP B O 1
ATOM 3276 N N . TYR B 1 81 ? 1.484 33.5 15.688 1 96.5 81 TYR B N 1
ATOM 3277 C CA . TYR B 1 81 ? 0.35 33.219 16.562 1 96.5 81 TYR B CA 1
ATOM 3278 C C . TYR B 1 81 ? -0.869 34.031 16.156 1 96.5 81 TYR B C 1
ATOM 3280 O O . TYR B 1 81 ? -2.008 33.625 16.391 1 96.5 81 TYR B O 1
ATOM 3288 N N . LYS B 1 82 ? -0.636 35.219 15.555 1 97.81 82 LYS B N 1
ATOM 3289 C CA . LYS B 1 82 ? -1.75 36.062 15.133 1 97.81 82 LYS B CA 1
ATOM 3290 C C . LYS B 1 82 ? -2.594 35.344 14.07 1 97.81 82 LYS B C 1
ATOM 3292 O O . LYS B 1 82 ? -3.811 35.531 14.016 1 97.81 82 LYS B O 1
ATOM 3297 N N . LEU B 1 83 ? -1.919 34.625 13.25 1 97.81 83 LEU B N 1
ATOM 3298 C CA . LEU B 1 83 ? -2.633 33.906 12.219 1 97.81 83 LEU B CA 1
ATOM 3299 C C . LEU B 1 83 ? -3.488 32.781 12.828 1 97.81 83 LEU B C 1
ATOM 3301 O O . LEU B 1 83 ? -4.586 32.5 12.344 1 97.81 83 LEU B O 1
ATOM 3305 N N . ALA B 1 84 ? -2.973 32.156 13.883 1 98.12 84 ALA B N 1
ATOM 3306 C CA . ALA B 1 84 ? -3.742 31.141 14.594 1 98.12 84 ALA B CA 1
ATOM 3307 C C . ALA B 1 84 ? -5.004 31.734 15.203 1 98.12 84 ALA B C 1
ATOM 3309 O O . ALA B 1 84 ? -6.094 31.172 15.07 1 98.12 84 ALA B O 1
ATOM 3310 N N . LEU B 1 85 ? -4.82 32.875 15.844 1 98.56 85 LEU B N 1
ATOM 3311 C CA . LEU B 1 85 ? -5.957 33.562 16.453 1 98.56 85 LEU B CA 1
ATOM 3312 C C . LEU B 1 85 ? -6.996 33.938 15.414 1 98.56 85 LEU B C 1
ATOM 3314 O O . LEU B 1 85 ? -8.188 33.688 15.594 1 98.56 85 LEU B O 1
ATOM 3318 N N . GLU B 1 86 ? -6.48 34.562 14.328 1 98.56 86 GLU B N 1
ATOM 3319 C CA . GLU B 1 86 ? -7.391 34.969 13.266 1 98.56 86 GLU B CA 1
ATOM 3320 C C . GLU B 1 86 ? -8.133 33.781 12.68 1 98.56 86 GLU B C 1
ATOM 3322 O O . GLU B 1 86 ? -9.32 33.875 12.359 1 98.56 86 GLU B O 1
ATOM 3327 N N . ALA B 1 87 ? -7.441 32.656 12.5 1 98.62 87 ALA B N 1
ATOM 3328 C CA . ALA B 1 87 ? -8.07 31.422 11.984 1 98.62 87 ALA B CA 1
ATOM 3329 C C . ALA B 1 87 ? -9.188 30.953 12.906 1 98.62 87 ALA B C 1
ATOM 3331 O O . ALA B 1 87 ? -10.266 30.578 12.445 1 98.62 87 ALA B O 1
ATOM 3332 N N . ILE B 1 88 ? -8.961 30.969 14.227 1 98.62 88 ILE B N 1
ATOM 3333 C CA . ILE B 1 88 ? -9.961 30.594 15.211 1 98.62 88 ILE B CA 1
ATOM 3334 C C . ILE B 1 88 ? -11.188 31.5 15.086 1 98.62 88 ILE B C 1
ATOM 3336 O O . ILE B 1 88 ? -12.32 31.016 15.008 1 98.62 88 ILE B O 1
ATOM 3340 N N . TYR B 1 89 ? -10.898 32.812 14.984 1 98.62 89 TYR B N 1
ATOM 3341 C CA . TYR B 1 89 ? -11.977 33.781 14.914 1 98.62 89 TYR B CA 1
ATOM 3342 C C . TYR B 1 89 ? -12.789 33.594 13.633 1 98.62 89 TYR B C 1
ATOM 3344 O O . TYR B 1 89 ? -13.977 33.938 13.602 1 98.62 89 TYR B O 1
ATOM 3352 N N . ASN B 1 90 ? -12.164 33.062 12.641 1 98.56 90 ASN B N 1
ATOM 3353 C CA . ASN B 1 90 ? -12.828 32.906 11.352 1 98.56 90 ASN B CA 1
ATOM 3354 C C . ASN B 1 90 ? -13.406 31.5 11.188 1 98.56 90 ASN B C 1
ATOM 3356 O O . ASN B 1 90 ? -13.82 31.125 10.086 1 98.56 90 ASN B O 1
ATOM 3360 N N . GLY B 1 91 ? -13.359 30.719 12.211 1 98.44 91 GLY B N 1
ATOM 3361 C CA . GLY B 1 91 ? -14.211 29.531 12.227 1 98.44 91 GLY B CA 1
ATOM 3362 C C . GLY B 1 91 ? -13.438 28.234 12.047 1 98.44 91 GLY B C 1
ATOM 3363 O O . GLY B 1 91 ? -14.023 27.188 11.797 1 98.44 91 GLY B O 1
ATOM 3364 N N . ALA B 1 92 ? -12.125 28.234 12.125 1 98.75 92 ALA B N 1
ATOM 3365 C CA . ALA B 1 92 ? -11.375 26.984 12.07 1 98.75 92 ALA B CA 1
ATOM 3366 C C . ALA B 1 92 ? -11.867 26 13.141 1 98.75 92 ALA B C 1
ATOM 3368 O O . ALA B 1 92 ? -12.164 26.406 14.266 1 98.75 92 ALA B O 1
ATOM 3369 N N . ASP B 1 93 ? -11.922 24.734 12.781 1 98.81 93 ASP B N 1
ATOM 3370 C CA . ASP B 1 93 ? -12.43 23.719 13.703 1 98.81 93 ASP B CA 1
ATOM 3371 C C . ASP B 1 93 ? -11.297 23.078 14.492 1 98.81 93 ASP B C 1
ATOM 3373 O O . ASP B 1 93 ? -11.539 22.406 15.5 1 98.81 93 ASP B O 1
ATOM 3377 N N . LYS B 1 94 ? -10.133 23.234 14.086 1 98.81 94 LYS B N 1
ATOM 3378 C CA . LYS B 1 94 ? -8.906 22.719 14.68 1 98.81 94 LYS B CA 1
ATOM 3379 C C . LYS B 1 94 ? -7.684 23.5 14.203 1 98.81 94 LYS B C 1
ATOM 3381 O O . LYS B 1 94 ? -7.668 24 13.078 1 98.81 94 LYS B O 1
ATOM 3386 N N . ILE B 1 95 ? -6.715 23.625 15.039 1 98.38 95 ILE B N 1
ATOM 3387 C CA . ILE B 1 95 ? -5.477 24.297 14.672 1 98.38 95 ILE B CA 1
ATOM 3388 C C . ILE B 1 95 ? -4.312 23.297 14.734 1 98.38 95 ILE B C 1
ATOM 3390 O O . ILE B 1 95 ? -4.242 22.469 15.648 1 98.38 95 ILE B O 1
ATOM 3394 N N . ARG B 1 96 ? -3.508 23.312 13.742 1 98.06 96 ARG B N 1
ATOM 3395 C CA . ARG B 1 96 ? -2.229 22.609 13.789 1 98.06 96 ARG B CA 1
ATOM 3396 C C . ARG B 1 96 ? -1.07 23.594 13.938 1 98.06 96 ARG B C 1
ATOM 3398 O O . ARG B 1 96 ? -0.912 24.5 13.117 1 98.06 96 ARG B O 1
ATOM 3405 N N . ILE B 1 97 ? -0.284 23.453 14.953 1 96.06 97 ILE B N 1
ATOM 3406 C CA . ILE B 1 97 ? 0.886 24.297 15.18 1 96.06 97 ILE B CA 1
ATOM 3407 C C . ILE B 1 97 ? 2.02 23.453 15.766 1 96.06 97 ILE B C 1
ATOM 3409 O O . ILE B 1 97 ? 1.786 22.359 16.281 1 96.06 97 ILE B O 1
ATOM 3413 N N . ASN B 1 98 ? 3.186 23.969 15.641 1 91.75 98 ASN B N 1
ATOM 3414 C CA . ASN B 1 98 ? 4.32 23.578 16.469 1 91.75 98 ASN B CA 1
ATOM 3415 C C . ASN B 1 98 ? 4.668 24.672 17.484 1 91.75 98 ASN B C 1
ATOM 3417 O O . ASN B 1 98 ? 5.301 25.656 17.141 1 91.75 98 ASN B O 1
ATOM 3421 N N . PRO B 1 99 ? 4.285 24.469 18.656 1 92.25 99 PRO B N 1
ATOM 3422 C CA . PRO B 1 99 ? 4.457 25.5 19.672 1 92.25 99 PRO B CA 1
ATOM 3423 C C . PRO B 1 99 ? 5.883 26.047 19.719 1 92.25 99 PRO B C 1
ATOM 3425 O O . PRO B 1 99 ? 6.078 27.234 19.984 1 92.25 99 PRO B O 1
ATOM 3428 N N . GLY B 1 100 ? 6.828 25.25 19.422 1 86.5 100 GLY B N 1
ATOM 3429 C CA . GLY B 1 100 ? 8.219 25.688 19.438 1 86.5 100 GLY B CA 1
ATOM 3430 C C . GLY B 1 100 ? 8.531 26.734 18.391 1 86.5 100 GLY B C 1
ATOM 3431 O O . GLY B 1 100 ? 9.523 27.453 18.5 1 86.5 100 GLY B O 1
ATOM 3432 N N . ASN B 1 101 ? 7.672 26.891 17.422 1 86.94 101 ASN B N 1
ATOM 3433 C CA . ASN B 1 101 ? 7.934 27.781 16.312 1 86.94 101 ASN B CA 1
ATOM 3434 C C . ASN B 1 101 ? 7.113 29.062 16.406 1 86.94 101 ASN B C 1
ATOM 3436 O O . ASN B 1 101 ? 7.254 29.953 15.57 1 86.94 101 ASN B O 1
ATOM 3440 N N . ILE B 1 102 ? 6.293 29.234 17.406 1 91.38 102 ILE B N 1
ATOM 3441 C CA . ILE B 1 102 ? 5.289 30.297 17.453 1 91.38 102 ILE B CA 1
ATOM 3442 C C . ILE B 1 102 ? 5.906 31.547 18.062 1 91.38 102 ILE B C 1
ATOM 3444 O O . ILE B 1 102 ? 5.391 32.656 17.875 1 91.38 102 ILE B O 1
ATOM 3448 N N . GLY B 1 103 ? 7 31.5 18.797 1 87.62 103 GLY B N 1
ATOM 3449 C CA . GLY B 1 103 ? 7.664 32.688 19.297 1 87.62 103 GLY B CA 1
ATOM 3450 C C . GLY B 1 103 ? 7.633 32.781 20.812 1 87.62 103 GLY B C 1
ATOM 3451 O O . GLY B 1 103 ? 7.617 33.906 21.359 1 87.62 103 GLY B O 1
ATOM 3452 N N . GLY B 1 104 ? 7.398 31.688 21.5 1 90.88 104 GLY B N 1
ATOM 3453 C CA . GLY B 1 104 ? 7.496 31.672 22.953 1 90.88 104 GLY B CA 1
ATOM 3454 C C . GLY B 1 104 ? 6.211 31.25 23.641 1 90.88 104 GLY B C 1
ATOM 3455 O O . GLY B 1 104 ? 5.145 31.25 23.016 1 90.88 104 GLY B O 1
ATOM 3456 N N . PRO B 1 105 ? 6.297 30.906 24.891 1 94.69 105 PRO B N 1
ATOM 3457 C CA . PRO B 1 105 ? 5.168 30.359 25.641 1 94.69 105 PRO B CA 1
ATOM 3458 C C . PRO B 1 105 ? 4.008 31.328 25.766 1 94.69 105 PRO B C 1
ATOM 3460 O O . PRO B 1 105 ? 2.846 30.922 25.797 1 94.69 105 PRO B O 1
ATOM 3463 N N . GLU B 1 106 ? 4.348 32.625 25.812 1 96.38 106 GLU B N 1
ATOM 3464 C CA . GLU B 1 106 ? 3.291 33.625 25.984 1 96.38 106 GLU B CA 1
ATOM 3465 C C . GLU B 1 106 ? 2.363 33.656 24.781 1 96.38 106 GLU B C 1
ATOM 3467 O O . GLU B 1 106 ? 1.147 33.812 24.922 1 96.38 106 GLU B O 1
ATOM 3472 N N . LYS B 1 107 ? 2.932 33.594 23.688 1 97.12 107 LYS B N 1
ATOM 3473 C CA . LYS B 1 107 ? 2.148 33.594 22.453 1 97.12 107 LYS B CA 1
ATOM 3474 C C . LYS B 1 107 ? 1.361 32.312 22.312 1 97.12 107 LYS B C 1
ATOM 3476 O O . LYS B 1 107 ? 0.219 32.312 21.844 1 97.12 107 LYS B O 1
ATOM 3481 N N . VAL B 1 108 ? 1.954 31.203 22.75 1 97.56 108 VAL B N 1
ATOM 3482 C CA . VAL B 1 108 ? 1.271 29.922 22.734 1 97.56 108 VAL B CA 1
ATOM 3483 C C . VAL B 1 108 ? 0.065 29.953 23.672 1 97.56 108 VAL B C 1
ATOM 3485 O O . VAL B 1 108 ? -1.007 29.453 23.344 1 97.56 108 VAL B O 1
ATOM 3488 N N . LYS B 1 109 ? 0.261 30.578 24.797 1 98.12 109 LYS B N 1
ATOM 3489 C CA . LYS B 1 109 ? -0.823 30.688 25.766 1 98.12 109 LYS B CA 1
ATOM 3490 C C . LYS B 1 109 ? -2.018 31.438 25.172 1 98.12 109 LYS B C 1
ATOM 3492 O O . LYS B 1 109 ? -3.168 31.094 25.453 1 98.12 109 LYS B O 1
ATOM 3497 N N . LYS B 1 110 ? -1.74 32.469 24.391 1 98.19 110 LYS B N 1
ATOM 3498 C CA . LYS B 1 110 ? -2.824 33.219 23.766 1 98.19 110 LYS B CA 1
ATOM 3499 C C . LYS B 1 110 ? -3.652 32.312 22.859 1 98.19 110 LYS B C 1
ATOM 3501 O O . LYS B 1 110 ? -4.883 32.406 22.828 1 98.19 110 LYS B O 1
ATOM 3506 N N . ILE B 1 111 ? -2.975 31.484 22.141 1 98.25 111 ILE B N 1
ATOM 3507 C CA . ILE B 1 111 ? -3.66 30.547 21.25 1 98.25 111 ILE B CA 1
ATOM 3508 C C . ILE B 1 111 ? -4.484 29.562 22.094 1 98.25 111 ILE B C 1
ATOM 3510 O O . ILE B 1 111 ? -5.652 29.312 21.781 1 98.25 111 ILE B O 1
ATOM 3514 N N . VAL B 1 112 ? -3.91 29.047 23.156 1 98.44 112 VAL B N 1
ATOM 3515 C CA . VAL B 1 112 ? -4.543 28.062 24.031 1 98.44 112 VAL B CA 1
ATOM 3516 C C . VAL B 1 112 ? -5.801 28.656 24.656 1 98.44 112 VAL B C 1
ATOM 3518 O O . VAL B 1 112 ? -6.848 28 24.703 1 98.44 112 VAL B O 1
ATOM 3521 N N . ASP B 1 113 ? -5.676 29.875 25.094 1 98.5 113 ASP B N 1
ATOM 3522 C CA . ASP B 1 113 ? -6.809 30.547 25.734 1 98.5 113 ASP B CA 1
ATOM 3523 C C . ASP B 1 113 ? -7.988 30.656 24.766 1 98.5 113 ASP B C 1
ATOM 3525 O O . ASP B 1 113 ? -9.133 30.375 25.141 1 98.5 113 ASP B O 1
ATOM 3529 N N . GLU B 1 114 ? -7.715 31.062 23.562 1 98.38 114 GLU B N 1
ATOM 3530 C CA . GLU B 1 114 ? -8.781 31.203 22.578 1 98.38 114 GLU B CA 1
ATOM 3531 C C . GLU B 1 114 ? -9.305 29.828 22.141 1 98.38 114 GLU B C 1
ATOM 3533 O O . GLU B 1 114 ? -10.5 29.672 21.906 1 98.38 114 GLU B O 1
ATOM 3538 N N . ALA B 1 115 ? -8.406 28.875 21.984 1 98.56 115 ALA B N 1
ATOM 3539 C CA . ALA B 1 115 ? -8.828 27.516 21.656 1 98.56 115 ALA B CA 1
ATOM 3540 C C . ALA B 1 115 ? -9.766 26.953 22.719 1 98.56 115 ALA B C 1
ATOM 3542 O O . ALA B 1 115 ? -10.742 26.266 22.391 1 98.56 115 ALA B O 1
ATOM 3543 N N . LYS B 1 116 ? -9.461 27.219 23.984 1 98 116 LYS B N 1
ATOM 3544 C CA . LYS B 1 116 ? -10.328 26.812 25.094 1 98 116 LYS B CA 1
ATOM 3545 C C . LYS B 1 116 ? -11.688 27.5 24.984 1 98 116 LYS B C 1
ATOM 3547 O O . LYS B 1 116 ? -12.727 26.844 25.125 1 98 116 LYS B O 1
ATOM 3552 N N . ARG B 1 117 ? -11.594 28.734 24.766 1 98.12 117 ARG B N 1
ATOM 3553 C CA . ARG B 1 117 ? -12.812 29.531 24.703 1 98.12 117 ARG B CA 1
ATOM 3554 C C . ARG B 1 117 ? -13.758 29.031 23.609 1 98.12 117 ARG B C 1
ATOM 3556 O O . ARG B 1 117 ? -14.969 28.969 23.812 1 98.12 117 ARG B O 1
ATOM 3563 N N . TYR B 1 118 ? -13.242 28.625 22.484 1 98 118 TYR B N 1
ATOM 3564 C CA . TYR B 1 118 ? -14.047 28.234 21.344 1 98 118 TYR B CA 1
ATOM 3565 C C . TYR B 1 118 ? -14.234 26.719 21.297 1 98 118 TYR B C 1
ATOM 3567 O O . TYR B 1 118 ? -14.969 26.203 20.453 1 98 118 TYR B O 1
ATOM 3575 N N . GLY B 1 119 ? -13.5 26.016 22.188 1 97.44 119 GLY B N 1
ATOM 3576 C CA . GLY B 1 119 ? -13.602 24.562 22.234 1 97.44 119 GLY B CA 1
ATOM 3577 C C . GLY B 1 119 ? -12.93 23.875 21.062 1 97.44 119 GLY B C 1
ATOM 3578 O O . GLY B 1 119 ? -13.43 22.859 20.562 1 97.44 119 GLY B O 1
ATOM 3579 N N . ILE B 1 120 ? -11.852 24.438 20.547 1 97.38 120 ILE B N 1
ATOM 3580 C CA . ILE B 1 120 ? -11.18 23.938 19.344 1 97.38 120 ILE B CA 1
ATOM 3581 C C . ILE B 1 120 ? -9.93 23.156 19.75 1 97.38 120 ILE B C 1
ATOM 3583 O O . ILE B 1 120 ? -9.18 23.594 20.625 1 97.38 120 ILE B O 1
ATOM 3587 N N . PRO B 1 121 ? -9.695 21.953 19.156 1 98.81 121 PRO B N 1
ATOM 3588 C CA . PRO B 1 121 ? -8.484 21.188 19.5 1 98.81 121 PRO B CA 1
ATOM 3589 C C . PRO B 1 121 ? -7.242 21.734 18.781 1 98.81 121 PRO B C 1
ATOM 3591 O O . PRO B 1 121 ? -7.355 22.438 17.781 1 98.81 121 PRO B O 1
ATOM 3594 N N . ILE B 1 122 ? -6.121 21.438 19.344 1 98.81 122 ILE B N 1
ATOM 3595 C CA . ILE B 1 122 ? -4.82 21.766 18.766 1 98.81 122 ILE B CA 1
ATOM 3596 C C . ILE B 1 122 ? -4.043 20.5 18.469 1 98.81 122 ILE B C 1
ATOM 3598 O O . ILE B 1 122 ? -3.928 19.609 19.312 1 98.81 122 ILE B O 1
ATOM 3602 N N . ARG B 1 123 ? -3.605 20.359 17.25 1 98.81 123 ARG B N 1
ATOM 3603 C CA . ARG B 1 123 ? -2.68 19.281 16.906 1 98.81 123 ARG B CA 1
ATOM 3604 C C . ARG B 1 123 ? -1.233 19.75 17 1 98.81 123 ARG B C 1
ATOM 3606 O O . ARG B 1 123 ? -0.873 20.781 16.422 1 98.81 123 ARG B O 1
ATOM 3613 N N . VAL B 1 124 ? -0.521 19.016 17.703 1 98 124 VAL B N 1
ATOM 3614 C CA . VAL B 1 124 ? 0.928 19.188 17.703 1 98 124 VAL B CA 1
ATOM 3615 C C . VAL B 1 124 ? 1.604 17.969 17.094 1 98 124 VAL B C 1
ATOM 3617 O O . VAL B 1 124 ? 0.958 16.938 16.891 1 98 124 VAL B O 1
ATOM 3620 N N . GLY B 1 125 ? 2.824 18.141 16.797 1 93.75 125 GLY B N 1
ATOM 3621 C CA . GLY B 1 125 ? 3.506 17 16.203 1 93.75 125 GLY B CA 1
ATOM 3622 C C . GLY B 1 125 ? 4.973 17.25 15.922 1 93.75 125 GLY B C 1
ATOM 3623 O O . GLY B 1 125 ? 5.477 18.359 16.188 1 93.75 125 GLY B O 1
ATOM 3624 N N . ALA B 1 126 ? 5.652 16.203 15.555 1 94.56 126 ALA B N 1
ATOM 3625 C CA . ALA B 1 126 ? 7.062 16.25 15.188 1 94.56 126 ALA B CA 1
ATOM 3626 C C . ALA B 1 126 ? 7.328 15.422 13.93 1 94.56 126 ALA B C 1
ATOM 3628 O O . ALA B 1 126 ? 6.762 14.336 13.766 1 94.56 126 ALA B O 1
ATOM 3629 N N . ASN B 1 127 ? 8.062 15.969 13.07 1 91.12 127 ASN B N 1
ATOM 3630 C CA . ASN B 1 127 ? 8.539 15.258 11.883 1 91.12 127 ASN B CA 1
ATOM 3631 C C . ASN B 1 127 ? 10.039 14.992 11.961 1 91.12 127 ASN B C 1
ATOM 3633 O O . ASN B 1 127 ? 10.805 15.836 12.43 1 91.12 127 ASN B O 1
ATOM 3637 N N . SER B 1 128 ? 10.43 13.891 11.461 1 90.62 128 SER B N 1
ATOM 3638 C CA . SER B 1 128 ? 11.828 13.484 11.516 1 90.62 128 SER B CA 1
ATOM 3639 C C . SER B 1 128 ? 12.734 14.523 10.867 1 90.62 128 SER B C 1
ATOM 3641 O O . SER B 1 128 ? 13.859 14.734 11.32 1 90.62 128 SER B O 1
ATOM 3643 N N . GLY B 1 129 ? 12.266 15.234 9.93 1 83.62 129 GLY B N 1
ATOM 3644 C CA . GLY B 1 129 ? 13.102 16.156 9.18 1 83.62 129 GLY B CA 1
ATOM 3645 C C . GLY B 1 129 ? 13.164 17.547 9.797 1 83.62 129 GLY B C 1
ATOM 3646 O O . GLY B 1 129 ? 13.914 18.406 9.336 1 83.62 129 GLY B O 1
ATOM 3647 N N . SER B 1 130 ? 12.414 17.828 10.859 1 86.38 130 SER B N 1
ATOM 3648 C CA . SER B 1 130 ? 12.344 19.156 11.438 1 86.38 130 SER B CA 1
ATOM 3649 C C . SER B 1 130 ? 12.352 19.109 12.961 1 86.38 130 SER B C 1
ATOM 3651 O O . SER B 1 130 ? 11.57 19.812 13.617 1 86.38 130 SER B O 1
ATOM 3653 N N . LEU B 1 131 ? 13.234 18.375 13.492 1 90.5 131 LEU B N 1
ATOM 3654 C CA . LEU B 1 131 ? 13.344 18.266 14.945 1 90.5 131 LEU B CA 1
ATOM 3655 C C . LEU B 1 131 ? 14.086 19.469 15.516 1 90.5 131 LEU B C 1
ATOM 3657 O O . LEU B 1 131 ? 15 20 14.891 1 90.5 131 LEU B O 1
ATOM 3661 N N . PRO B 1 132 ? 13.68 19.875 16.688 1 90.31 132 PRO B N 1
ATOM 3662 C CA . PRO B 1 132 ? 14.414 20.953 17.359 1 90.31 132 PRO B CA 1
ATOM 3663 C C . PRO B 1 132 ? 15.883 20.625 17.578 1 90.31 132 PRO B C 1
ATOM 3665 O O . PRO B 1 132 ? 16.234 19.453 17.781 1 90.31 132 PRO B O 1
ATOM 3668 N N . LYS B 1 133 ? 16.688 21.609 17.641 1 88.94 133 LYS B N 1
ATOM 3669 C CA . LYS B 1 133 ? 18.141 21.453 17.766 1 88.94 133 LYS B CA 1
ATOM 3670 C C . LYS B 1 133 ? 18.5 20.703 19.047 1 88.94 133 LYS B C 1
ATOM 3672 O O . LYS B 1 133 ? 19.375 19.844 19.031 1 88.94 133 LYS B O 1
ATOM 3677 N N . GLU B 1 134 ? 17.859 21.047 20.047 1 92.94 134 GLU B N 1
ATOM 3678 C CA . GLU B 1 134 ? 18.172 20.453 21.328 1 92.94 134 GLU B CA 1
ATOM 3679 C C . GLU B 1 134 ? 17.922 18.953 21.312 1 92.94 134 GLU B C 1
ATOM 3681 O O . GLU B 1 134 ? 18.672 18.172 21.922 1 92.94 134 GLU B O 1
ATOM 3686 N N . ILE B 1 135 ? 16.906 18.547 20.672 1 94.31 135 ILE B N 1
ATOM 3687 C CA . ILE B 1 135 ? 16.562 17.125 20.578 1 94.31 135 ILE B CA 1
ATOM 3688 C C . ILE B 1 135 ? 17.594 16.406 19.734 1 94.31 135 ILE B C 1
ATOM 3690 O O . ILE B 1 135 ? 18.031 15.305 20.078 1 94.31 135 ILE B O 1
ATOM 3694 N N . LEU B 1 136 ? 17.984 17.016 18.625 1 90.5 136 LEU B N 1
ATOM 3695 C CA . LEU B 1 136 ? 18.953 16.406 17.719 1 90.5 136 LEU B CA 1
ATOM 3696 C C . LEU B 1 136 ? 20.328 16.297 18.391 1 90.5 136 LEU B C 1
ATOM 3698 O O . LEU B 1 136 ? 21.062 15.344 18.125 1 90.5 136 LEU B O 1
ATOM 3702 N N . GLU B 1 137 ? 20.641 17.281 19.172 1 93.81 137 GLU B N 1
ATOM 3703 C CA . GLU B 1 137 ? 21.906 17.219 19.922 1 93.81 137 GLU B CA 1
ATOM 3704 C C . GLU B 1 137 ? 21.891 16.062 20.906 1 93.81 137 GLU B C 1
ATOM 3706 O O . GLU B 1 137 ? 22.906 15.391 21.094 1 93.81 137 GLU B O 1
ATOM 3711 N N . LYS B 1 138 ? 20.781 15.906 21.453 1 95.62 138 LYS B N 1
ATOM 3712 C CA . LYS B 1 138 ? 20.641 14.867 22.469 1 95.62 138 LYS B CA 1
ATOM 3713 C C . LYS B 1 138 ? 20.688 13.477 21.844 1 95.62 138 LYS B C 1
ATOM 3715 O O . LYS B 1 138 ? 21.375 12.586 22.344 1 95.62 138 LYS B O 1
ATOM 3720 N N . TYR B 1 139 ? 20.016 13.258 20.719 1 95.62 139 TYR B N 1
ATOM 3721 C CA . TYR B 1 139 ? 19.844 11.922 20.156 1 95.62 139 TYR B CA 1
ATOM 3722 C C . TYR B 1 139 ? 20.766 11.711 18.969 1 95.62 139 TYR B C 1
ATOM 3724 O O . TYR B 1 139 ? 20.938 10.586 18.484 1 95.62 139 TYR B O 1
ATOM 3732 N N . LYS B 1 140 ? 21.344 12.742 18.375 1 91 140 LYS B N 1
ATOM 3733 C CA . LYS B 1 140 ? 22.328 12.734 17.297 1 91 140 LYS B CA 1
ATOM 3734 C C . LYS B 1 140 ? 21.672 12.422 15.961 1 91 140 LYS B C 1
ATOM 3736 O O . LYS B 1 140 ? 22.25 12.688 14.898 1 91 140 LYS B O 1
ATOM 3741 N N . SER B 1 141 ? 20.484 11.812 16 1 90.56 141 SER B N 1
ATOM 3742 C CA . SER B 1 141 ? 19.703 11.5 14.805 1 90.56 141 SER B CA 1
ATOM 3743 C C . SER B 1 141 ? 18.219 11.477 15.109 1 90.56 141 SER B C 1
ATOM 3745 O O . SER B 1 141 ? 17.812 11.438 16.266 1 90.56 141 SER B O 1
ATOM 3747 N N . PRO B 1 142 ? 17.438 11.594 14.062 1 92.81 142 PRO B N 1
ATOM 3748 C CA . PRO B 1 142 ? 15.992 11.578 14.297 1 92.81 142 PRO B CA 1
ATOM 3749 C C . PRO B 1 142 ? 15.445 10.172 14.562 1 92.81 142 PRO B C 1
ATOM 3751 O O . PRO B 1 142 ? 14.641 9.664 13.781 1 92.81 142 PRO B O 1
ATOM 3754 N N . THR B 1 143 ? 15.844 9.609 15.688 1 96.5 143 THR B N 1
ATOM 3755 C CA . THR B 1 143 ? 15.352 8.305 16.109 1 96.5 143 THR B CA 1
ATOM 3756 C C . THR B 1 143 ? 13.875 8.383 16.5 1 96.5 143 THR B C 1
ATOM 3758 O O . THR B 1 143 ? 13.352 9.469 16.75 1 96.5 143 THR B O 1
ATOM 3761 N N . PRO B 1 144 ? 13.203 7.219 16.531 1 98.12 144 PRO B N 1
ATOM 3762 C CA . PRO B 1 144 ? 11.82 7.211 17.016 1 98.12 144 PRO B CA 1
ATOM 3763 C C . PRO B 1 144 ? 11.656 7.891 18.375 1 98.12 144 PRO B C 1
ATOM 3765 O O . PRO B 1 144 ? 10.719 8.664 18.578 1 98.12 144 PRO B O 1
ATOM 3768 N N . GLU B 1 145 ? 12.594 7.668 19.234 1 98.25 145 GLU B N 1
ATOM 3769 C CA . GLU B 1 145 ? 12.555 8.266 20.562 1 98.25 145 GLU B CA 1
ATOM 3770 C C . GLU B 1 145 ? 12.672 9.789 20.484 1 98.25 145 GLU B C 1
ATOM 3772 O O . GLU B 1 145 ? 11.992 10.508 21.219 1 98.25 145 GLU B O 1
ATOM 3777 N N . ALA B 1 146 ? 13.578 10.258 19.625 1 97.88 146 ALA B N 1
ATOM 3778 C CA . ALA B 1 146 ? 13.773 11.695 19.438 1 97.88 146 ALA B CA 1
ATOM 3779 C C . ALA B 1 146 ? 12.5 12.367 18.938 1 97.88 146 ALA B C 1
ATOM 3781 O O . ALA B 1 146 ? 12.102 13.414 19.453 1 97.88 146 ALA B O 1
ATOM 3782 N N . ILE B 1 147 ? 11.867 11.734 18.031 1 97.94 147 ILE B N 1
ATOM 3783 C CA . ILE B 1 147 ? 10.656 12.266 17.406 1 97.94 147 ILE B CA 1
ATOM 3784 C C . ILE B 1 147 ? 9.547 12.352 18.453 1 97.94 147 ILE B C 1
ATOM 3786 O O . ILE B 1 147 ? 8.883 13.383 18.578 1 97.94 147 ILE B O 1
ATOM 3790 N N . VAL B 1 148 ? 9.375 11.289 19.234 1 98.62 148 VAL B N 1
ATOM 3791 C CA . VAL B 1 148 ? 8.312 11.211 20.234 1 98.62 148 VAL B CA 1
ATOM 3792 C C . VAL B 1 148 ? 8.555 12.242 21.328 1 98.62 148 VAL B C 1
ATOM 3794 O O . VAL B 1 148 ? 7.621 12.938 21.75 1 98.62 148 VAL B O 1
ATOM 3797 N N . GLU B 1 149 ? 9.789 12.375 21.766 1 98.31 149 GLU B N 1
ATOM 3798 C CA . GLU B 1 149 ? 10.094 13.344 22.797 1 98.31 149 GLU B CA 1
ATOM 3799 C C . GLU B 1 149 ? 9.797 14.766 22.328 1 98.31 149 GLU B C 1
ATOM 3801 O O . GLU B 1 149 ? 9.273 15.586 23.094 1 98.31 149 GLU B O 1
ATOM 3806 N N . ALA B 1 150 ? 10.141 15.055 21.109 1 97.69 150 ALA B N 1
ATOM 3807 C CA . ALA B 1 150 ? 9.875 16.375 20.562 1 97.69 150 ALA B CA 1
ATOM 3808 C C . ALA B 1 150 ? 8.383 16.703 20.609 1 97.69 150 ALA B C 1
ATOM 3810 O O . ALA B 1 150 ? 7.984 17.812 20.984 1 97.69 150 ALA B O 1
ATOM 3811 N N . ALA B 1 151 ? 7.594 15.766 20.25 1 98.19 151 ALA B N 1
ATOM 3812 C CA . ALA B 1 151 ? 6.145 15.953 20.234 1 98.19 151 ALA B CA 1
ATOM 3813 C C . ALA B 1 151 ? 5.605 16.094 21.656 1 98.19 151 ALA B C 1
ATOM 3815 O O . ALA B 1 151 ? 4.777 16.969 21.922 1 98.19 151 ALA B O 1
ATOM 3816 N N . LEU B 1 152 ? 6.062 15.266 22.562 1 98.31 152 LEU B N 1
ATOM 3817 C CA . LEU B 1 152 ? 5.551 15.266 23.938 1 98.31 152 LEU B CA 1
ATOM 3818 C C . LEU B 1 152 ? 5.969 16.531 24.672 1 98.31 152 LEU B C 1
ATOM 3820 O O . LEU B 1 152 ? 5.25 17.016 25.547 1 98.31 152 LEU B O 1
ATOM 3824 N N . ASN B 1 153 ? 7.145 17.094 24.297 1 97.56 153 ASN B N 1
ATOM 3825 C CA . ASN B 1 153 ? 7.523 18.391 24.844 1 97.56 153 ASN B CA 1
ATOM 3826 C C . ASN B 1 153 ? 6.492 19.469 24.5 1 97.56 153 ASN B C 1
ATOM 3828 O O . ASN B 1 153 ? 6.195 20.328 25.328 1 97.56 153 ASN B O 1
ATOM 3832 N N . GLN B 1 154 ? 6.012 19.406 23.312 1 97.44 154 GLN B N 1
ATOM 3833 C CA . GLN B 1 154 ? 4.977 20.344 22.891 1 97.44 154 GLN B CA 1
ATOM 3834 C C . GLN B 1 154 ? 3.68 20.109 23.656 1 97.44 154 GLN B C 1
ATOM 3836 O O . GLN B 1 154 ? 3.002 21.062 24.047 1 97.44 154 GLN B O 1
ATOM 3841 N N . VAL B 1 155 ? 3.34 18.844 23.875 1 98.25 155 VAL B N 1
ATOM 3842 C CA . VAL B 1 155 ? 2.15 18.484 24.641 1 98.25 155 VAL B CA 1
ATOM 3843 C C . VAL B 1 155 ? 2.256 19.047 26.062 1 98.25 155 VAL B C 1
ATOM 3845 O O . VAL B 1 155 ? 1.303 19.641 26.562 1 98.25 155 VAL B O 1
ATOM 3848 N N . ARG B 1 156 ? 3.395 18.875 26.672 1 97.81 156 ARG B N 1
ATOM 3849 C CA . ARG B 1 156 ? 3.613 19.328 28.047 1 97.81 156 ARG B CA 1
ATOM 3850 C C . ARG B 1 156 ? 3.438 20.828 28.156 1 97.81 156 ARG B C 1
ATOM 3852 O O . ARG B 1 156 ? 2.912 21.328 29.141 1 97.81 156 ARG B O 1
ATOM 3859 N N . LEU B 1 157 ? 3.885 21.516 27.156 1 97.62 157 LEU B N 1
ATOM 3860 C CA . LEU B 1 157 ? 3.705 22.953 27.156 1 97.62 157 LEU B CA 1
ATOM 3861 C C . LEU B 1 157 ? 2.225 23.328 27.156 1 97.62 157 LEU B C 1
ATOM 3863 O O . LEU B 1 157 ? 1.795 24.188 27.906 1 97.62 157 LEU B O 1
ATOM 3867 N N . LEU B 1 158 ? 1.438 22.672 26.328 1 98.25 158 LEU B N 1
ATOM 3868 C CA . LEU B 1 158 ? 0.004 22.938 26.281 1 98.25 158 LEU B CA 1
ATOM 3869 C C . LEU B 1 158 ? -0.654 22.562 27.609 1 98.25 158 LEU B C 1
ATOM 3871 O O . LEU B 1 158 ? -1.504 23.297 28.109 1 98.25 158 LEU B O 1
ATOM 3875 N N . GLU B 1 159 ? -0.23 21.422 28.141 1 98.12 159 GLU B N 1
ATOM 3876 C CA . GLU B 1 159 ? -0.765 20.969 29.422 1 98.12 159 GLU B CA 1
ATOM 3877 C C . GLU B 1 159 ? -0.454 21.953 30.531 1 98.12 159 GLU B C 1
ATOM 3879 O O . GLU B 1 159 ? -1.242 22.109 31.469 1 98.12 159 GLU B O 1
ATOM 3884 N N . SER B 1 160 ? 0.684 22.578 30.422 1 97.88 160 SER B N 1
ATOM 3885 C CA . SER B 1 160 ? 1.075 23.547 31.438 1 97.88 160 SER B CA 1
ATOM 3886 C C . SER B 1 160 ? 0.126 24.75 31.453 1 97.88 160 SER B C 1
ATOM 3888 O O . SER B 1 160 ? 0.073 25.484 32.438 1 97.88 160 SER B O 1
ATOM 3890 N N . PHE B 1 161 ? -0.605 24.969 30.438 1 98.12 161 PHE B N 1
ATOM 3891 C CA . PHE B 1 161 ? -1.626 26 30.375 1 98.12 161 PHE B CA 1
ATOM 3892 C C . PHE B 1 161 ? -3.012 25.406 30.609 1 98.12 161 PHE B C 1
ATOM 3894 O O . PHE B 1 161 ? -4.02 26 30.203 1 98.12 161 PHE B O 1
ATOM 3901 N N . ASP B 1 162 ? -3.061 24.188 31.125 1 97.75 162 ASP B N 1
ATOM 3902 C CA . ASP B 1 162 ? -4.285 23.469 31.469 1 97.75 162 ASP B CA 1
ATOM 3903 C C . ASP B 1 162 ? -5.117 23.172 30.219 1 97.75 162 ASP B C 1
ATOM 3905 O O . ASP B 1 162 ? -6.332 23.375 30.219 1 97.75 162 ASP B O 1
ATOM 3909 N N . PHE B 1 163 ? -4.5 22.859 29.203 1 98.38 163 PHE B N 1
ATOM 3910 C CA . PHE B 1 163 ? -5.148 22.516 27.938 1 98.38 163 PHE B CA 1
ATOM 3911 C C . PHE B 1 163 ? -4.988 21.031 27.656 1 98.38 163 PHE B C 1
ATOM 3913 O O . PHE B 1 163 ? -3.881 20.484 27.703 1 98.38 163 PHE B O 1
ATOM 3920 N N . ASP B 1 164 ? -6.152 20.297 27.297 1 97.94 164 ASP B N 1
ATOM 3921 C CA . ASP B 1 164 ? -6.066 18.844 27.094 1 97.94 164 ASP B CA 1
ATOM 3922 C C . ASP B 1 164 ? -6.832 18.422 25.844 1 97.94 164 ASP B C 1
ATOM 3924 O O . ASP B 1 164 ? -7.117 17.25 25.641 1 97.94 164 ASP B O 1
ATOM 3928 N N . ASN B 1 165 ? -7.254 19.406 25.078 1 98.5 165 ASN B N 1
ATOM 3929 C CA . ASN B 1 165 ? -7.879 19.141 23.781 1 98.5 165 ASN B CA 1
ATOM 3930 C C . ASN B 1 165 ? -6.844 19.031 22.672 1 98.5 165 ASN B C 1
ATOM 3932 O O . ASN B 1 165 ? -6.797 19.875 21.781 1 98.5 165 ASN B O 1
ATOM 3936 N N . ILE B 1 166 ? -6.047 17.922 22.719 1 98.81 166 ILE B N 1
ATOM 3937 C CA . ILE B 1 166 ? -4.816 17.844 21.938 1 98.81 166 ILE B CA 1
ATOM 3938 C C . ILE B 1 166 ? -4.867 16.625 21.031 1 98.81 166 ILE B C 1
ATOM 3940 O O . ILE B 1 166 ? -5.363 15.562 21.422 1 98.81 166 ILE B O 1
ATOM 3944 N N . VAL B 1 167 ? -4.453 16.734 19.797 1 98.88 167 VAL B N 1
ATOM 3945 C CA . VAL B 1 167 ? -4.148 15.656 18.859 1 98.88 167 VAL B CA 1
ATOM 3946 C C . VAL B 1 167 ? -2.646 15.617 18.578 1 98.88 167 VAL B C 1
ATOM 3948 O O . VAL B 1 167 ? -2.002 16.672 18.5 1 98.88 167 VAL B O 1
ATOM 3951 N N . ILE B 1 168 ? -2.059 14.445 18.469 1 98.81 168 ILE B N 1
ATOM 3952 C CA . ILE B 1 168 ? -0.611 14.359 18.312 1 98.81 168 ILE B CA 1
ATOM 3953 C C . ILE B 1 168 ? -0.275 13.594 17.031 1 98.81 168 ILE B C 1
ATOM 3955 O O . ILE B 1 168 ? -0.942 12.617 16.688 1 98.81 168 ILE B O 1
ATOM 3959 N N . SER B 1 169 ? 0.697 14.039 16.328 1 98.62 169 SER B N 1
ATOM 3960 C CA . SER B 1 169 ? 1.268 13.281 15.219 1 98.62 169 SER B CA 1
ATOM 3961 C C . SER B 1 169 ? 2.789 13.227 15.312 1 98.62 169 SER B C 1
ATOM 3963 O O . SER B 1 169 ? 3.426 14.203 15.727 1 98.62 169 SER B O 1
ATOM 3965 N N . VAL B 1 170 ? 3.441 12.109 14.953 1 98.38 170 VAL B N 1
ATOM 3966 C CA . VAL B 1 170 ? 4.883 11.922 14.836 1 98.38 170 VAL B CA 1
ATOM 3967 C C . VAL B 1 170 ? 5.215 11.234 13.508 1 98.38 170 VAL B C 1
ATOM 3969 O O . VAL B 1 170 ? 4.988 10.039 13.352 1 98.38 170 VAL B O 1
ATOM 3972 N N . LYS B 1 171 ? 5.812 11.938 12.617 1 95.94 171 LYS B N 1
ATOM 3973 C CA . LYS B 1 171 ? 5.914 11.422 11.258 1 95.94 171 LYS B CA 1
ATOM 3974 C C . LYS B 1 171 ? 7.375 11.305 10.82 1 95.94 171 LYS B C 1
ATOM 3976 O O . LYS B 1 171 ? 8.227 12.07 11.281 1 95.94 171 LYS B O 1
ATOM 3981 N N . SER B 1 172 ? 7.602 10.359 10.023 1 94.75 172 SER B N 1
ATOM 3982 C CA . SER B 1 172 ? 8.867 10.117 9.336 1 94.75 172 SER B CA 1
ATOM 3983 C C . SER B 1 172 ? 8.633 9.641 7.906 1 94.75 172 SER B C 1
ATOM 3985 O O . SER B 1 172 ? 7.559 9.141 7.578 1 94.75 172 SER B O 1
ATOM 3987 N N . SER B 1 173 ? 9.641 9.875 7.051 1 92.5 173 SER B N 1
ATOM 3988 C CA . SER B 1 173 ? 9.555 9.344 5.695 1 92.5 173 SER B CA 1
ATOM 3989 C C . SER B 1 173 ? 9.875 7.859 5.656 1 92.5 173 SER B C 1
ATOM 3991 O O . SER B 1 173 ? 9.617 7.188 4.656 1 92.5 173 SER B O 1
ATOM 3993 N N . ASP B 1 174 ? 10.414 7.363 6.727 1 94.38 174 ASP B N 1
ATOM 3994 C CA . ASP B 1 174 ? 10.82 5.969 6.84 1 94.38 174 ASP B CA 1
ATOM 3995 C C . ASP B 1 174 ? 9.734 5.133 7.516 1 94.38 174 ASP B C 1
ATOM 3997 O O . ASP B 1 174 ? 9.211 5.512 8.562 1 94.38 174 ASP B O 1
ATOM 4001 N N . ILE B 1 175 ? 9.469 3.975 6.969 1 97.81 175 ILE B N 1
ATOM 4002 C CA . ILE B 1 175 ? 8.383 3.121 7.434 1 97.81 175 ILE B CA 1
ATOM 4003 C C . ILE B 1 175 ? 8.648 2.678 8.867 1 97.81 175 ILE B C 1
ATOM 4005 O O . ILE B 1 175 ? 7.801 2.855 9.75 1 97.81 175 ILE B O 1
ATOM 4009 N N . LEU B 1 176 ? 9.805 2.15 9.133 1 97.88 176 LEU B N 1
ATOM 4010 C CA . LEU B 1 176 ? 10.125 1.568 10.43 1 97.88 176 LEU B CA 1
ATOM 4011 C C . LEU B 1 176 ? 10.156 2.641 11.516 1 97.88 176 LEU B C 1
ATOM 4013 O O . LEU B 1 176 ? 9.633 2.436 12.609 1 97.88 176 LEU B O 1
ATOM 4017 N N . THR B 1 177 ? 10.719 3.773 11.18 1 97.56 177 THR B N 1
ATOM 4018 C CA . THR B 1 177 ? 10.773 4.883 12.125 1 97.56 177 THR B CA 1
ATOM 4019 C C . THR B 1 177 ? 9.359 5.371 12.461 1 97.56 177 THR B C 1
ATOM 4021 O O . THR B 1 177 ? 9.062 5.66 13.617 1 97.56 177 THR B O 1
ATOM 4024 N N . THR B 1 178 ? 8.531 5.418 11.469 1 98.44 178 THR B N 1
ATOM 4025 C CA . THR B 1 178 ? 7.152 5.84 11.68 1 98.44 178 THR B CA 1
ATOM 4026 C C . THR B 1 178 ? 6.426 4.871 12.609 1 98.44 178 THR B C 1
ATOM 4028 O O . THR B 1 178 ? 5.836 5.289 13.609 1 98.44 178 THR B O 1
ATOM 4031 N N . ILE B 1 179 ? 6.516 3.607 12.281 1 98.69 179 ILE B N 1
ATOM 4032 C CA . ILE B 1 179 ? 5.824 2.58 13.055 1 98.69 179 ILE B CA 1
ATOM 4033 C C . ILE B 1 179 ? 6.293 2.627 14.508 1 98.69 179 ILE B C 1
ATOM 4035 O O . ILE B 1 179 ? 5.477 2.725 15.43 1 98.69 179 ILE B O 1
ATOM 4039 N N . LYS B 1 180 ? 7.555 2.658 14.711 1 98.69 180 LYS B N 1
ATOM 4040 C CA . LYS B 1 180 ? 8.117 2.633 16.062 1 98.69 180 LYS B CA 1
ATOM 4041 C C . LYS B 1 180 ? 7.762 3.906 16.828 1 98.69 180 LYS B C 1
ATOM 4043 O O . LYS B 1 180 ? 7.5 3.859 18.031 1 98.69 180 LYS B O 1
ATOM 4048 N N . SER B 1 181 ? 7.785 5.027 16.141 1 98.81 181 SER B N 1
ATOM 4049 C CA . SER B 1 181 ? 7.438 6.293 16.781 1 98.81 181 SER B CA 1
ATOM 4050 C C . SER B 1 181 ? 6.012 6.266 17.312 1 98.81 181 SER B C 1
ATOM 4052 O O . SER B 1 181 ? 5.777 6.621 18.469 1 98.81 181 SER B O 1
ATOM 4054 N N . TYR B 1 182 ? 5.105 5.809 16.547 1 98.81 182 TYR B N 1
ATOM 4055 C CA . TYR B 1 182 ? 3.709 5.793 16.969 1 98.81 182 TYR B CA 1
ATOM 4056 C C . TYR B 1 182 ? 3.48 4.742 18.047 1 98.81 182 TYR B C 1
ATOM 4058 O O . TYR B 1 182 ? 2.65 4.934 18.938 1 98.81 182 TYR B O 1
ATOM 4066 N N . GLU B 1 183 ? 4.176 3.625 17.969 1 98.75 183 GLU B N 1
ATOM 4067 C CA . GLU B 1 183 ? 4.07 2.609 19.016 1 98.75 183 GLU B CA 1
ATOM 4068 C C . GLU B 1 183 ? 4.523 3.158 20.359 1 98.75 183 GLU B C 1
ATOM 4070 O O . GLU B 1 183 ? 3.861 2.943 21.375 1 98.75 183 GLU B O 1
ATOM 4075 N N . ILE B 1 184 ? 5.668 3.859 20.328 1 98.75 184 ILE B N 1
ATOM 4076 C CA . ILE B 1 184 ? 6.168 4.477 21.547 1 98.75 184 ILE B CA 1
ATOM 4077 C C . ILE B 1 184 ? 5.176 5.52 22.047 1 98.75 184 ILE B C 1
ATOM 4079 O O . ILE B 1 184 ? 4.812 5.531 23.234 1 98.75 184 ILE B O 1
ATOM 4083 N N . LEU B 1 185 ? 4.695 6.355 21.156 1 98.69 185 LEU B N 1
ATOM 4084 C CA . LEU B 1 185 ? 3.793 7.449 21.516 1 98.69 185 LEU B CA 1
ATOM 4085 C C . LEU B 1 185 ? 2.496 6.91 22.109 1 98.69 185 LEU B C 1
ATOM 4087 O O . LEU B 1 185 ? 1.998 7.438 23.109 1 98.69 185 LEU B O 1
ATOM 4091 N N . SER B 1 186 ? 1.97 5.863 21.484 1 98.5 186 SER B N 1
ATOM 4092 C CA . SER B 1 186 ? 0.683 5.309 21.891 1 98.5 186 SER B CA 1
ATOM 4093 C C . SER B 1 186 ? 0.744 4.766 23.312 1 98.5 186 SER B C 1
ATOM 4095 O O . SER B 1 186 ? -0.273 4.715 24.016 1 98.5 186 SER B O 1
ATOM 4097 N N . ARG B 1 187 ? 1.921 4.441 23.781 1 97.88 187 ARG B N 1
ATOM 4098 C CA . ARG B 1 187 ? 2.102 3.908 25.125 1 97.88 187 ARG B CA 1
ATOM 4099 C C . ARG B 1 187 ? 2.283 5.035 26.141 1 97.88 187 ARG B C 1
ATOM 4101 O O . ARG B 1 187 ? 2.154 4.816 27.344 1 97.88 187 ARG B O 1
ATOM 4108 N N . ARG B 1 188 ? 2.441 6.258 25.641 1 97.94 188 ARG B N 1
ATOM 4109 C CA . ARG B 1 188 ? 2.846 7.328 26.547 1 97.94 188 ARG B CA 1
ATOM 4110 C C . ARG B 1 188 ? 1.759 8.391 26.656 1 97.94 188 ARG B C 1
ATOM 4112 O O . ARG B 1 188 ? 1.903 9.367 27.391 1 97.94 188 ARG B O 1
ATOM 4119 N N . THR B 1 189 ? 0.738 8.266 25.906 1 97.75 189 THR B N 1
ATOM 4120 C CA . THR B 1 189 ? -0.29 9.305 25.922 1 97.75 189 THR B CA 1
ATOM 4121 C C . THR B 1 189 ? -1.671 8.695 25.688 1 97.75 189 THR B C 1
ATOM 4123 O O . THR B 1 189 ? -1.787 7.562 25.219 1 97.75 189 THR B O 1
ATOM 4126 N N . SER B 1 190 ? -2.656 9.445 26.031 1 97.75 190 SER B N 1
ATOM 4127 C CA . SER B 1 190 ? -4.035 9.039 25.781 1 97.75 190 SER B CA 1
ATOM 4128 C C . SER B 1 190 ? -4.703 9.961 24.766 1 97.75 190 SER B C 1
ATOM 4130 O O . SER B 1 190 ? -5.898 9.836 24.5 1 97.75 190 SER B O 1
ATOM 4132 N N . TYR B 1 191 ? -3.965 10.883 24.234 1 98.81 191 TYR B N 1
ATOM 4133 C CA . TYR B 1 191 ? -4.527 11.781 23.234 1 98.81 191 TYR B CA 1
ATOM 4134 C C . TYR B 1 191 ? -4.711 11.062 21.891 1 98.81 191 TYR B C 1
ATOM 4136 O O . TYR B 1 191 ? -3.969 10.133 21.578 1 98.81 191 TYR B O 1
ATOM 4144 N N . PRO B 1 192 ? -5.688 11.5 21.078 1 98.81 192 PRO B N 1
ATOM 4145 C CA . PRO B 1 192 ? -5.852 10.914 19.75 1 98.81 192 PRO B CA 1
ATOM 4146 C C . PRO B 1 192 ? -4.633 11.133 18.859 1 98.81 192 PRO B C 1
ATOM 4148 O O . PRO B 1 192 ? -3.955 12.156 18.969 1 98.81 192 PRO B O 1
ATOM 4151 N N . LEU B 1 193 ? -4.449 10.18 18 1 98.88 193 LEU B N 1
ATOM 4152 C CA . LEU B 1 193 ? -3.271 10.195 17.141 1 98.88 193 LEU B CA 1
ATOM 4153 C C . LEU B 1 193 ? -3.664 10.414 15.688 1 98.88 193 LEU B C 1
ATOM 4155 O O . LEU B 1 193 ? -4.57 9.75 15.18 1 98.88 193 LEU B O 1
ATOM 4159 N N . HIS B 1 194 ? -3.094 11.398 15.023 1 98.81 194 HIS B N 1
ATOM 4160 C CA . HIS B 1 194 ? -3.146 11.609 13.578 1 98.81 194 HIS B CA 1
ATOM 4161 C C . HIS B 1 194 ? -2.01 10.883 12.875 1 98.81 194 HIS B C 1
ATOM 4163 O O . HIS B 1 194 ? -0.863 11.336 12.906 1 98.81 194 HIS B O 1
ATOM 4169 N N . VAL B 1 195 ? -2.344 9.789 12.188 1 98.75 195 VAL B N 1
ATOM 4170 C CA . VAL B 1 195 ? -1.336 8.859 11.695 1 98.75 195 VAL B CA 1
ATOM 4171 C C . VAL B 1 195 ? -1.045 9.133 10.219 1 98.75 195 VAL B C 1
ATOM 4173 O O . VAL B 1 195 ? -1.965 9.375 9.438 1 98.75 195 VAL B O 1
ATOM 4176 N N . GLY B 1 196 ? 0.195 9.086 9.859 1 97.62 196 GLY B N 1
ATOM 4177 C CA . GLY B 1 196 ? 0.647 9.227 8.492 1 97.62 196 GLY B CA 1
ATOM 4178 C C . GLY B 1 196 ? 2.158 9.258 8.359 1 97.62 196 GLY B C 1
ATOM 4179 O O . GLY B 1 196 ? 2.873 9.328 9.359 1 97.62 196 GLY B O 1
ATOM 4180 N N . LEU B 1 197 ? 2.615 9.156 7.164 1 95.75 197 LEU B N 1
ATOM 4181 C CA . LEU B 1 197 ? 4.012 9.383 6.805 1 95.75 197 LEU B CA 1
ATOM 4182 C C . LEU B 1 197 ? 4.195 10.773 6.203 1 95.75 197 LEU B C 1
ATOM 4184 O O . LEU B 1 197 ? 3.273 11.312 5.59 1 95.75 197 LEU B O 1
ATOM 4188 N N . THR B 1 198 ? 5.355 11.289 6.469 1 91.31 198 THR B N 1
ATOM 4189 C CA . THR B 1 198 ? 5.695 12.523 5.77 1 91.31 198 THR B CA 1
ATOM 4190 C C . THR B 1 198 ? 6.621 12.242 4.594 1 91.31 198 THR B C 1
ATOM 4192 O O . THR B 1 198 ? 7.387 11.273 4.617 1 91.31 198 THR B O 1
ATOM 4195 N N . GLU B 1 199 ? 6.449 12.938 3.572 1 89.38 199 GLU B N 1
ATOM 4196 C CA . GLU B 1 199 ? 7.316 12.859 2.4 1 89.38 199 GLU B CA 1
ATOM 4197 C C . GLU B 1 199 ? 7.387 11.438 1.861 1 89.38 199 GLU B C 1
ATOM 4199 O O . GLU B 1 199 ? 8.477 10.898 1.654 1 89.38 199 GLU B O 1
ATOM 4204 N N . ALA B 1 200 ? 6.273 10.852 1.56 1 89.25 200 ALA B N 1
ATOM 4205 C CA . ALA B 1 200 ? 6.16 9.438 1.216 1 89.25 200 ALA B CA 1
ATOM 4206 C C . ALA B 1 200 ? 6.645 9.18 -0.207 1 89.25 200 ALA B C 1
ATOM 4208 O O . ALA B 1 200 ? 6.926 8.031 -0.576 1 89.25 200 ALA B O 1
ATOM 4209 N N . GLY B 1 201 ? 6.723 10.258 -0.996 1 91.12 201 GLY B N 1
ATOM 4210 C CA . GLY B 1 201 ? 7.266 10.07 -2.332 1 91.12 201 GLY B CA 1
ATOM 4211 C C . GLY B 1 201 ? 6.203 10.117 -3.418 1 91.12 201 GLY B C 1
ATOM 4212 O O . GLY B 1 201 ? 5.094 10.609 -3.189 1 91.12 201 GLY B O 1
ATOM 4213 N N . THR B 1 202 ? 6.582 9.68 -4.617 1 93.12 202 THR B N 1
ATOM 4214 C CA . THR B 1 202 ? 5.68 9.641 -5.762 1 93.12 202 THR B CA 1
ATOM 4215 C C . THR B 1 202 ? 4.574 8.617 -5.543 1 93.12 202 THR B C 1
ATOM 4217 O O . THR B 1 202 ? 4.508 7.977 -4.492 1 93.12 202 THR B O 1
ATOM 4220 N N . PHE B 1 203 ? 3.736 8.508 -6.465 1 94.69 203 PHE B N 1
ATOM 4221 C CA . PHE B 1 203 ? 2.457 7.844 -6.25 1 94.69 203 PHE B CA 1
ATOM 4222 C C . PHE B 1 203 ? 2.664 6.41 -5.785 1 94.69 203 PHE B C 1
ATOM 4224 O O . PHE B 1 203 ? 2.188 6.023 -4.715 1 94.69 203 PHE B O 1
ATOM 4231 N N . ILE B 1 204 ? 3.42 5.57 -6.496 1 95.44 204 ILE B N 1
ATOM 4232 C CA . ILE B 1 204 ? 3.543 4.156 -6.152 1 95.44 204 ILE B CA 1
ATOM 4233 C C . ILE B 1 204 ? 4.344 4.008 -4.859 1 95.44 204 ILE B C 1
ATOM 4235 O O . ILE B 1 204 ? 3.908 3.322 -3.93 1 95.44 204 ILE B O 1
ATOM 4239 N N . ALA B 1 205 ? 5.453 4.711 -4.785 1 95.25 205 ALA B N 1
ATOM 4240 C CA . ALA B 1 205 ? 6.285 4.625 -3.588 1 95.25 205 ALA B CA 1
ATOM 4241 C C . ALA B 1 205 ? 5.531 5.117 -2.357 1 95.25 205 ALA B C 1
ATOM 4243 O O . ALA B 1 205 ? 5.555 4.469 -1.308 1 95.25 205 ALA B O 1
ATOM 4244 N N . GLY B 1 206 ? 4.879 6.227 -2.535 1 96.69 206 GLY B N 1
ATOM 4245 C CA . GLY B 1 206 ? 4.117 6.785 -1.428 1 96.69 206 GLY B CA 1
ATOM 4246 C C . GLY B 1 206 ? 2.963 5.898 -0.992 1 96.69 206 GLY B C 1
ATOM 4247 O O . GLY B 1 206 ? 2.701 5.758 0.204 1 96.69 206 GLY B O 1
ATOM 4248 N N . CYS B 1 207 ? 2.254 5.375 -1.959 1 97.5 207 CYS B N 1
ATOM 4249 C CA . CYS B 1 207 ? 1.146 4.469 -1.683 1 97.5 207 CYS B CA 1
ATOM 4250 C C . CYS B 1 207 ? 1.619 3.252 -0.897 1 97.5 207 CYS B C 1
ATOM 4252 O O . CYS B 1 207 ? 1.008 2.877 0.104 1 97.5 207 CYS B O 1
ATOM 4254 N N . VAL B 1 208 ? 2.711 2.719 -1.326 1 98.38 208 VAL B N 1
ATOM 4255 C CA . VAL B 1 208 ? 3.258 1.517 -0.707 1 98.38 208 VAL B CA 1
ATOM 4256 C C . VAL B 1 208 ? 3.699 1.826 0.722 1 98.38 208 VAL B C 1
ATOM 4258 O O . VAL B 1 208 ? 3.264 1.168 1.669 1 98.38 208 VAL B O 1
ATOM 4261 N N . LYS B 1 209 ? 4.484 2.865 0.892 1 98.12 209 LYS B N 1
ATOM 4262 C CA . LYS B 1 209 ? 5.02 3.207 2.207 1 98.12 209 LYS B CA 1
ATOM 4263 C C . LYS B 1 209 ? 3.896 3.533 3.188 1 98.12 209 LYS B C 1
ATOM 4265 O O . LYS B 1 209 ? 3.9 3.059 4.324 1 98.12 209 LYS B O 1
ATOM 4270 N N . SER B 1 210 ? 2.99 4.32 2.697 1 98.62 210 SER B N 1
ATOM 4271 C CA . SER B 1 210 ? 1.876 4.73 3.545 1 98.62 210 SER B CA 1
ATOM 4272 C C . SER B 1 210 ? 1.013 3.537 3.939 1 98.62 210 SER B C 1
ATOM 4274 O O . SER B 1 210 ? 0.616 3.408 5.098 1 98.62 210 SER B O 1
ATOM 4276 N N . SER B 1 211 ? 0.738 2.672 2.955 1 98.75 211 SER B N 1
ATOM 4277 C CA . SER B 1 211 ? -0.096 1.504 3.219 1 98.75 211 SER B CA 1
ATOM 4278 C C . SER B 1 211 ? 0.543 0.595 4.266 1 98.75 211 SER B C 1
ATOM 4280 O O . SER B 1 211 ? -0.136 0.111 5.172 1 98.75 211 SER B O 1
ATOM 4282 N N . ILE B 1 212 ? 1.843 0.391 4.152 1 98.81 212 ILE B N 1
ATOM 4283 C CA . ILE B 1 212 ? 2.533 -0.495 5.082 1 98.81 212 ILE B CA 1
ATOM 4284 C C . ILE B 1 212 ? 2.521 0.116 6.48 1 98.81 212 ILE B C 1
ATOM 4286 O O . ILE B 1 212 ? 2.123 -0.54 7.449 1 98.81 212 ILE B O 1
ATOM 4290 N N . ALA B 1 213 ? 2.902 1.381 6.605 1 98.81 213 ALA B N 1
ATOM 4291 C CA . ALA B 1 213 ? 3.049 2.014 7.914 1 98.81 213 ALA B CA 1
ATOM 4292 C C . ALA B 1 213 ? 1.693 2.199 8.586 1 98.81 213 ALA B C 1
ATOM 4294 O O . ALA B 1 213 ? 1.49 1.754 9.719 1 98.81 213 ALA B O 1
ATOM 4295 N N . ILE B 1 214 ? 0.767 2.836 7.871 1 98.88 214 ILE B N 1
ATOM 4296 C CA . ILE B 1 214 ? -0.555 3.109 8.43 1 98.88 214 ILE B CA 1
ATOM 4297 C C . ILE B 1 214 ? -1.288 1.794 8.68 1 98.88 214 ILE B C 1
ATOM 4299 O O . ILE B 1 214 ? -1.894 1.611 9.742 1 98.88 214 ILE B O 1
ATOM 4303 N N . GLY B 1 215 ? -1.198 0.891 7.676 1 98.75 215 GLY B N 1
ATOM 4304 C CA . GLY B 1 215 ? -1.837 -0.405 7.844 1 98.75 215 GLY B CA 1
ATOM 4305 C C . GLY B 1 215 ? -1.357 -1.154 9.07 1 98.75 215 GLY B C 1
ATOM 4306 O O . GLY B 1 215 ? -2.166 -1.681 9.836 1 98.75 215 GLY B O 1
ATOM 4307 N N . HIS B 1 216 ? -0.052 -1.188 9.234 1 98.69 216 HIS B N 1
ATOM 4308 C CA . HIS B 1 216 ? 0.535 -1.875 10.383 1 98.69 216 HIS B CA 1
ATOM 4309 C C . HIS B 1 216 ? 0.053 -1.268 11.695 1 98.69 216 HIS B C 1
ATOM 4311 O O . HIS B 1 216 ? -0.311 -1.993 12.625 1 98.69 216 HIS B O 1
ATOM 4317 N N . LEU B 1 217 ? 0.017 0.015 11.797 1 98.75 217 LEU B N 1
ATOM 4318 C CA . LEU B 1 217 ? -0.396 0.714 13.008 1 98.75 217 LEU B CA 1
ATOM 4319 C C . LEU B 1 217 ? -1.873 0.472 13.297 1 98.75 217 LEU B C 1
ATOM 4321 O O . LEU B 1 217 ? -2.248 0.178 14.438 1 98.75 217 LEU B O 1
ATOM 4325 N N . LEU B 1 218 ? -2.676 0.537 12.273 1 98.62 218 LEU B N 1
ATOM 4326 C CA . LEU B 1 218 ? -4.109 0.345 12.461 1 98.62 218 LEU B CA 1
ATOM 4327 C C . LEU B 1 218 ? -4.414 -1.088 12.883 1 98.62 218 LEU B C 1
ATOM 4329 O O . LEU B 1 218 ? -5.344 -1.325 13.664 1 98.62 218 LEU B O 1
ATOM 4333 N N . LEU B 1 219 ? -3.66 -2.029 12.352 1 98 219 LEU B N 1
ATOM 4334 C CA . LEU B 1 219 ? -3.814 -3.424 12.758 1 98 219 LEU B CA 1
ATOM 4335 C C . LEU B 1 219 ? -3.541 -3.594 14.25 1 98 219 LEU B C 1
ATOM 4337 O O . LEU B 1 219 ? -4.059 -4.52 14.875 1 98 219 LEU B O 1
ATOM 4341 N N . GLN B 1 220 ? -2.779 -2.639 14.836 1 97.38 220 GLN B N 1
ATOM 4342 C CA . GLN B 1 220 ? -2.465 -2.658 16.266 1 97.38 220 GLN B CA 1
ATOM 4343 C C . GLN B 1 220 ? -3.455 -1.814 17.062 1 97.38 220 GLN B C 1
ATOM 4345 O O . GLN B 1 220 ? -3.33 -1.684 18.281 1 97.38 220 GLN B O 1
ATOM 4350 N N . GLY B 1 221 ? -4.348 -1.212 16.375 1 97.38 221 GLY B N 1
ATOM 4351 C CA . GLY B 1 221 ? -5.32 -0.362 17.031 1 97.38 221 GLY B CA 1
ATOM 4352 C C . GLY B 1 221 ? -4.805 1.036 17.312 1 97.38 221 GLY B C 1
ATOM 4353 O O . GLY B 1 221 ? -5.344 1.748 18.156 1 97.38 221 GLY B O 1
ATOM 4354 N N . ILE B 1 222 ? -3.746 1.441 16.594 1 98.44 222 ILE B N 1
ATOM 4355 C CA . ILE B 1 222 ? -3.137 2.748 16.812 1 98.44 222 ILE B CA 1
ATOM 4356 C C . ILE B 1 222 ? -3.545 3.701 15.68 1 98.44 222 ILE B C 1
ATOM 4358 O O . ILE B 1 222 ? -3.197 3.484 14.516 1 98.44 222 ILE B O 1
ATOM 4362 N N . GLY B 1 223 ? -4.266 4.742 15.992 1 98.44 223 GLY B N 1
ATOM 4363 C CA . GLY B 1 223 ? -4.656 5.758 15.031 1 98.44 223 GLY B CA 1
ATOM 4364 C C . GLY B 1 223 ? -6.105 6.191 15.172 1 98.44 223 GLY B C 1
ATOM 4365 O O . GLY B 1 223 ? -6.992 5.359 15.367 1 98.44 223 GLY B O 1
ATOM 4366 N N . ASP B 1 224 ? -6.336 7.48 15.102 1 98.69 224 ASP B N 1
ATOM 4367 C CA . ASP B 1 224 ? -7.68 8.031 15.258 1 98.69 224 ASP B CA 1
ATOM 4368 C C . ASP B 1 224 ? -8.086 8.836 14.031 1 98.69 224 ASP B C 1
ATOM 4370 O O . ASP B 1 224 ? -9.281 8.992 13.75 1 98.69 224 ASP B O 1
ATOM 4374 N N . THR B 1 225 ? -7.145 9.367 13.344 1 98.69 225 THR B N 1
ATOM 4375 C CA . THR B 1 225 ? -7.266 9.953 12.016 1 98.69 225 THR B CA 1
ATOM 4376 C C . THR B 1 225 ? -6.047 9.602 11.164 1 98.69 225 THR B C 1
ATOM 4378 O O . THR B 1 225 ? -4.977 9.297 11.695 1 98.69 225 THR B O 1
ATOM 4381 N N . ILE B 1 226 ? -6.27 9.578 9.836 1 98.81 226 ILE B N 1
ATOM 4382 C CA . ILE B 1 226 ? -5.133 9.266 8.984 1 98.81 226 ILE B CA 1
ATOM 4383 C C . ILE B 1 226 ? -5.066 10.266 7.828 1 98.81 226 ILE B C 1
ATOM 4385 O O . ILE B 1 226 ? -6.094 10.766 7.375 1 98.81 226 ILE B O 1
ATOM 4389 N N . ARG B 1 227 ? -3.928 10.516 7.406 1 98.44 227 ARG B N 1
ATOM 4390 C CA . ARG B 1 227 ? -3.678 11.203 6.145 1 98.44 227 ARG B CA 1
ATOM 4391 C C . ARG B 1 227 ? -2.551 10.531 5.367 1 98.44 227 ARG B C 1
ATOM 4393 O O . ARG B 1 227 ? -1.471 10.297 5.91 1 98.44 227 ARG B O 1
ATOM 4400 N N . VAL B 1 228 ? -2.814 10.219 4.133 1 98.12 228 VAL B N 1
ATOM 4401 C CA . VAL B 1 228 ? -1.802 9.766 3.182 1 98.12 228 VAL B CA 1
ATOM 4402 C C . VAL B 1 228 ? -1.208 10.969 2.451 1 98.12 228 VAL B C 1
ATOM 4404 O O . VAL B 1 228 ? -1.942 11.797 1.898 1 98.12 228 VAL B O 1
ATOM 4407 N N . SER B 1 229 ? 0.085 11.117 2.516 1 95 229 SER B N 1
ATOM 4408 C CA . SER B 1 229 ? 0.77 12.219 1.854 1 95 229 SER B CA 1
ATOM 4409 C C . SER B 1 229 ? 1.5 11.75 0.602 1 95 229 SER B C 1
ATOM 4411 O O . SER B 1 229 ? 2.477 11 0.69 1 95 229 SER B O 1
ATOM 4413 N N . LEU B 1 230 ? 1.072 12.172 -0.518 1 94.81 230 LEU B N 1
ATOM 4414 C CA . LEU B 1 230 ? 1.652 11.773 -1.797 1 94.81 230 LEU B CA 1
ATOM 4415 C C . LEU B 1 230 ? 2.096 13 -2.594 1 94.81 230 LEU B C 1
ATOM 4417 O O . LEU B 1 230 ? 1.428 14.031 -2.574 1 94.81 230 LEU B O 1
ATOM 4421 N N . THR B 1 231 ? 3.254 12.875 -3.262 1 93.06 231 THR B N 1
ATOM 4422 C CA . THR B 1 231 ? 3.586 13.859 -4.289 1 93.06 231 THR B CA 1
ATOM 4423 C C . THR B 1 231 ? 2.74 13.641 -5.539 1 93.06 231 THR B C 1
ATOM 4425 O O . THR B 1 231 ? 3.252 13.203 -6.574 1 93.06 231 THR B O 1
ATOM 4428 N N . ASP B 1 232 ? 1.491 13.914 -5.406 1 94 232 ASP B N 1
ATOM 4429 C CA . ASP B 1 232 ? 0.441 13.75 -6.406 1 94 232 ASP B CA 1
ATOM 4430 C C . ASP B 1 232 ? -0.806 14.547 -6.027 1 94 232 ASP B C 1
ATOM 4432 O O . ASP B 1 232 ? -0.806 15.281 -5.035 1 94 232 ASP B O 1
ATOM 4436 N N . ASP B 1 233 ? -1.827 14.453 -6.809 1 93.12 233 ASP B N 1
ATOM 4437 C CA . ASP B 1 233 ? -3.084 15.141 -6.523 1 93.12 233 ASP B CA 1
ATOM 4438 C C . ASP B 1 233 ? -3.684 14.656 -5.203 1 93.12 233 ASP B C 1
ATOM 4440 O O . ASP B 1 233 ? -3.725 13.453 -4.938 1 93.12 233 ASP B O 1
ATOM 4444 N N . PRO B 1 234 ? -4.215 15.625 -4.398 1 96.12 234 PRO B N 1
ATOM 4445 C CA . PRO B 1 234 ? -4.809 15.266 -3.109 1 96.12 234 PRO B CA 1
ATOM 4446 C C . PRO B 1 234 ? -5.922 14.227 -3.242 1 96.12 234 PRO B C 1
ATOM 4448 O O . PRO B 1 234 ? -6.176 13.469 -2.305 1 96.12 234 PRO B O 1
ATOM 4451 N N . GLU B 1 235 ? -6.613 14.164 -4.355 1 96.25 235 GLU B N 1
ATOM 4452 C CA . GLU B 1 235 ? -7.664 13.18 -4.59 1 96.25 235 GLU B CA 1
ATOM 4453 C C . GLU B 1 235 ? -7.129 11.758 -4.438 1 96.25 235 GLU B C 1
ATOM 4455 O O . GLU B 1 235 ? -7.816 10.891 -3.9 1 96.25 235 GLU B O 1
ATOM 4460 N N . LYS B 1 236 ? -5.91 11.586 -4.895 1 96.19 236 LYS B N 1
ATOM 4461 C CA . LYS B 1 236 ? -5.301 10.258 -4.801 1 96.19 236 LYS B CA 1
ATOM 4462 C C . LYS B 1 236 ? -4.984 9.906 -3.35 1 96.19 236 LYS B C 1
ATOM 4464 O O . LYS B 1 236 ? -5.039 8.734 -2.965 1 96.19 236 LYS B O 1
ATOM 4469 N N . GLU B 1 237 ? -4.652 10.945 -2.553 1 97.5 237 GLU B N 1
ATOM 4470 C CA . GLU B 1 237 ? -4.414 10.727 -1.129 1 97.5 237 GLU B CA 1
ATOM 4471 C C . GLU B 1 237 ? -5.652 10.156 -0.444 1 97.5 237 GLU B C 1
ATOM 4473 O O . GLU B 1 237 ? -5.559 9.172 0.3 1 97.5 237 GLU B O 1
ATOM 4478 N N . VAL B 1 238 ? -6.762 10.742 -0.75 1 97.88 238 VAL B N 1
ATOM 4479 C CA . VAL B 1 238 ? -8.016 10.336 -0.128 1 97.88 238 VAL B CA 1
ATOM 4480 C C . VAL B 1 238 ? -8.398 8.93 -0.589 1 97.88 238 VAL B C 1
ATOM 4482 O O . VAL B 1 238 ? -8.844 8.109 0.213 1 97.88 238 VAL B O 1
ATOM 4485 N N . THR B 1 239 ? -8.172 8.664 -1.855 1 96.44 239 THR B N 1
ATOM 4486 C CA . THR B 1 239 ? -8.516 7.359 -2.416 1 96.44 239 THR B CA 1
ATOM 4487 C C . THR B 1 239 ? -7.691 6.254 -1.753 1 96.44 239 THR B C 1
ATOM 4489 O O . THR B 1 239 ? -8.234 5.215 -1.375 1 96.44 239 THR B O 1
ATOM 4492 N N . VAL B 1 240 ? -6.41 6.484 -1.588 1 98 240 VAL B N 1
ATOM 4493 C CA . VAL B 1 240 ? -5.535 5.504 -0.954 1 98 240 VAL B CA 1
ATOM 4494 C C . VAL B 1 240 ? -5.941 5.312 0.505 1 98 240 VAL B C 1
ATOM 4496 O O . VAL B 1 240 ? -6.02 4.184 0.993 1 98 240 VAL B O 1
ATOM 4499 N N . ALA B 1 241 ? -6.215 6.418 1.186 1 98.62 241 ALA B N 1
ATOM 4500 C CA . ALA B 1 241 ? -6.633 6.344 2.582 1 98.62 241 ALA B CA 1
ATOM 4501 C C . ALA B 1 241 ? -7.91 5.52 2.729 1 98.62 241 ALA B C 1
ATOM 4503 O O . ALA B 1 241 ? -8.023 4.691 3.635 1 98.62 241 ALA B O 1
ATOM 4504 N N . LYS B 1 242 ? -8.82 5.766 1.867 1 97.12 242 LYS B N 1
ATOM 4505 C CA . LYS B 1 242 ? -10.086 5.039 1.882 1 97.12 242 LYS B CA 1
ATOM 4506 C C . LYS B 1 242 ? -9.867 3.543 1.673 1 97.12 242 LYS B C 1
ATOM 4508 O O . LYS B 1 242 ? -10.484 2.719 2.352 1 97.12 242 LYS B O 1
ATOM 4513 N N . GLU B 1 243 ? -9.016 3.205 0.753 1 96.94 243 GLU B N 1
ATOM 4514 C CA . GLU B 1 243 ? -8.719 1.802 0.473 1 96.94 243 GLU B CA 1
ATOM 4515 C C . GLU B 1 243 ? -8.039 1.131 1.665 1 96.94 243 GLU B C 1
ATOM 4517 O O . GLU B 1 243 ? -8.266 -0.054 1.925 1 96.94 243 GLU B O 1
ATOM 4522 N N . ILE B 1 244 ? -7.18 1.883 2.338 1 98.56 244 ILE B N 1
ATOM 4523 C CA . ILE B 1 244 ? -6.531 1.345 3.529 1 98.56 244 ILE B CA 1
ATOM 4524 C C . ILE B 1 244 ? -7.59 0.965 4.562 1 98.56 244 ILE B C 1
ATOM 4526 O O . ILE B 1 244 ? -7.59 -0.156 5.074 1 98.56 244 ILE B O 1
ATOM 4530 N N . LEU B 1 245 ? -8.508 1.88 4.828 1 98.25 245 LEU B N 1
ATOM 4531 C CA . LEU B 1 245 ? -9.531 1.643 5.844 1 98.25 245 LEU B CA 1
ATOM 4532 C C . LEU B 1 245 ? -10.477 0.532 5.406 1 98.25 245 LEU B C 1
ATOM 4534 O O . LEU B 1 245 ? -10.836 -0.333 6.211 1 98.25 245 LEU B O 1
ATOM 4538 N N . LYS B 1 246 ? -10.867 0.536 4.148 1 95.94 246 LYS B N 1
ATOM 4539 C CA . LYS B 1 246 ? -11.75 -0.51 3.627 1 95.94 246 LYS B CA 1
ATOM 4540 C C . LYS B 1 246 ? -11.07 -1.876 3.689 1 95.94 246 LYS B C 1
ATOM 4542 O O . LYS B 1 246 ? -11.688 -2.863 4.09 1 95.94 246 LYS B O 1
ATOM 4547 N N . GLY B 1 247 ? -9.82 -1.873 3.303 1 95.94 247 GLY B N 1
ATOM 4548 C CA . GLY B 1 247 ? -9.07 -3.117 3.311 1 95.94 247 GLY B CA 1
ATOM 4549 C C . GLY B 1 247 ? -8.961 -3.738 4.691 1 95.94 247 GLY B C 1
ATOM 4550 O O . GLY B 1 247 ? -8.906 -4.961 4.824 1 95.94 247 GLY B O 1
ATOM 4551 N N . LEU B 1 248 ? -8.922 -2.922 5.672 1 97.88 248 LEU B N 1
ATOM 4552 C CA . LEU B 1 248 ? -8.773 -3.381 7.047 1 97.88 248 LEU B CA 1
ATOM 4553 C C . LEU B 1 248 ? -10.141 -3.51 7.723 1 97.88 248 LEU B C 1
ATOM 4555 O O . LEU B 1 248 ? -10.219 -3.709 8.938 1 97.88 248 LEU B O 1
ATOM 4559 N N . LYS B 1 249 ? -11.219 -3.258 6.934 1 95.31 249 LYS B N 1
ATOM 4560 C CA . LYS B 1 249 ? -12.602 -3.377 7.391 1 95.31 249 LYS B CA 1
ATOM 4561 C C . LYS B 1 249 ? -12.914 -2.35 8.477 1 95.31 249 LYS B C 1
ATOM 4563 O O . LYS B 1 249 ? -13.664 -2.633 9.406 1 95.31 249 LYS B O 1
ATOM 4568 N N . LEU B 1 250 ? -12.289 -1.207 8.406 1 96.94 250 LEU B N 1
ATOM 4569 C CA . LEU B 1 250 ? -12.516 -0.107 9.336 1 96.94 250 LEU B CA 1
ATOM 4570 C C . LEU B 1 250 ? -13.445 0.937 8.734 1 96.94 250 LEU B C 1
ATOM 4572 O O . LEU B 1 250 ? -13.828 1.896 9.406 1 96.94 250 LEU B O 1
ATOM 4576 N N . LYS B 1 251 ? -13.766 0.7 7.484 1 94.94 251 LYS B N 1
ATOM 4577 C CA . LYS B 1 251 ? -14.727 1.512 6.738 1 94.94 251 LYS B CA 1
ATOM 4578 C C . LYS B 1 251 ? -15.508 0.662 5.742 1 94.94 251 LYS B C 1
ATOM 4580 O O . LYS B 1 251 ? -14.945 -0.222 5.094 1 94.94 251 LYS B O 1
ATOM 4585 N N . LYS B 1 252 ? -16.688 0.886 5.633 1 91.94 252 LYS B N 1
ATOM 4586 C CA . LYS B 1 252 ? -17.531 0.176 4.672 1 91.94 252 LYS B CA 1
ATOM 4587 C C . LYS B 1 252 ? -17.391 0.764 3.273 1 91.94 252 LYS B C 1
ATOM 4589 O O . LYS B 1 252 ? -17.016 1.93 3.119 1 91.94 252 LYS B O 1
ATOM 4594 N N . GLY B 1 253 ? -17.625 -0.098 2.285 1 91.44 253 GLY B N 1
ATOM 4595 C CA . GLY B 1 253 ? -17.594 0.311 0.89 1 91.44 253 GLY B CA 1
ATOM 4596 C C . GLY B 1 253 ? -17.547 -0.86 -0.074 1 91.44 253 GLY B C 1
ATOM 4597 O O . GLY B 1 253 ? -17.516 -2.018 0.348 1 91.44 253 GLY B O 1
ATOM 4598 N N . VAL B 1 254 ? -17.531 -0.524 -1.327 1 91.88 254 VAL B N 1
ATOM 4599 C CA . VAL B 1 254 ? -17.5 -1.549 -2.365 1 91.88 254 VAL B CA 1
ATOM 4600 C C . VAL B 1 254 ? -16.109 -2.184 -2.412 1 91.88 254 VAL B C 1
ATOM 4602 O O . VAL B 1 254 ? -15.102 -1.481 -2.504 1 91.88 254 VAL B O 1
ATOM 4605 N N . ASN B 1 255 ? -16.094 -3.416 -2.283 1 92.5 255 ASN B N 1
ATOM 4606 C CA . ASN B 1 255 ? -14.852 -4.184 -2.375 1 92.5 255 ASN B CA 1
ATOM 4607 C C . ASN B 1 255 ? -14.773 -4.969 -3.682 1 92.5 255 ASN B C 1
ATOM 4609 O O . ASN B 1 255 ? -15.461 -5.977 -3.848 1 92.5 255 ASN B O 1
ATOM 4613 N N . ILE B 1 256 ? -13.977 -4.52 -4.535 1 91 256 ILE B N 1
ATOM 4614 C CA . ILE B 1 256 ? -13.844 -5.18 -5.828 1 91 256 ILE B CA 1
ATOM 4615 C C . ILE B 1 256 ? -12.719 -6.211 -5.766 1 91 256 ILE B C 1
ATOM 4617 O O . ILE B 1 256 ? -11.578 -5.879 -5.434 1 91 256 ILE B O 1
ATOM 4621 N N . ILE B 1 257 ? -13.078 -7.434 -6.031 1 90.94 257 ILE B N 1
ATOM 4622 C CA . ILE B 1 257 ? -12.156 -8.562 -6.094 1 90.94 257 ILE B CA 1
ATOM 4623 C C . ILE B 1 257 ? -11.945 -8.977 -7.547 1 90.94 257 ILE B C 1
ATOM 4625 O O . ILE B 1 257 ? -12.891 -9.367 -8.234 1 90.94 257 ILE B O 1
ATOM 4629 N N . SER B 1 258 ? -10.766 -8.875 -7.984 1 90.44 258 SER B N 1
ATOM 4630 C CA . SER B 1 258 ? -10.508 -9.203 -9.383 1 90.44 258 SER B CA 1
ATOM 4631 C C . SER B 1 258 ? -9.172 -9.906 -9.555 1 90.44 258 SER B C 1
ATOM 4633 O O . SER B 1 258 ? -8.203 -9.594 -8.859 1 90.44 258 SER B O 1
ATOM 4635 N N . CYS B 1 259 ? -9.133 -10.844 -10.383 1 87.12 259 CYS B N 1
ATOM 4636 C CA . CYS B 1 259 ? -7.922 -11.625 -10.586 1 87.12 259 CYS B CA 1
ATOM 4637 C C . CYS B 1 259 ? -6.914 -10.852 -11.43 1 87.12 259 CYS B C 1
ATOM 4639 O O . CYS B 1 259 ? -7.281 -9.922 -12.148 1 87.12 259 CYS B O 1
ATOM 4641 N N . PRO B 1 260 ? -5.617 -11.383 -11.117 1 83.5 260 PRO B N 1
ATOM 4642 C CA . PRO B 1 260 ? -4.621 -10.836 -12.039 1 83.5 260 PRO B CA 1
ATOM 4643 C C . PRO B 1 260 ? -4.727 -11.422 -13.438 1 83.5 260 PRO B C 1
ATOM 4645 O O . PRO B 1 260 ? -5.359 -12.461 -13.633 1 83.5 260 PRO B O 1
ATOM 4648 N N . THR B 1 261 ? -4.738 -10.797 -14.562 1 81.12 261 THR B N 1
ATOM 4649 C CA . THR B 1 261 ? -4.82 -11.336 -15.914 1 81.12 261 THR B CA 1
ATOM 4650 C C . THR B 1 261 ? -3.736 -12.383 -16.141 1 81.12 261 THR B C 1
ATOM 4652 O O . THR B 1 261 ? -2.654 -12.305 -15.555 1 81.12 261 THR B O 1
ATOM 4655 N N . CYS B 1 262 ? -4.145 -13.508 -16.656 1 79.31 262 CYS B N 1
ATOM 4656 C CA . CYS B 1 262 ? -3.176 -14.508 -17.094 1 79.31 262 CYS B CA 1
ATOM 4657 C C . CYS B 1 262 ? -3.529 -15.047 -18.484 1 79.31 262 CYS B C 1
ATOM 4659 O O . CYS B 1 262 ? -4.426 -14.516 -19.141 1 79.31 262 CYS B O 1
ATOM 4661 N N . ALA B 1 263 ? -2.744 -15.961 -18.844 1 79.94 263 ALA B N 1
ATOM 4662 C CA . ALA B 1 263 ? -2.875 -16.484 -20.203 1 79.94 263 ALA B CA 1
ATOM 4663 C C . ALA B 1 263 ? -4.238 -17.141 -20.406 1 79.94 263 ALA B C 1
ATOM 4665 O O . ALA B 1 263 ? -4.637 -17.406 -21.547 1 79.94 263 ALA B O 1
ATOM 4666 N N . ARG B 1 264 ? -4.984 -17.281 -19.422 1 74.44 264 ARG B N 1
ATOM 4667 C CA . ARG B 1 264 ? -6.289 -17.938 -19.531 1 74.44 264 ARG B CA 1
ATOM 4668 C C . ARG B 1 264 ? -7.391 -16.906 -19.766 1 74.44 264 ARG B C 1
ATOM 4670 O O . ARG B 1 264 ? -8.531 -17.266 -20.062 1 74.44 264 ARG B O 1
ATOM 4677 N N . CYS B 1 265 ? -7.055 -15.727 -19.547 1 77.62 265 CYS B N 1
ATOM 4678 C CA . CYS B 1 265 ? -8.016 -14.648 -19.719 1 77.62 265 CYS B CA 1
ATOM 4679 C C . CYS B 1 265 ? -8.258 -14.359 -21.203 1 77.62 265 CYS B C 1
ATOM 4681 O O . CYS B 1 265 ? -7.312 -14.195 -21.969 1 77.62 265 CYS B O 1
ATOM 4683 N N . ASN B 1 266 ? -9.523 -14.344 -21.562 1 80 266 ASN B N 1
ATOM 4684 C CA . ASN B 1 266 ? -9.859 -14.117 -22.953 1 80 266 ASN B CA 1
ATOM 4685 C C . ASN B 1 266 ? -10.578 -12.781 -23.156 1 80 266 ASN B C 1
ATOM 4687 O O . ASN B 1 266 ? -11.219 -12.562 -24.188 1 80 266 ASN B O 1
ATOM 4691 N N . VAL B 1 267 ? -10.586 -11.977 -22.141 1 84.62 267 VAL B N 1
ATOM 4692 C CA . VAL B 1 267 ? -11.211 -10.664 -22.203 1 84.62 267 VAL B CA 1
ATOM 4693 C C . VAL B 1 267 ? -10.234 -9.602 -21.703 1 84.62 267 VAL B C 1
ATOM 4695 O O . VAL B 1 267 ? -9.203 -9.93 -21.109 1 84.62 267 VAL B O 1
ATOM 4698 N N . ASP B 1 268 ? -10.57 -8.398 -22.016 1 88.94 268 ASP B N 1
ATOM 4699 C CA . ASP B 1 268 ? -9.812 -7.297 -21.422 1 88.94 268 ASP B CA 1
ATOM 4700 C C . ASP B 1 268 ? -10.266 -7.031 -20 1 88.94 268 ASP B C 1
ATOM 4702 O O . ASP B 1 268 ? -10.977 -6.059 -19.734 1 88.94 268 ASP B O 1
ATOM 4706 N N . LEU B 1 269 ? -9.805 -7.848 -19.219 1 89.06 269 LEU B N 1
ATOM 4707 C CA . LEU B 1 269 ? -10.25 -7.832 -17.828 1 89.06 269 LEU B CA 1
ATOM 4708 C C . LEU B 1 269 ? -9.883 -6.512 -17.156 1 89.06 269 LEU B C 1
ATOM 4710 O O . LEU B 1 269 ? -10.633 -6.012 -16.312 1 89.06 269 LEU B O 1
ATOM 4714 N N . ILE B 1 270 ? -8.758 -5.91 -17.469 1 91.06 270 ILE B N 1
ATOM 4715 C CA . ILE B 1 270 ? -8.297 -4.66 -16.891 1 91.06 270 ILE B CA 1
ATOM 4716 C C . ILE B 1 270 ? -9.289 -3.545 -17.188 1 91.06 270 ILE B C 1
ATOM 4718 O O . ILE B 1 270 ? -9.695 -2.805 -16.281 1 91.06 270 ILE B O 1
ATOM 4722 N N . LYS B 1 271 ? -9.688 -3.52 -18.422 1 91.5 271 LYS B N 1
ATOM 4723 C CA . LYS B 1 271 ? -10.672 -2.521 -18.828 1 91.5 271 LYS B CA 1
ATOM 4724 C C . LYS B 1 271 ? -11.992 -2.725 -18.094 1 91.5 271 LYS B C 1
ATOM 4726 O O . LYS B 1 271 ? -12.594 -1.765 -17.609 1 91.5 271 LYS B O 1
ATOM 4731 N N . ILE B 1 272 ? -12.414 -3.951 -17.984 1 91.81 272 ILE B N 1
ATOM 4732 C CA . ILE B 1 272 ? -13.68 -4.293 -17.344 1 91.81 272 ILE B CA 1
ATOM 4733 C C . ILE B 1 272 ? -13.625 -3.914 -15.867 1 91.81 272 ILE B C 1
ATOM 4735 O O . ILE B 1 272 ? -14.523 -3.236 -15.359 1 91.81 272 ILE B O 1
ATOM 4739 N N . ALA B 1 273 ? -12.586 -4.301 -15.219 1 92.75 273 ALA B N 1
ATOM 4740 C CA . ALA B 1 273 ? -12.438 -4.035 -13.789 1 92.75 273 ALA B CA 1
ATOM 4741 C C . ALA B 1 273 ? -12.383 -2.535 -13.516 1 92.75 273 ALA B C 1
ATOM 4743 O O . ALA B 1 273 ? -13.016 -2.045 -12.578 1 92.75 273 ALA B O 1
ATOM 4744 N N . ASN B 1 274 ? -11.664 -1.824 -14.289 1 93.75 274 ASN B N 1
ATOM 4745 C CA . ASN B 1 274 ? -11.539 -0.381 -14.117 1 93.75 274 ASN B CA 1
ATOM 4746 C C . ASN B 1 274 ? -12.875 0.328 -14.344 1 93.75 274 ASN B C 1
ATOM 4748 O O . ASN B 1 274 ? -13.195 1.299 -13.656 1 93.75 274 ASN B O 1
ATOM 4752 N N . GLU B 1 275 ? -13.594 -0.152 -15.367 1 93.31 275 GLU B N 1
ATOM 4753 C CA . GLU B 1 275 ? -14.898 0.437 -15.648 1 93.31 275 GLU B CA 1
ATOM 4754 C C . GLU B 1 275 ? -15.867 0.217 -14.484 1 93.31 275 GLU B C 1
ATOM 4756 O O . GLU B 1 275 ? -16.594 1.129 -14.102 1 93.31 275 GLU B O 1
ATOM 4761 N N . VAL B 1 276 ? -15.844 -0.974 -13.961 1 93.25 276 VAL B N 1
ATOM 4762 C CA . VAL B 1 276 ? -16.703 -1.284 -12.82 1 93.25 276 VAL B CA 1
ATOM 4763 C C . VAL B 1 276 ? -16.312 -0.412 -11.625 1 93.25 276 VAL B C 1
ATOM 4765 O O . VAL B 1 276 ? -17.172 0.166 -10.961 1 93.25 276 VAL B O 1
ATOM 4768 N N . GLU B 1 277 ? -15.039 -0.308 -11.344 1 92.75 277 GLU B N 1
ATOM 4769 C CA . GLU B 1 277 ? -14.539 0.515 -10.25 1 92.75 277 GLU B CA 1
ATOM 4770 C C . GLU B 1 277 ? -14.969 1.97 -10.414 1 92.75 277 GLU B C 1
ATOM 4772 O O . GLU B 1 277 ? -15.391 2.607 -9.445 1 92.75 277 GLU B O 1
ATOM 4777 N N . LYS B 1 278 ? -14.828 2.447 -11.57 1 91.5 278 LYS B N 1
ATOM 4778 C CA . LYS B 1 278 ? -15.203 3.828 -11.867 1 91.5 278 LYS B CA 1
ATOM 4779 C C . LYS B 1 278 ? -16.688 4.07 -11.578 1 91.5 278 LYS B C 1
ATOM 4781 O O . LYS B 1 278 ? -17.047 5.117 -11.047 1 91.5 278 LYS B O 1
ATOM 4786 N N . ARG B 1 279 ? -17.469 3.107 -11.859 1 92.19 279 ARG B N 1
ATOM 4787 C CA . ARG B 1 279 ? -18.922 3.291 -11.812 1 92.19 279 ARG B CA 1
ATOM 4788 C C . ARG B 1 279 ? -19.453 3.088 -10.406 1 92.19 279 ARG B C 1
ATOM 4790 O O . ARG B 1 279 ? -20.453 3.705 -10.016 1 92.19 279 ARG B O 1
ATOM 4797 N N . ILE B 1 280 ? -18.75 2.219 -9.625 1 91.75 280 ILE B N 1
ATOM 4798 C CA . ILE B 1 280 ? -19.422 1.893 -8.383 1 91.75 280 ILE B CA 1
ATOM 4799 C C . ILE B 1 280 ? -18.438 2.021 -7.215 1 91.75 280 ILE B C 1
ATOM 4801 O O . ILE B 1 280 ? -18.828 1.854 -6.051 1 91.75 280 ILE B O 1
ATOM 4805 N N . GLY B 1 281 ? -17.266 2.301 -7.469 1 88.69 281 GLY B N 1
ATOM 4806 C CA . GLY B 1 281 ? -16.219 2.301 -6.457 1 88.69 281 GLY B CA 1
ATOM 4807 C C . GLY B 1 281 ? -16.5 3.27 -5.32 1 88.69 281 GLY B C 1
ATOM 4808 O O . GLY B 1 281 ? -16.047 3.049 -4.191 1 88.69 281 GLY B O 1
ATOM 4809 N N . ASN B 1 282 ? -17.219 4.316 -5.609 1 85.12 282 ASN B N 1
ATOM 4810 C CA . ASN B 1 282 ? -17.406 5.367 -4.617 1 85.12 282 ASN B CA 1
ATOM 4811 C C . ASN B 1 282 ? -18.781 5.277 -3.967 1 85.12 282 ASN B C 1
ATOM 4813 O O . ASN B 1 282 ? -19.141 6.117 -3.141 1 85.12 282 ASN B O 1
ATOM 4817 N N . LEU B 1 283 ? -19.484 4.211 -4.289 1 86.38 283 LEU B N 1
ATOM 4818 C CA . LEU B 1 283 ? -20.797 4.043 -3.672 1 86.38 283 LEU B CA 1
ATOM 4819 C C . LEU B 1 283 ? -20.656 3.625 -2.211 1 86.38 283 LEU B C 1
ATOM 4821 O O . LEU B 1 283 ? -19.734 2.887 -1.855 1 86.38 283 LEU B O 1
ATOM 4825 N N . ASP B 1 284 ? -21.547 4.156 -1.46 1 85 284 ASP B N 1
ATOM 4826 C CA . ASP B 1 284 ? -21.594 3.785 -0.049 1 85 284 ASP B CA 1
ATOM 4827 C C . ASP B 1 284 ? -22.344 2.479 0.156 1 85 284 ASP B C 1
ATOM 4829 O O . ASP B 1 284 ? -23.422 2.465 0.777 1 85 284 ASP B O 1
ATOM 4833 N N . LEU B 1 285 ? -21.859 1.393 -0.426 1 89.06 285 LEU B N 1
ATOM 4834 C CA . LEU B 1 285 ? -22.406 0.046 -0.318 1 89.06 285 LEU B CA 1
ATOM 4835 C C . LEU B 1 285 ? -21.391 -0.914 0.283 1 89.06 285 LEU B C 1
ATOM 4837 O O . LEU B 1 285 ? -20.203 -0.846 -0.042 1 89.06 285 LEU B O 1
ATOM 4841 N N . ASP B 1 286 ? -21.875 -1.614 1.144 1 90.12 286 ASP B N 1
ATOM 4842 C CA . ASP B 1 286 ? -21.016 -2.639 1.733 1 90.12 286 ASP B CA 1
ATOM 4843 C C . ASP B 1 286 ? -21.172 -3.975 1.01 1 90.12 286 ASP B C 1
ATOM 4845 O O . ASP B 1 286 ? -21.875 -4.871 1.498 1 90.12 286 ASP B O 1
ATOM 4849 N N . ILE B 1 287 ? -20.531 -4.066 -0.138 1 91.56 287 ILE B N 1
ATOM 4850 C CA . ILE B 1 287 ? -20.688 -5.266 -0.955 1 91.56 287 ILE B CA 1
ATOM 4851 C C . ILE B 1 287 ? -19.344 -5.676 -1.544 1 91.56 287 ILE B C 1
ATOM 4853 O O . ILE B 1 287 ? -18.469 -4.828 -1.753 1 91.56 287 ILE B O 1
ATOM 4857 N N . SER B 1 288 ? -19.234 -6.91 -1.8 1 92 288 SER B N 1
ATOM 4858 C CA . SER B 1 288 ? -18.094 -7.461 -2.521 1 92 288 SER B CA 1
ATOM 4859 C C . SER B 1 288 ? -18.469 -7.852 -3.945 1 92 288 SER B C 1
ATOM 4861 O O . SER B 1 288 ? -19.453 -8.562 -4.156 1 92 288 SER B O 1
ATOM 4863 N N . VAL B 1 289 ? -17.703 -7.34 -4.879 1 92.06 289 VAL B N 1
ATOM 4864 C CA . VAL B 1 289 ? -17.969 -7.59 -6.293 1 92.06 289 VAL B CA 1
ATOM 4865 C C . VAL B 1 289 ? -16.781 -8.336 -6.91 1 92.06 289 VAL B C 1
ATOM 4867 O O . VAL B 1 289 ? -15.672 -7.805 -6.961 1 92.06 289 VAL B O 1
ATOM 4870 N N . ALA B 1 290 ? -17.031 -9.531 -7.434 1 91.38 290 ALA B N 1
ATOM 4871 C CA . ALA B 1 290 ? -15.977 -10.344 -8.023 1 91.38 290 ALA B CA 1
ATOM 4872 C C . ALA B 1 290 ? -15.953 -10.195 -9.539 1 91.38 290 ALA B C 1
ATOM 4874 O O . ALA B 1 290 ? -16.984 -10.352 -10.203 1 91.38 290 ALA B O 1
ATOM 4875 N N . ILE B 1 291 ? -14.82 -9.844 -10.07 1 91.31 291 ILE B N 1
ATOM 4876 C CA . ILE B 1 291 ? -14.602 -9.742 -11.508 1 91.31 291 ILE B CA 1
ATOM 4877 C C . ILE B 1 291 ? -13.484 -10.695 -11.93 1 91.31 291 ILE B C 1
ATOM 4879 O O . ILE B 1 291 ? -12.305 -10.391 -11.766 1 91.31 291 ILE B O 1
ATOM 4883 N N . MET B 1 292 ? -13.883 -11.75 -12.562 1 89.81 292 MET B N 1
ATOM 4884 C CA . MET B 1 292 ? -12.922 -12.812 -12.828 1 89.81 292 MET B CA 1
ATOM 4885 C C . MET B 1 292 ? -12.758 -13.047 -14.328 1 89.81 292 MET B C 1
ATOM 4887 O O . MET B 1 292 ? -13.734 -12.977 -15.07 1 89.81 292 MET B O 1
ATOM 4891 N N . GLY B 1 293 ? -11.555 -13.312 -14.672 1 85.88 293 GLY B N 1
ATOM 4892 C CA . GLY B 1 293 ? -11.242 -13.414 -16.094 1 85.88 293 GLY B CA 1
ATOM 4893 C C . GLY B 1 293 ? -11.5 -14.797 -16.656 1 85.88 293 GLY B C 1
ATOM 4894 O O . GLY B 1 293 ? -11.516 -14.984 -17.875 1 85.88 293 GLY B O 1
ATOM 4895 N N . CYS B 1 294 ? -11.602 -15.742 -15.828 1 78.94 294 CYS B N 1
ATOM 4896 C CA . CYS B 1 294 ? -11.781 -17.078 -16.359 1 78.94 294 CYS B CA 1
ATOM 4897 C C . CYS B 1 294 ? -12.625 -17.938 -15.422 1 78.94 294 CYS B C 1
ATOM 4899 O O . CYS B 1 294 ? -12.891 -17.547 -14.289 1 78.94 294 CYS B O 1
ATOM 4901 N N . ALA B 1 295 ? -12.953 -19.125 -15.922 1 71.81 295 ALA B N 1
ATOM 4902 C CA . ALA B 1 295 ? -13.875 -20.016 -15.227 1 71.81 295 ALA B CA 1
ATOM 4903 C C . ALA B 1 295 ? -13.148 -20.844 -14.18 1 71.81 295 ALA B C 1
ATOM 4905 O O . ALA B 1 295 ? -13.781 -21.516 -13.359 1 71.81 295 ALA B O 1
ATOM 4906 N N . VAL B 1 296 ? -11.867 -20.781 -14.18 1 69.69 296 VAL B N 1
ATOM 4907 C CA . VAL B 1 296 ? -11.133 -21.672 -13.297 1 69.69 296 VAL B CA 1
ATOM 4908 C C . VAL B 1 296 ? -11.273 -21.203 -11.844 1 69.69 296 VAL B C 1
ATOM 4910 O O . VAL B 1 296 ? -11.734 -21.953 -10.984 1 69.69 296 VAL B O 1
ATOM 4913 N N . ASN B 1 297 ? -10.844 -19.953 -11.617 1 68.06 297 ASN B N 1
ATOM 4914 C CA . ASN B 1 297 ? -10.922 -19.406 -10.266 1 68.06 297 ASN B CA 1
ATOM 4915 C C . ASN B 1 297 ? -12.18 -18.578 -10.07 1 68.06 297 ASN B C 1
ATOM 4917 O O . ASN B 1 297 ? -12.57 -18.297 -8.938 1 68.06 297 ASN B O 1
ATOM 4921 N N . GLY B 1 298 ? -12.727 -18.359 -11.133 1 69.12 298 GLY B N 1
ATOM 4922 C CA . GLY B 1 298 ? -13.82 -17.406 -11.148 1 69.12 298 GLY B CA 1
ATOM 4923 C C . GLY B 1 298 ? -14.984 -17.812 -10.266 1 69.12 298 GLY B C 1
ATOM 4924 O O . GLY B 1 298 ? -15.336 -17.109 -9.312 1 69.12 298 GLY B O 1
ATOM 4925 N N . PRO B 1 299 ? -15.469 -19 -10.43 1 68.81 299 PRO B N 1
ATOM 4926 C CA . PRO B 1 299 ? -16.672 -19.391 -9.688 1 68.81 299 PRO B CA 1
ATOM 4927 C C . PRO B 1 299 ? -16.422 -19.484 -8.188 1 68.81 299 PRO B C 1
ATOM 4929 O O . PRO B 1 299 ? -17.281 -19.078 -7.395 1 68.81 299 PRO B O 1
ATOM 4932 N N . GLY B 1 300 ? -15.258 -19.984 -7.785 1 73.12 300 GLY B N 1
ATOM 4933 C CA . GLY B 1 300 ? -14.953 -20.094 -6.367 1 73.12 300 GLY B CA 1
ATOM 4934 C C . GLY B 1 300 ? -14.867 -18.75 -5.668 1 73.12 300 GLY B C 1
ATOM 4935 O O . GLY B 1 300 ? -15.5 -18.547 -4.629 1 73.12 300 GLY B O 1
ATOM 4936 N N . GLU B 1 301 ? -14.172 -17.875 -6.289 1 75.75 301 GLU B N 1
ATOM 4937 C CA . GLU B 1 301 ? -14.031 -16.547 -5.711 1 75.75 301 GLU B CA 1
ATOM 4938 C C . GLU B 1 301 ? -15.352 -15.789 -5.746 1 75.75 301 GLU B C 1
ATOM 4940 O O . GLU B 1 301 ? -15.656 -15.016 -4.832 1 75.75 301 GLU B O 1
ATOM 4945 N N . ALA B 1 302 ? -16.047 -16.125 -6.773 1 70.44 302 ALA B N 1
ATOM 4946 C CA . ALA B 1 302 ? -17.328 -15.438 -6.945 1 70.44 302 ALA B CA 1
ATOM 4947 C C . ALA B 1 302 ? -18.344 -15.914 -5.91 1 70.44 302 ALA B C 1
ATOM 4949 O O . ALA B 1 302 ? -19.234 -15.164 -5.512 1 70.44 302 ALA B O 1
ATOM 4950 N N . LYS B 1 303 ? -18.141 -17.094 -5.461 1 75.38 303 LYS B N 1
ATOM 4951 C CA . LYS B 1 303 ? -19.062 -17.625 -4.457 1 75.38 303 LYS B CA 1
ATOM 4952 C C . LYS B 1 303 ? -18.922 -16.891 -3.135 1 75.38 303 LYS B C 1
ATOM 4954 O O . LYS B 1 303 ? -19.906 -16.75 -2.391 1 75.38 303 LYS B O 1
ATOM 4959 N N . GLU B 1 304 ? -17.781 -16.406 -2.959 1 79.81 304 GLU B N 1
ATOM 4960 C CA . GLU B 1 304 ? -17.5 -15.711 -1.704 1 79.81 304 GLU B CA 1
ATOM 4961 C C . GLU B 1 304 ? -17.938 -14.25 -1.772 1 79.81 304 GLU B C 1
ATOM 4963 O O . GLU B 1 304 ? -18.172 -13.617 -0.741 1 79.81 304 GLU B O 1
ATOM 4968 N N . ALA B 1 305 ? -18.172 -13.797 -3.006 1 87.31 305 ALA B N 1
ATOM 4969 C CA . ALA B 1 305 ? -18.562 -12.406 -3.203 1 87.31 305 ALA B CA 1
ATOM 4970 C C . ALA B 1 305 ? -20.078 -12.258 -3.193 1 87.31 305 ALA B C 1
ATOM 4972 O O . ALA B 1 305 ? -20.812 -13.242 -3.346 1 87.31 305 ALA B O 1
ATOM 4973 N N . ASP B 1 306 ? -20.578 -11.078 -2.957 1 90.31 306 ASP B N 1
ATOM 4974 C CA . ASP B 1 306 ? -22.016 -10.797 -2.998 1 90.31 306 ASP B CA 1
ATOM 4975 C C . ASP B 1 306 ? -22.547 -10.891 -4.426 1 90.31 306 ASP B C 1
ATOM 4977 O O . ASP B 1 306 ? -23.672 -11.367 -4.645 1 90.31 306 ASP B O 1
ATOM 4981 N N . ILE B 1 307 ? -21.766 -10.43 -5.352 1 91.06 307 ILE B N 1
ATOM 4982 C CA . ILE B 1 307 ? -22.094 -10.438 -6.773 1 91.06 307 ILE B CA 1
ATOM 4983 C C . ILE B 1 307 ? -20.812 -10.445 -7.598 1 91.06 307 ILE B C 1
ATOM 4985 O O . ILE B 1 307 ? -19.75 -10.07 -7.105 1 91.06 307 ILE B O 1
ATOM 4989 N N . GLY B 1 308 ? -20.875 -11.023 -8.781 1 90.69 308 GLY B N 1
ATOM 4990 C CA . GLY B 1 308 ? -19.672 -11.047 -9.586 1 90.69 308 GLY B CA 1
ATOM 4991 C C . GLY B 1 308 ? -19.891 -11.57 -10.992 1 90.69 308 GLY B C 1
ATOM 4992 O O . GLY B 1 308 ? -21.016 -11.906 -11.359 1 90.69 308 GLY B O 1
ATOM 4993 N N . ILE B 1 309 ? -18.875 -11.438 -11.727 1 90.12 309 ILE B N 1
ATOM 4994 C CA . ILE B 1 309 ? -18.891 -11.961 -13.094 1 90.12 309 ILE B CA 1
ATOM 4995 C C . ILE B 1 309 ? -17.656 -12.844 -13.312 1 90.12 309 ILE B C 1
ATOM 4997 O O . ILE B 1 309 ? -16.594 -12.578 -12.781 1 90.12 309 ILE B O 1
ATOM 5001 N N . ALA B 1 310 ? -17.781 -13.906 -13.969 1 88.31 310 ALA B N 1
ATOM 5002 C CA . ALA B 1 310 ? -16.719 -14.75 -14.5 1 88.31 310 ALA B CA 1
ATOM 5003 C C . ALA B 1 310 ? -16.719 -14.75 -16.031 1 88.31 310 ALA B C 1
ATOM 5005 O O . ALA B 1 310 ? -17.641 -15.273 -16.656 1 88.31 310 ALA B O 1
ATOM 5006 N N . CYS B 1 311 ? -15.641 -14.242 -16.531 1 87.75 311 CYS B N 1
ATOM 5007 C CA . CYS B 1 311 ? -15.617 -14.016 -17.969 1 87.75 311 CYS B CA 1
ATOM 5008 C C . CYS B 1 311 ? -15.156 -15.258 -18.719 1 87.75 311 CYS B C 1
ATOM 5010 O O . CYS B 1 311 ? -14.383 -16.062 -18.188 1 87.75 311 CYS B O 1
ATOM 5012 N N . GLY B 1 312 ? -15.727 -15.422 -19.875 1 84.69 312 GLY B N 1
ATOM 5013 C CA . GLY B 1 312 ? -15.328 -16.453 -20.828 1 84.69 312 GLY B CA 1
ATOM 5014 C C . GLY B 1 312 ? -15.117 -15.906 -22.219 1 84.69 312 GLY B C 1
ATOM 5015 O O . GLY B 1 312 ? -14.758 -14.742 -22.391 1 84.69 312 GLY B O 1
ATOM 5016 N N . ILE B 1 313 ? -15.117 -16.797 -23.125 1 85.44 313 ILE B N 1
ATOM 5017 C CA . ILE B 1 313 ? -14.93 -16.375 -24.516 1 85.44 313 ILE B CA 1
ATOM 5018 C C . ILE B 1 313 ? -16.219 -15.758 -25.047 1 85.44 313 ILE B C 1
ATOM 5020 O O . ILE B 1 313 ? -17.188 -16.469 -25.312 1 85.44 313 ILE B O 1
ATOM 5024 N N . GLY B 1 314 ? -16.266 -14.531 -25.156 1 87.25 314 GLY B N 1
ATOM 5025 C CA . GLY B 1 314 ? -17.391 -13.805 -25.75 1 87.25 314 GLY B CA 1
ATOM 5026 C C . GLY B 1 314 ? -18.594 -13.703 -24.812 1 87.25 314 GLY B C 1
ATOM 5027 O O . GLY B 1 314 ? -19.625 -13.141 -25.188 1 87.25 314 GLY B O 1
ATOM 5028 N N . GLU B 1 315 ? -18.422 -14.273 -23.734 1 89.88 315 GLU B N 1
ATOM 5029 C CA . GLU B 1 315 ? -19.516 -14.266 -22.781 1 89.88 315 GLU B CA 1
ATOM 5030 C C . GLU B 1 315 ? -18.984 -14.352 -21.344 1 89.88 315 GLU B C 1
ATOM 5032 O O . GLU B 1 315 ? -17.781 -14.5 -21.125 1 89.88 315 GLU B O 1
ATOM 5037 N N . GLY B 1 316 ? -19.922 -14.156 -20.375 1 89.56 316 GLY B N 1
ATOM 5038 C CA . GLY B 1 316 ? -19.609 -14.297 -18.969 1 89.56 316 GLY B CA 1
ATOM 5039 C C . GLY B 1 316 ? -20.797 -14.703 -18.125 1 89.56 316 GLY B C 1
ATOM 5040 O O . GLY B 1 316 ? -21.938 -14.68 -18.594 1 89.56 316 GLY B O 1
ATOM 5041 N N . LEU B 1 317 ? -20.469 -15.195 -17.047 1 91.12 317 LEU B N 1
ATOM 5042 C CA . LEU B 1 317 ? -21.469 -15.609 -16.094 1 91.12 317 LEU B CA 1
ATOM 5043 C C . LEU B 1 317 ? -21.609 -14.594 -14.961 1 91.12 317 LEU B C 1
ATOM 5045 O O . LEU B 1 317 ? -20.594 -14.164 -14.391 1 91.12 317 LEU B O 1
ATOM 5049 N N . LEU B 1 318 ? -22.766 -14.18 -14.742 1 92 318 LEU B N 1
ATOM 5050 C CA . LEU B 1 318 ? -23.062 -13.336 -13.594 1 92 318 LEU B CA 1
ATOM 5051 C C . LEU B 1 318 ? -23.531 -14.172 -12.406 1 92 318 LEU B C 1
ATOM 5053 O O . LEU B 1 318 ? -24.406 -15.039 -12.562 1 92 318 LEU B O 1
ATOM 5057 N N . PHE B 1 319 ? -22.906 -13.93 -11.328 1 90.25 319 PHE B N 1
ATOM 5058 C CA . PHE B 1 319 ? -23.25 -14.688 -10.125 1 90.25 319 PHE B CA 1
ATOM 5059 C C . PHE B 1 319 ? -23.75 -13.758 -9.023 1 90.25 319 PHE B C 1
ATOM 5061 O O . PHE B 1 319 ? -23.312 -12.602 -8.938 1 90.25 319 PHE B O 1
ATOM 5068 N N . LYS B 1 320 ? -24.656 -14.242 -8.156 1 88.94 320 LYS B N 1
ATOM 5069 C CA . LYS B 1 320 ? -25.156 -13.562 -6.965 1 88.94 320 LYS B CA 1
ATOM 5070 C C . LYS B 1 320 ? -25.219 -14.516 -5.777 1 88.94 320 LYS B C 1
ATOM 5072 O O . LYS B 1 320 ? -25.875 -15.555 -5.844 1 88.94 320 LYS B O 1
ATOM 5077 N N . LYS B 1 321 ? -24.453 -14.172 -4.82 1 82.62 321 LYS B N 1
ATOM 5078 C CA . LYS B 1 321 ? -24.422 -14.969 -3.6 1 82.62 321 LYS B CA 1
ATOM 5079 C C . LYS B 1 321 ? -24.109 -16.422 -3.904 1 82.62 321 LYS B C 1
ATOM 5081 O O . LYS B 1 321 ? -24.797 -17.328 -3.426 1 82.62 321 LYS B O 1
ATOM 5086 N N . GLY B 1 322 ? -23.203 -16.641 -4.828 1 78.69 322 GLY B N 1
ATOM 5087 C CA . GLY B 1 322 ? -22.672 -17.953 -5.121 1 78.69 322 GLY B CA 1
ATOM 5088 C C . GLY B 1 322 ? -23.469 -18.703 -6.164 1 78.69 322 GLY B C 1
ATOM 5089 O O . GLY B 1 322 ? -23.109 -19.812 -6.57 1 78.69 322 GLY B O 1
ATOM 5090 N N . LYS B 1 323 ? -24.547 -18.078 -6.637 1 86.69 323 LYS B N 1
ATOM 5091 C CA . LYS B 1 323 ? -25.391 -18.719 -7.637 1 86.69 323 LYS B CA 1
ATOM 5092 C C . LYS B 1 323 ? -25.297 -18 -8.977 1 86.69 323 LYS B C 1
ATOM 5094 O O . LYS B 1 323 ? -25.266 -16.766 -9.031 1 86.69 323 LYS B O 1
ATOM 5099 N N . ILE B 1 324 ? -25.234 -18.828 -10.008 1 88.06 324 ILE B N 1
ATOM 5100 C CA . ILE B 1 324 ? -25.234 -18.25 -11.344 1 88.06 324 ILE B CA 1
ATOM 5101 C C . ILE B 1 324 ? -26.609 -17.672 -11.648 1 88.06 324 ILE B C 1
ATOM 5103 O O . ILE B 1 324 ? -27.625 -18.344 -11.492 1 88.06 324 ILE B O 1
ATOM 5107 N N . VAL B 1 325 ? -26.672 -16.5 -12.07 1 88.12 325 VAL B N 1
ATOM 5108 C CA . VAL B 1 325 ? -27.922 -15.812 -12.312 1 88.12 325 VAL B CA 1
ATOM 5109 C C . VAL B 1 325 ? -28.219 -15.766 -13.812 1 88.12 325 VAL B C 1
ATOM 5111 O O . VAL B 1 325 ? -29.359 -15.945 -14.234 1 88.12 325 VAL B O 1
ATOM 5114 N N . LYS B 1 326 ? -27.188 -15.484 -14.57 1 89.69 326 LYS B N 1
ATOM 5115 C CA . LYS B 1 326 ? -27.406 -15.352 -16.016 1 89.69 326 LYS B CA 1
ATOM 5116 C C . LYS B 1 326 ? -26.078 -15.367 -16.766 1 89.69 326 LYS B C 1
ATOM 5118 O O . LYS B 1 326 ? -25.031 -15.047 -16.203 1 89.69 326 LYS B O 1
ATOM 5123 N N . LYS B 1 327 ? -26.172 -15.805 -17.953 1 92.88 327 LYS B N 1
ATOM 5124 C CA . LYS B 1 327 ? -25.109 -15.68 -18.938 1 92.88 327 LYS B CA 1
ATOM 5125 C C . LYS B 1 327 ? -25.266 -14.422 -19.781 1 92.88 327 LYS B C 1
ATOM 5127 O O . LYS B 1 327 ? -26.375 -14.125 -20.25 1 92.88 327 LYS B O 1
ATOM 5132 N N . VAL B 1 328 ? -24.25 -13.633 -19.891 1 92.88 328 VAL B N 1
ATOM 5133 C CA . VAL B 1 328 ? -24.344 -12.328 -20.531 1 92.88 328 VAL B CA 1
ATOM 5134 C C . VAL B 1 328 ? -23.25 -12.203 -21.594 1 92.88 328 VAL B C 1
ATOM 5136 O O . VAL B 1 328 ? -22.156 -12.719 -21.422 1 92.88 328 VAL B O 1
ATOM 5139 N N . LYS B 1 329 ? -23.641 -11.539 -22.688 1 93.25 329 LYS B N 1
ATOM 5140 C CA . LYS B 1 329 ? -22.641 -11.242 -23.703 1 93.25 329 LYS B CA 1
ATOM 5141 C C . LYS B 1 329 ? -21.547 -10.328 -23.141 1 93.25 329 LYS B C 1
ATOM 5143 O O . LYS B 1 329 ? -21.828 -9.438 -22.344 1 93.25 329 LYS B O 1
ATOM 5148 N N . GLU B 1 330 ? -20.312 -10.516 -23.562 1 89.75 330 GLU B N 1
ATOM 5149 C CA . GLU B 1 330 ? -19.156 -9.773 -23.078 1 89.75 330 GLU B CA 1
ATOM 5150 C C . GLU B 1 330 ? -19.422 -8.273 -23.109 1 89.75 330 GLU B C 1
ATOM 5152 O O . GLU B 1 330 ? -19.109 -7.562 -22.156 1 89.75 330 GLU B O 1
ATOM 5157 N N . ASP B 1 331 ? -20 -7.793 -24.172 1 90.69 331 ASP B N 1
ATOM 5158 C CA . ASP B 1 331 ? -20.188 -6.363 -24.375 1 90.69 331 ASP B CA 1
ATOM 5159 C C . ASP B 1 331 ? -21.188 -5.793 -23.375 1 90.69 331 ASP B C 1
ATOM 5161 O O . ASP B 1 331 ? -21.203 -4.586 -23.109 1 90.69 331 ASP B O 1
ATOM 5165 N N . ASP B 1 332 ? -21.969 -6.664 -22.828 1 93.44 332 ASP B N 1
ATOM 5166 C CA . ASP B 1 332 ? -23.016 -6.211 -21.922 1 93.44 332 ASP B CA 1
ATOM 5167 C C . ASP B 1 332 ? -22.688 -6.535 -20.469 1 93.44 332 ASP B C 1
ATOM 5169 O O . ASP B 1 332 ? -23.438 -6.188 -19.562 1 93.44 332 ASP B O 1
ATOM 5173 N N . LEU B 1 333 ? -21.625 -7.137 -20.297 1 91.56 333 LEU B N 1
ATOM 5174 C CA . LEU B 1 333 ? -21.312 -7.734 -19.016 1 91.56 333 LEU B CA 1
ATOM 5175 C C . LEU B 1 333 ? -21.25 -6.668 -17.922 1 91.56 333 LEU B C 1
ATOM 5177 O O . LEU B 1 333 ? -21.875 -6.824 -16.859 1 91.56 333 LEU B O 1
ATOM 5181 N N . VAL B 1 334 ? -20.609 -5.555 -18.125 1 93.56 334 VAL B N 1
ATOM 5182 C CA . VAL B 1 334 ? -20.422 -4.504 -17.125 1 93.56 334 VAL B CA 1
ATOM 5183 C C . VAL B 1 334 ? -21.766 -3.842 -16.828 1 93.56 334 VAL B C 1
ATOM 5185 O O . VAL B 1 334 ? -22.141 -3.666 -15.656 1 93.56 334 VAL B O 1
ATOM 5188 N N . ASP B 1 335 ? -22.484 -3.578 -17.859 1 94.5 335 ASP B N 1
ATOM 5189 C CA . ASP B 1 335 ? -23.781 -2.928 -17.688 1 94.5 335 ASP B CA 1
ATOM 5190 C C . ASP B 1 335 ? -24.734 -3.803 -16.891 1 94.5 335 ASP B C 1
ATOM 5192 O O . ASP B 1 335 ? -25.453 -3.309 -16.016 1 94.5 335 ASP B O 1
ATOM 5196 N N . GLU B 1 336 ? -24.703 -5.012 -17.203 1 93.69 336 GLU B N 1
ATOM 5197 C CA . GLU B 1 336 ? -25.578 -5.941 -16.5 1 93.69 336 GLU B CA 1
ATOM 5198 C C . GLU B 1 336 ? -25.188 -6.066 -15.023 1 93.69 336 GLU B C 1
ATOM 5200 O O . GLU B 1 336 ? -26.047 -6.145 -14.148 1 93.69 336 GLU B O 1
ATOM 5205 N N . LEU B 1 337 ? -23.922 -6.156 -14.828 1 93 337 LEU B N 1
ATOM 5206 C CA . LEU B 1 337 ? -23.438 -6.223 -13.461 1 93 337 LEU B CA 1
ATOM 5207 C C . LEU B 1 337 ? -23.875 -5.004 -12.656 1 93 337 LEU B C 1
ATOM 5209 O O . LEU B 1 337 ? -24.406 -5.141 -11.547 1 93 337 LEU B O 1
ATOM 5213 N N . ILE B 1 338 ? -23.734 -3.838 -13.25 1 93.88 338 ILE B N 1
ATOM 5214 C CA . ILE B 1 338 ? -24.078 -2.578 -12.594 1 93.88 338 ILE B CA 1
ATOM 5215 C C . ILE B 1 338 ? -25.578 -2.52 -12.32 1 93.88 338 ILE B C 1
ATOM 5217 O O . ILE B 1 338 ? -26 -2.115 -11.234 1 93.88 338 ILE B O 1
ATOM 5221 N N . ARG B 1 339 ? -26.297 -2.959 -13.266 1 92.44 339 ARG B N 1
ATOM 5222 C CA . ARG B 1 339 ? -27.75 -2.986 -13.117 1 92.44 339 ARG B CA 1
ATOM 5223 C C . ARG B 1 339 ? -28.156 -3.873 -11.945 1 92.44 339 ARG B C 1
ATOM 5225 O O . ARG B 1 339 ? -29.031 -3.504 -11.148 1 92.44 339 ARG B O 1
ATOM 5232 N N . GLU B 1 340 ? -27.547 -4.98 -11.883 1 91.75 340 GLU B N 1
ATOM 5233 C CA . GLU B 1 340 ? -27.875 -5.922 -10.812 1 91.75 340 GLU B CA 1
ATOM 5234 C C . GLU B 1 340 ? -27.5 -5.348 -9.445 1 91.75 340 GLU B C 1
ATOM 5236 O O . GLU B 1 340 ? -28.203 -5.566 -8.461 1 91.75 340 GLU B O 1
ATOM 5241 N N . ILE B 1 341 ? -26.406 -4.648 -9.359 1 91.06 341 ILE B N 1
ATOM 5242 C CA . ILE B 1 341 ? -25.938 -4.055 -8.109 1 91.06 341 ILE B CA 1
ATOM 5243 C C . ILE B 1 341 ? -26.938 -2.988 -7.656 1 91.06 341 ILE B C 1
ATOM 5245 O O . ILE B 1 341 ? -27.344 -2.963 -6.488 1 91.06 341 ILE B O 1
ATOM 5249 N N . TYR B 1 342 ? -27.375 -2.211 -8.562 1 89.62 342 TYR B N 1
ATOM 5250 C CA . TYR B 1 342 ? -28.312 -1.159 -8.219 1 89.62 342 TYR B CA 1
ATOM 5251 C C . TYR B 1 342 ? -29.672 -1.748 -7.84 1 89.62 342 TYR B C 1
ATOM 5253 O O . TYR B 1 342 ? -30.375 -1.206 -6.98 1 89.62 342 TYR B O 1
ATOM 5261 N N . SER B 1 343 ? -30.016 -2.807 -8.469 1 87.12 343 SER B N 1
ATOM 5262 C CA . SER B 1 343 ? -31.281 -3.465 -8.156 1 87.12 343 SER B CA 1
ATOM 5263 C C . SER B 1 343 ? -31.266 -4.043 -6.742 1 87.12 343 SER B C 1
ATOM 5265 O O . SER B 1 343 ? -32.312 -4.121 -6.09 1 87.12 343 SER B O 1
ATOM 5267 N N . LEU B 1 344 ? -30.156 -4.52 -6.316 1 82.81 344 LEU B N 1
ATOM 5268 C CA . LEU B 1 344 ? -30.016 -5.098 -4.984 1 82.81 344 LEU B CA 1
ATOM 5269 C C . LEU B 1 344 ? -30.094 -4.012 -3.914 1 82.81 344 LEU B C 1
ATOM 5271 O O . LEU B 1 344 ? -30.531 -4.27 -2.795 1 82.81 344 LEU B O 1
ATOM 5275 N N . TYR B 1 345 ? -29.641 -2.828 -4.219 1 74.75 345 TYR B N 1
ATOM 5276 C CA . TYR B 1 345 ? -29.484 -1.857 -3.141 1 74.75 345 TYR B CA 1
ATOM 5277 C C . TYR B 1 345 ? -30.359 -0.631 -3.389 1 74.75 345 TYR B C 1
ATOM 5279 O O . TYR B 1 345 ? -30.562 0.191 -2.49 1 74.75 345 TYR B O 1
ATOM 5287 N N . LYS B 1 346 ? -30.844 -0.177 -4.582 1 61.59 346 LYS B N 1
ATOM 5288 C CA . LYS B 1 346 ? -31.891 0.827 -4.742 1 61.59 346 LYS B CA 1
ATOM 5289 C C . LYS B 1 346 ? -33.188 0.374 -4.078 1 61.59 346 LYS B C 1
ATOM 5291 O O . LYS B 1 346 ? -34.188 1.109 -4.074 1 61.59 346 LYS B O 1
ATOM 5296 N N . THR B 1 347 ? -33.219 -0.663 -3.254 1 41.28 347 THR B N 1
ATOM 5297 C CA . THR B 1 347 ? -34.562 -0.639 -2.684 1 41.28 347 THR B CA 1
ATOM 5298 C C . THR B 1 347 ? -34.688 0.483 -1.657 1 41.28 347 THR B C 1
ATOM 5300 O O . THR B 1 347 ? -33.781 0.724 -0.872 1 41.28 347 THR B O 1
#

InterPro domains:
  IPR004588 4-hydroxy-3-methylbut-2-en-1-yl diphosphate synthase, bacterial-type [MF_00159] (1-346)
  IPR004588 4-hydroxy-3-methylbut-2-en-1-yl diphosphate synthase, bacterial-type [PTHR30454] (2-246)
  IPR004588 4-hydroxy-3-methylbut-2-en-1-yl diphosphate synthase, bacterial-type [TIGR00612] (2-341)
  IPR011005 Dihydropteroate synthase-like superfamily [G3DSA:3.20.20.20] (1-251)
  IPR011005 Dihydropteroate synthase-like superfamily [SSF51717] (6-199)
  IPR016425 4-hydroxy-3-methylbut-2-en-1-yl diphosphate synthase, bacterial [PIRSF004640] (2-345)
  IPR045854 Nitrite and sulphite reductase 4Fe-4S domain-like superfamily [G3DSA:3.30.413.10] (252-347)
  IPR045854 Nitrite and sulphite reductase 4Fe-4S domain-like superfamily [SSF56014] (255-340)
  IPR058578 IspG, TIM-barrel domain [PF04551] (2-242)
  IPR058579 IspG, C-terminal domain [PF26540] (255-341)

Secondary structure (DSSP, 8-state):
-PPPEEETTEEESTTPPPEEEEE--S-TT-HHHHHHHHHHHHHTT--EEEEE--SHHHHHHHHHHHTT-SS-EEEE-SS-HHHHHHHHHTT-SEEE--GGGTTSHHHHHHHHHHHHHHT--EEEEEEGGG--HHHHHHHSS--HHHHHHHHHHHHHHHHHTT---EEEEEE-SSHHHHHHHHHHHHHH--S-BEE--SS--SHHHHHHHHHHHHHHHHHTT--SEE----SS-HHHHHHHHHHHHHHTTSS---EEEEPPP-TT--S-HHHHHHHHHHHHTTS----EEEEESSTTTHHHHHHHSSEEEEE-SSEEEEEETTEEEEEEEGGGHHHHHHHHHHHHH--/-PPPEEETTEEESTTPPPEEEEE--S-TT-HHHHHHHHHHHHHTT--EEEEE--SHHHHHHHHHHHTT-SS-EEEE-SS-HHHHHHHHHTT-SEEE--GGGTTSHHHHHHHHHHHHHHT--EEEEEEGGG--HHHHHHHSS--HHHHHHHHHHHHHHHHHTT---EEEEEE-SSHHHHHHHHHHHHHH--S-BEE--SS--SHHHHHHHHHHHHHHHHHTT--SEE----SS-HHHHHHHHHHHHHHTTSS---EEEEPPP-TT--S-HHHHHHHHHHHHTTS----EEEEESSTTTHHHHHHHSSEEEEE-SSEEEEEETTEEEEEEEGGGHHHHHHHHHHHHH--

Nearest PDB structures (foldseek):
  3noy-assembly2_D  TM=7.384E-01  e=1.002E-44  Aquifex aeolicus
  4mwa-asse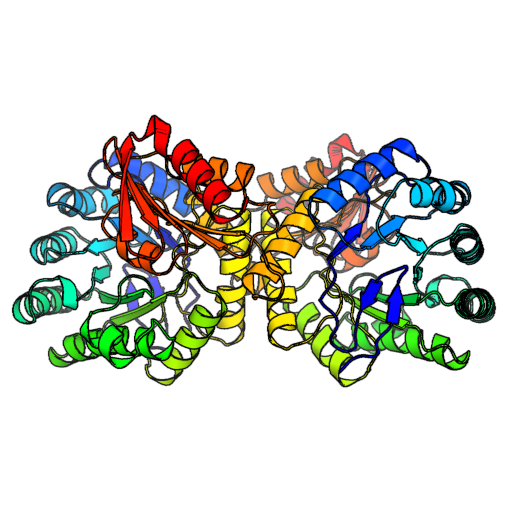mbly2_F  TM=9.850E-01  e=7.554E-34  Bacillus anthracis str. Sterne
  4mwa-assembly3_C  TM=9.838E-01  e=2.311E-32  Bacillus anthracis str. Sterne
  4mwa-assembly3_D  TM=9.823E-01  e=1.132E-31  Bacillus anthracis str. Sterne
  4g9p-assembly1_A  TM=8.996E-01  e=1.543E-34  Thermus thermophilus HB27

pLDDT: mean 93.8, std 6.99, range [41.03, 98.88]

Foldseek 3Di:
DFDWADQPPDIWAPPGFAAEEFEDPDQLLVLVVRLVLQQLLVLQRHAEYEYEQADLSSLLSLLVSVVRHDHAYEYEDEAALVSLLSNLVSPHREYEYAPVRHPDLVSVLVSLVSCVVSRHAYEYFFEQVDQDPVLCVVVVGSALVSRLVRFVVSVVSSVVSVHDRYEYEGEYLAQVRLQSNQVVNVVPHRHAYEHFYPCQEALVSQLVSGLNRVLVCVVVVHHGYYWRDHPDRRSSRSNSVQCSCVVVPSAAFEAEAEDDDDPQFPDPQVVLSVVLCVVGVSPRDRFYEYEYRADPCRLVVQLVGQWYWHDDHQWIFIDGNSHTDDIGGPVCVSVVRVVVVCVVPVD/DFDWADQPPDIWAPPGFAAEEFEDPDQLLVLVVRLVLQQLLVLQRHAEYEYEQADLSSLLSLLVSVVRHDHAYEYEDEAALVSLLSNLVSPHREYEYAPVRHPDLVSVLVSLVSCVVSRHAYEYFFEQVDQDPVLCVVVVGSALVSRLVRQVVSVVSSVVSVHDRYEYEGEYLAQVRLQSNQVVNVVVHRHAYEHFYPCQEALVSQLVSGLNRVLVCVVVVHHGYYWRDHPDRRSSRSNSVQCSCVVVPSAAFEAEAEDDDDPQFPDPQVVLSVVLCVVGVSPRDRFYEYEYRADPCRLVVQLVGQWYWHDDHQWIFIDGNSHTDDIGGPVCVSVVRVVVVCVVPVD

Solvent-accessible surface area (backbone atoms only — not comparable to full-atom values): 33827 Å² total; per-residue (Å²): 125,31,46,63,44,55,38,62,93,43,59,30,19,55,82,43,62,66,41,39,35,50,53,51,52,48,48,41,60,42,44,68,64,34,41,54,51,50,52,55,33,41,74,60,60,38,50,34,42,31,38,54,32,91,42,67,61,22,15,56,28,40,40,64,35,56,75,72,53,92,56,33,38,30,41,38,35,65,46,54,47,66,41,50,47,44,22,51,75,26,61,40,20,26,38,34,42,39,60,89,48,36,76,43,69,71,48,46,47,55,46,50,53,52,26,60,73,72,63,32,28,37,32,38,45,24,40,46,40,67,62,57,66,72,50,37,67,71,57,72,42,69,42,36,65,38,29,38,49,54,23,49,53,49,49,51,56,44,40,72,71,76,45,83,56,48,33,40,31,50,25,21,64,44,38,65,48,23,45,49,18,46,56,55,41,61,73,72,51,48,54,24,32,49,39,42,39,37,30,27,4,45,59,68,49,8,47,31,41,37,23,26,30,49,41,49,34,47,76,71,69,49,59,19,26,38,34,48,38,30,26,53,62,58,60,57,23,38,48,52,45,49,39,47,33,37,54,69,67,67,39,84,32,47,40,60,32,18,42,47,65,32,51,71,38,63,56,68,49,46,61,52,51,50,52,52,42,70,74,43,47,81,41,92,38,80,45,33,39,19,45,22,40,26,70,80,60,16,58,40,41,22,37,75,15,54,27,24,37,26,26,40,82,68,25,27,38,33,30,46,66,54,36,80,73,46,78,35,50,50,92,45,41,65,60,52,52,52,50,52,52,46,64,71,59,70,108,125,32,45,65,45,55,39,62,93,42,61,30,19,57,82,44,62,65,40,38,36,50,53,51,51,48,48,40,59,43,43,67,63,35,41,53,51,49,52,55,33,42,74,61,59,39,49,33,41,30,38,54,33,93,42,66,61,23,16,57,29,39,38,64,34,56,75,74,55,92,56,31,39,29,40,38,34,65,47,55,48,66,40,50,45,43,23,50,76,25,62,40,21,27,39,34,40,41,61,89,49,39,74,45,70,70,48,48,48,55,45,49,53,52,26,60,73,71,62,34,28,38,31,38,45,25,39,46,39,68,62,56,66,70,50,37,68,72,57,72,42,68,41,36,65,39,30,39,51,55,24,50,54,49,48,50,55,44,39,73,70,76,46,82,55,47,33,41,30,50,26,22,65,44,37,66,47,24,44,50,19,47,56,55,41,60,76,72,50,46,55,23,32,48,39,44,39,37,30,26,4,46,60,69,49,10,48,30,41,35,24,27,31,49,41,49,33,48,75,71,69,49,59,20,25,37,34,48,37,29,27,53,61,58,59,57,23,37,49,51,45,50,42,48,34,37,54,69,67,66,38,83,31,48,40,60,34,18,42,45,64,32,50,71,36,64,57,68,48,46,61,52,52,51,52,50,42,70,74,43,48,81,42,93,38,81,44,34,38,19,46,22,41,25,71,81,61,17,59,40,40,23,38,76,16,53,28,23,37,25,27,40,82,69,24,27,37,33,30,44,64,53,35,80,73,47,77,36,48,51,92,45,39,63,60,52,51,53,50,52,52,46,63,72,59,71,108

Organism: Caldicellulosiruptor saccharolyticus (strain ATCC 43494 / DSM 8903 / Tp8T 6331) (NCBI:txid351627)

Sequence (694 aa):
MTKKIKIGNLYIGGGEPIRIQSMTNTKTKDIEKTVEQILRLESLGCEIIRVAVPDMESAKAIEKIKAKIHIPIVADIHFDYKLALEAIYNGADKIRINPGNIGGPEKVKKIVDEAKRYGIPIRVGANSGSLPKEILEKYKSPTPEAIVEAALNQVRLLESFDFDNIVISVKSSDILTTIKSYEILSRRTSYPLHVGLTEAGTFIAGCVKSSIAIGHLLLQGIGDTIRVSLTDDPEKEVTVAKEILKGLKLKKGVNIISCPTCARCNVDLIKIANEVEKRIGNLDLDISVAIMGCAVNGPGEAKEADIGIACGIGEGLLFKKGKIVKKVKEDDLVDELIR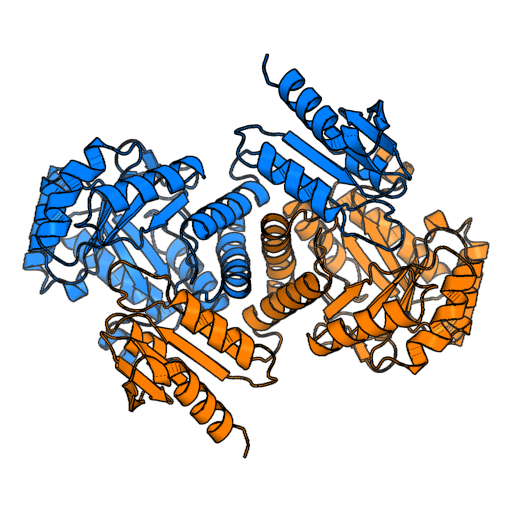EIYSLYKTMTKKIKIGNLYIGGGEPIRIQSMTNTKTKDIEKTVEQILRLESLGCEIIRVAVPDMESAKAIEKIKAKIHIPIVADIHFDYKLALEAIYNGADKIRINPGNIGGPEKVKKIVDEAKRYGIPIRVGANSGSLPKEILEKYKSPTPEAIVEAALNQVRLLESFDFDNIVISVKSSDILTTIKSYEILSRRTSYPLHVGLTEAGTFIAGCVKSSIAIGHLLLQGIGDTIRVSLTDDPEKEVTVAKEILKGLKLKKGVNIISCPTCARCNVDLIKIANEVEKRIGNLDLDISVAIMGCAVNGPGEAKEADIGIACGIGEGLLFKKGKIVKKVKEDDLVDELIREIYSLYKT

Radius of gyration: 26.55 Å; Cα contacts (8 Å, |Δi|>4): 1682; chains: 2; bounding box: 68×79×60 Å